Protein 5D5P (pdb70)

Organism: Methanococcus maripaludis (strain DSM 14266 / JCM 13030 / NBRC 101832 / S2 / LL) (NCBI:txid267377)

Structure (mmCIF, N/CA/C/O backbone):
data_5D5P
#
_entry.id   5D5P
#
_cell.length_a   64.120
_cell.length_b   72.540
_cell.length_c   70.980
_cell.angle_alpha   90.000
_cell.angle_beta   99.090
_cell.angle_gamma   90.000
#
_symmetry.space_group_name_H-M   'P 1 21 1'
#
loop_
_entity.id
_entity.type
_entity.pdbx_description
1 polymer HcgB
2 water water
#
loop_
_atom_site.group_PDB
_atom_site.id
_atom_site.type_symbol
_atom_site.label_atom_id
_atom_site.label_alt_id
_atom_site.label_comp_id
_atom_site.label_asym_id
_atom_site.label_entity_id
_atom_site.label_seq_id
_atom_site.pdbx_PDB_ins_code
_atom_site.Cartn_x
_atom_site.Cartn_y
_atom_site.Cartn_z
_atom_site.occupancy
_atom_site.B_iso_or_equiv
_atom_site.auth_seq_id
_atom_site.auth_comp_id
_atom_site.auth_asym_id
_atom_site.auth_atom_id
_atom_site.pdbx_PDB_model_num
ATOM 1 N N . ASN A 1 2 ? 18.330 -2.060 39.025 1.00 52.31 2 ASN A N 1
ATOM 2 C CA . ASN A 1 2 ? 18.985 -1.657 37.783 1.00 50.92 2 ASN A CA 1
ATOM 3 C C . ASN A 1 2 ? 19.372 -2.903 36.968 1.00 47.88 2 ASN A C 1
ATOM 4 O O . ASN A 1 2 ? 19.552 -3.975 37.541 1.00 49.30 2 ASN A O 1
ATOM 9 N N . ILE A 1 3 ? 19.516 -2.783 35.652 1.00 42.21 3 ILE A N 1
ATOM 10 C CA . ILE A 1 3 ? 19.807 -3.979 34.871 1.00 37.52 3 ILE A CA 1
ATOM 11 C C . ILE A 1 3 ? 21.180 -4.593 35.154 1.00 36.78 3 ILE A C 1
ATOM 12 O O . ILE A 1 3 ? 21.333 -5.790 34.951 1.00 32.42 3 ILE A O 1
ATOM 17 N N . GLU A 1 4 ? 22.182 -3.810 35.557 1.00 39.77 4 GLU A N 1
ATOM 18 C CA . GLU A 1 4 ? 23.470 -4.425 35.938 1.00 40.70 4 GLU A CA 1
ATOM 19 C C . GLU A 1 4 ? 23.264 -5.524 36.960 1.00 39.00 4 GLU A C 1
ATOM 20 O O . GLU A 1 4 ? 23.948 -6.554 36.956 1.00 36.77 4 GLU A O 1
ATOM 26 N N . ASN A 1 5 ? 22.392 -5.217 37.910 1.00 37.74 5 ASN A N 1
ATOM 27 C CA . ASN A 1 5 ? 22.103 -6.095 39.019 1.00 40.33 5 ASN A CA 1
ATOM 28 C C . ASN A 1 5 ? 21.357 -7.324 38.576 1.00 39.72 5 ASN A C 1
ATOM 29 O O . ASN A 1 5 ? 21.695 -8.438 38.980 1.00 41.19 5 ASN A O 1
ATOM 34 N N . THR A 1 6 ? 20.322 -7.117 37.756 1.00 38.04 6 THR A N 1
ATOM 35 C CA . THR A 1 6 ? 19.519 -8.241 37.286 1.00 38.05 6 THR A CA 1
ATOM 36 C C . THR A 1 6 ? 20.382 -9.117 36.403 1.00 36.96 6 THR A C 1
ATOM 37 O O . THR A 1 6 ? 20.276 -10.339 36.458 1.00 38.13 6 THR A O 1
ATOM 41 N N . ILE A 1 7 ? 21.268 -8.500 35.616 1.00 34.68 7 ILE A N 1
ATOM 42 C CA . ILE A 1 7 ? 22.165 -9.264 34.765 1.00 33.89 7 ILE A CA 1
ATOM 43 C C . ILE A 1 7 ? 23.161 -10.079 35.586 1.00 35.84 7 ILE A C 1
ATOM 44 O O . ILE A 1 7 ? 23.335 -11.270 35.342 1.00 36.54 7 ILE A O 1
ATOM 49 N N . LYS A 1 8 ? 23.793 -9.451 36.573 1.00 37.22 8 LYS A N 1
ATOM 50 C CA . LYS A 1 8 ? 24.764 -10.151 37.392 1.00 39.77 8 LYS A CA 1
ATOM 51 C C . LYS A 1 8 ? 24.083 -11.349 38.083 1.00 41.71 8 LYS A C 1
ATOM 52 O O . LYS A 1 8 ? 24.596 -12.454 38.065 1.00 42.82 8 LYS A O 1
ATOM 58 N N . SER A 1 9 ? 22.891 -11.146 38.634 1.00 42.38 9 SER A N 1
ATOM 59 C CA A SER A 1 9 ? 22.172 -12.221 39.319 0.26 44.80 9 SER A CA 1
ATOM 60 C CA B SER A 1 9 ? 22.210 -12.235 39.328 0.74 44.84 9 SER A CA 1
ATOM 61 C C . SER A 1 9 ? 21.806 -13.358 38.370 1.00 43.84 9 SER A C 1
ATOM 62 O O . SER A 1 9 ? 21.910 -14.536 38.714 1.00 45.90 9 SER A O 1
ATOM 67 N N . ALA A 1 10 ? 21.348 -12.996 37.175 1.00 41.40 10 ALA A N 1
ATOM 68 C CA . ALA A 1 10 ? 20.945 -13.992 36.202 1.00 43.18 10 ALA A CA 1
ATOM 69 C C . ALA A 1 10 ? 22.150 -14.784 35.717 1.00 42.89 10 ALA A C 1
ATOM 70 O O . ALA A 1 10 ? 22.047 -15.979 35.469 1.00 44.64 10 ALA A O 1
ATOM 72 N N . TYR A 1 11 ? 23.273 -14.099 35.527 1.00 40.53 11 TYR A N 1
ATOM 73 C CA . TYR A 1 11 ? 24.475 -14.774 35.043 1.00 39.78 11 TYR A CA 1
ATOM 74 C C . TYR A 1 11 ? 24.935 -15.818 36.046 1.00 43.94 11 TYR A C 1
ATOM 75 O O . TYR A 1 11 ? 25.284 -16.949 35.684 1.00 45.05 11 TYR A O 1
ATOM 84 N N . GLU A 1 12 ? 24.896 -15.439 37.315 1.00 44.44 12 GLU A N 1
ATOM 85 C CA . GLU A 1 12 ? 25.328 -16.331 38.380 1.00 48.19 12 GLU A CA 1
ATOM 86 C C . GLU A 1 12 ? 24.444 -17.571 38.487 1.00 50.80 12 GLU A C 1
ATOM 87 O O . GLU A 1 12 ? 24.924 -18.679 38.761 1.00 51.95 12 GLU A O 1
ATOM 93 N N . GLU A 1 13 ? 23.148 -17.388 38.275 1.00 49.11 13 GLU A N 1
ATOM 94 C CA . GLU A 1 13 ? 22.221 -18.513 38.326 1.00 54.73 13 GLU A CA 1
ATOM 95 C C . GLU A 1 13 ? 22.227 -19.418 37.073 1.00 56.88 13 GLU A C 1
ATOM 96 O O . GLU A 1 13 ? 21.947 -20.612 37.204 1.00 57.83 13 GLU A O 1
ATOM 102 N N . SER A 1 14 ? 22.511 -18.889 35.873 1.00 55.21 14 SER A N 1
ATOM 103 C CA . SER A 1 14 ? 22.539 -19.762 34.681 1.00 57.70 14 SER A CA 1
ATOM 104 C C . SER A 1 14 ? 23.640 -20.809 34.806 1.00 62.71 14 SER A C 1
ATOM 105 O O . SER A 1 14 ? 23.482 -21.956 34.378 1.00 65.89 14 SER A O 1
ATOM 108 N N . LEU A 1 15 ? 24.736 -20.400 35.432 1.00 62.16 15 LEU A N 1
ATOM 109 C CA . LEU A 1 15 ? 25.902 -21.232 35.660 1.00 63.52 15 LEU A CA 1
ATOM 110 C C . LEU A 1 15 ? 25.566 -22.327 36.649 1.00 68.70 15 LEU A C 1
ATOM 111 O O . LEU A 1 15 ? 26.085 -23.446 36.587 1.00 74.73 15 LEU A O 1
ATOM 116 N N . ASN A 1 16 ? 24.621 -22.002 37.519 1.00 67.77 16 ASN A N 1
ATOM 117 C CA . ASN A 1 16 ? 24.125 -22.913 38.529 1.00 71.23 16 ASN A CA 1
ATOM 118 C C . ASN A 1 16 ? 23.140 -23.892 37.827 1.00 66.64 16 ASN A C 1
ATOM 119 O O . ASN A 1 16 ? 22.608 -24.825 38.454 1.00 68.30 16 ASN A O 1
ATOM 124 N N . ASN A 1 17 ? 22.913 -23.713 36.511 1.00 64.85 17 ASN A N 1
ATOM 125 C CA . ASN A 1 17 ? 21.875 -24.539 35.856 1.00 67.04 17 ASN A CA 1
ATOM 126 C C . ASN A 1 17 ? 20.491 -24.411 36.531 1.00 71.20 17 ASN A C 1
ATOM 127 O O . ASN A 1 17 ? 19.666 -25.341 36.545 1.00 75.28 17 ASN A O 1
ATOM 132 N N . ALA A 1 18 ? 20.319 -23.251 37.169 1.00 69.66 18 ALA A N 1
ATOM 133 C CA . ALA A 1 18 ? 19.092 -22.874 37.864 1.00 71.24 18 ALA A CA 1
ATOM 134 C C . ALA A 1 18 ? 18.314 -21.791 37.140 1.00 68.61 18 ALA A C 1
ATOM 135 O O . ALA A 1 18 ? 17.443 -21.144 37.746 1.00 68.61 18 ALA A O 1
ATOM 137 N N . ARG A 1 19 ? 18.643 -21.542 35.879 1.00 68.86 19 ARG A N 1
ATOM 138 C CA . ARG A 1 19 ? 17.894 -20.523 35.172 1.00 70.54 19 ARG A CA 1
ATOM 139 C C . ARG A 1 19 ? 16.647 -21.197 34.626 1.00 74.32 19 ARG A C 1
ATOM 140 O O . ARG A 1 19 ? 16.670 -21.815 33.561 1.00 76.05 19 ARG A O 1
ATOM 148 N N . PHE A 1 20 ? 15.547 -21.047 35.361 1.00 76.76 20 PHE A N 1
ATOM 149 C CA . PHE A 1 20 ? 14.303 -21.732 35.026 1.00 80.53 20 PHE A CA 1
ATOM 150 C C . PHE A 1 20 ? 13.144 -20.790 34.729 1.00 82.66 20 PHE A C 1
ATOM 151 O O . PHE A 1 20 ? 12.003 -21.045 35.123 1.00 89.07 20 PHE A O 1
ATOM 159 N N . GLY A 1 21 ? 13.446 -19.704 34.037 1.00 77.99 21 GLY A N 1
ATOM 160 C CA . GLY A 1 21 ? 12.440 -18.750 33.625 1.00 78.27 21 GLY A CA 1
ATOM 161 C C . GLY A 1 21 ? 12.875 -17.344 33.971 1.00 75.76 21 GLY A C 1
ATOM 162 O O . GLY A 1 21 ? 13.806 -17.143 34.756 1.00 73.09 21 GLY A O 1
ATOM 163 N N . ASP A 1 22 ? 12.188 -16.362 33.401 1.00 75.71 22 ASP A N 1
ATOM 164 C CA . ASP A 1 22 ? 12.439 -14.975 33.761 1.00 71.41 22 ASP A CA 1
ATOM 165 C C . ASP A 1 22 ? 11.821 -14.603 35.100 1.00 70.15 22 ASP A C 1
ATOM 166 O O . ASP A 1 22 ? 11.014 -15.353 35.668 1.00 74.84 22 ASP A O 1
ATOM 171 N N . LYS A 1 23 ? 12.211 -13.435 35.594 1.00 62.50 23 LYS A N 1
ATOM 172 C CA . LYS A 1 23 ? 11.743 -12.958 36.876 1.00 61.29 23 LYS A CA 1
ATOM 173 C C . LYS A 1 23 ? 11.083 -11.607 36.713 1.00 57.91 23 LYS A C 1
ATOM 174 O O . LYS A 1 23 ? 11.422 -10.855 35.800 1.00 51.52 23 LYS A O 1
ATOM 180 N N . ILE A 1 24 ? 10.122 -11.308 37.581 1.00 39.02 24 ILE A N 1
ATOM 181 C CA . ILE A 1 24 ? 9.455 -10.024 37.489 1.00 37.89 24 ILE A CA 1
ATOM 182 C C . ILE A 1 24 ? 10.456 -8.875 37.704 1.00 34.26 24 ILE A C 1
ATOM 183 O O . ILE A 1 24 ? 10.323 -7.820 37.092 1.00 33.32 24 ILE A O 1
ATOM 188 N N . GLU A 1 25 ? 11.485 -9.100 38.527 1.00 39.26 25 GLU A N 1
ATOM 189 C CA . GLU A 1 25 ? 12.523 -8.088 38.744 1.00 39.68 25 GLU A CA 1
ATOM 190 C C . GLU A 1 25 ? 13.226 -7.669 37.453 1.00 35.80 25 GLU A C 1
ATOM 191 O O . GLU A 1 25 ? 13.585 -6.496 37.286 1.00 32.22 25 GLU A O 1
ATOM 197 N N . GLU A 1 26 ? 13.411 -8.620 36.540 1.00 33.01 26 GLU A N 1
ATOM 198 C CA . GLU A 1 26 ? 14.125 -8.340 35.302 1.00 28.84 26 GLU A CA 1
ATOM 199 C C . GLU A 1 26 ? 13.270 -7.462 34.404 1.00 25.50 26 GLU A C 1
ATOM 200 O O . GLU A 1 26 ? 13.756 -6.518 33.781 1.00 26.10 26 GLU A O 1
ATOM 206 N N . ILE A 1 27 ? 11.977 -7.748 34.378 1.00 27.21 27 ILE A N 1
ATOM 207 C CA . ILE A 1 27 ? 11.042 -6.923 33.624 1.00 30.30 27 ILE A CA 1
ATOM 208 C C . ILE A 1 27 ? 10.946 -5.512 34.221 1.00 31.48 27 ILE A C 1
ATOM 209 O O . ILE A 1 27 ? 10.985 -4.514 33.497 1.00 31.21 27 ILE A O 1
ATOM 214 N N . ASP A 1 28 ? 10.837 -5.449 35.542 1.00 32.38 28 ASP A N 1
ATOM 215 C CA . ASP A 1 28 ? 10.765 -4.181 36.243 1.00 34.54 28 ASP A CA 1
ATOM 216 C C . ASP A 1 28 ? 11.996 -3.333 35.933 1.00 32.15 28 ASP A C 1
ATOM 217 O O . ASP A 1 28 ? 11.892 -2.132 35.732 1.00 33.51 28 ASP A O 1
ATOM 222 N N . ALA A 1 29 ? 13.168 -3.955 35.887 1.00 31.07 29 ALA A N 1
ATOM 223 C CA . ALA A 1 29 ? 14.402 -3.220 35.587 1.00 28.95 29 ALA A CA 1
ATOM 224 C C . ALA A 1 29 ? 14.414 -2.664 34.161 1.00 26.67 29 ALA A C 1
ATOM 225 O O . ALA A 1 29 ? 14.866 -1.556 33.924 1.00 25.06 29 ALA A O 1
ATOM 227 N N . ILE A 1 30 ? 13.940 -3.458 33.208 1.00 22.20 30 ILE A N 1
ATOM 228 C CA . ILE A 1 30 ? 13.835 -2.998 31.822 1.00 20.48 30 ILE A CA 1
ATOM 229 C C . ILE A 1 30 ? 12.858 -1.807 31.725 1.00 24.48 30 ILE A C 1
ATOM 230 O O . ILE A 1 30 ? 13.135 -0.790 31.062 1.00 25.82 30 ILE A O 1
ATOM 235 N N . GLN A 1 31 ? 11.719 -1.926 32.387 1.00 28.34 31 GLN A N 1
ATOM 236 C CA . GLN A 1 31 ? 10.745 -0.849 32.346 1.00 29.91 31 GLN A CA 1
ATOM 237 C C . GLN A 1 31 ? 11.350 0.431 32.925 1.00 31.56 31 GLN A C 1
ATOM 238 O O . GLN A 1 31 ? 11.160 1.519 32.387 1.00 32.83 31 GLN A O 1
ATOM 244 N N . SER A 1 32 ? 12.096 0.282 34.012 1.00 31.57 32 SER A N 1
ATOM 245 C CA . SER A 1 32 ? 12.695 1.415 34.701 1.00 32.25 32 SER A CA 1
ATOM 246 C C . SER A 1 32 ? 13.725 2.140 33.835 1.00 30.03 32 SER A C 1
ATOM 247 O O . SER A 1 32 ? 13.763 3.361 33.788 1.00 33.57 32 SER A O 1
ATOM 250 N N . THR A 1 33 ? 14.542 1.364 33.133 1.00 24.70 33 THR A N 1
ATOM 251 C CA . THR A 1 33 ? 15.555 1.880 32.246 1.00 22.08 33 THR A CA 1
ATOM 252 C C . THR A 1 33 ? 14.940 2.694 31.131 1.00 25.93 33 THR A C 1
ATOM 253 O O . THR A 1 33 ? 15.464 3.737 30.754 1.00 27.04 33 THR A O 1
ATOM 257 N N . ILE A 1 34 ? 13.841 2.186 30.578 1.00 26.40 34 ILE A N 1
ATOM 258 C CA . ILE A 1 34 ? 13.147 2.871 29.481 1.00 23.65 34 ILE A CA 1
ATOM 259 C C . ILE A 1 34 ? 12.476 4.146 29.992 1.00 24.78 34 ILE A C 1
ATOM 260 O O . ILE A 1 34 ? 12.620 5.213 29.398 1.00 27.47 34 ILE A O 1
ATOM 265 N N . LYS A 1 35 ? 11.750 4.045 31.099 1.00 25.89 35 LYS A N 1
ATOM 266 C CA . LYS A 1 35 ? 10.969 5.189 31.583 1.00 31.04 35 LYS A CA 1
ATOM 267 C C . LYS A 1 35 ? 11.856 6.295 32.156 1.00 33.35 35 LYS A C 1
ATOM 268 O O . LYS A 1 35 ? 11.466 7.455 32.154 1.00 34.58 35 LYS A O 1
ATOM 274 N N . SER A 1 36 ? 13.048 5.940 32.639 1.00 33.76 36 SER A N 1
ATOM 275 C CA A SER A 1 36 ? 13.938 6.895 33.299 0.34 34.75 36 SER A CA 1
ATOM 276 C CA B SER A 1 36 ? 13.896 6.932 33.294 0.66 34.82 36 SER A CA 1
ATOM 277 C C . SER A 1 36 ? 14.878 7.582 32.325 1.00 32.37 36 SER A C 1
ATOM 278 O O . SER A 1 36 ? 15.638 8.469 32.717 1.00 37.09 36 SER A O 1
ATOM 283 N N . ALA A 1 37 ? 14.855 7.151 31.069 1.00 31.95 37 ALA A N 1
ATOM 284 C CA . ALA A 1 37 ? 15.769 7.697 30.076 1.00 30.18 37 ALA A CA 1
ATOM 285 C C . ALA A 1 37 ? 15.608 9.212 29.947 1.00 33.95 37 ALA A C 1
ATOM 286 O O . ALA A 1 37 ? 14.477 9.710 29.840 1.00 32.83 37 ALA A O 1
ATOM 288 N N . LYS A 1 38 ? 16.730 9.933 29.955 1.00 32.01 38 LYS A N 1
ATOM 289 C CA . LYS A 1 38 ? 16.696 11.391 29.843 1.00 36.39 38 LYS A CA 1
ATOM 290 C C . LYS A 1 38 ? 17.046 11.876 28.452 1.00 37.02 38 LYS A C 1
ATOM 291 O O . LYS A 1 38 ? 16.672 12.985 28.069 1.00 37.16 38 LYS A O 1
ATOM 297 N N . ASN A 1 39 ? 17.788 11.054 27.713 1.00 33.79 39 ASN A N 1
ATOM 298 C CA . ASN A 1 39 ? 18.192 11.415 26.370 1.00 33.65 39 ASN A CA 1
ATOM 299 C C . ASN A 1 39 ? 18.035 10.179 25.512 1.00 32.43 39 ASN A C 1
ATOM 300 O O . ASN A 1 39 ? 18.712 9.158 25.707 1.00 32.63 39 ASN A O 1
ATOM 305 N N . VAL A 1 40 ? 17.135 10.283 24.541 1.00 25.02 40 VAL A N 1
ATOM 306 C CA . VAL A 1 40 ? 16.808 9.151 23.690 1.00 24.57 40 VAL A CA 1
ATOM 307 C C . VAL A 1 40 ? 17.230 9.466 22.283 1.00 25.62 40 VAL A C 1
ATOM 308 O O . VAL A 1 40 ? 16.881 10.518 21.773 1.00 25.79 40 VAL A O 1
ATOM 312 N N . THR A 1 41 ? 17.964 8.554 21.648 1.00 24.94 41 THR A N 1
ATOM 313 C CA . THR A 1 41 ? 18.357 8.734 20.257 1.00 24.05 41 THR A CA 1
ATOM 314 C C . THR A 1 41 ? 17.629 7.737 19.393 1.00 22.03 41 THR A C 1
ATOM 315 O O . THR A 1 41 ? 17.577 6.555 19.714 1.00 22.41 41 THR A O 1
ATOM 319 N N . VAL A 1 42 ? 17.035 8.220 18.307 1.00 22.14 42 VAL A N 1
ATOM 320 C CA . VAL A 1 42 ? 16.416 7.341 17.334 1.00 21.36 42 VAL A CA 1
ATOM 321 C C . VAL A 1 42 ? 17.371 7.250 16.148 1.00 21.99 42 VAL A C 1
ATOM 322 O O . VAL A 1 42 ? 17.762 8.254 15.567 1.00 22.99 42 VAL A O 1
ATOM 326 N N . ALA A 1 43 ? 17.774 6.032 15.833 1.00 21.36 43 ALA A N 1
ATOM 327 C CA . ALA A 1 43 ? 18.818 5.790 14.849 1.00 21.69 43 ALA A CA 1
ATOM 328 C C . ALA A 1 43 ? 18.224 5.816 13.456 1.00 25.90 43 ALA A C 1
ATOM 329 O O . ALA A 1 43 ? 18.178 4.807 12.778 1.00 26.87 43 ALA A O 1
ATOM 331 N N . THR A 1 44 ? 17.753 6.982 13.037 1.00 25.62 44 THR A N 1
ATOM 332 C CA . THR A 1 44 ? 17.181 7.153 11.709 1.00 25.85 44 THR A CA 1
ATOM 333 C C . THR A 1 44 ? 17.424 8.561 11.256 1.00 25.45 44 THR A C 1
ATOM 334 O O . THR A 1 44 ? 17.624 9.445 12.082 1.00 28.93 44 THR A O 1
ATOM 338 N N . SER A 1 45 ? 17.402 8.793 9.947 1.00 27.39 45 SER A N 1
ATOM 339 C CA . SER A 1 45 ? 17.400 10.158 9.474 1.00 31.64 45 SER A CA 1
ATOM 340 C C . SER A 1 45 ? 16.110 10.505 8.732 1.00 27.51 45 SER A C 1
ATOM 341 O O . SER A 1 45 ? 15.988 11.588 8.160 1.00 27.27 45 SER A O 1
ATOM 344 N N . ASN A 1 46 ? 15.154 9.583 8.759 1.00 23.91 46 ASN A N 1
ATOM 345 C CA . ASN A 1 46 ? 13.839 9.799 8.168 1.00 25.34 46 ASN A CA 1
ATOM 346 C C . ASN A 1 46 ? 12.896 10.504 9.147 1.00 25.28 46 ASN A C 1
ATOM 347 O O . ASN A 1 46 ? 12.592 9.948 10.212 1.00 28.73 46 ASN A O 1
ATOM 352 N N . GLU A 1 47 ? 12.444 11.702 8.790 1.00 29.17 47 GLU A N 1
ATOM 353 C CA . GLU A 1 47 ? 11.715 12.537 9.725 1.00 31.95 47 GLU A CA 1
ATOM 354 C C . GLU A 1 47 ? 10.356 11.909 10.022 1.00 32.21 47 GLU A C 1
ATOM 355 O O . GLU A 1 47 ? 9.862 11.984 11.136 1.00 30.81 47 GLU A O 1
ATOM 361 N N . LYS A 1 48 ? 9.780 11.239 9.034 1.00 34.52 48 LYS A N 1
ATOM 362 C CA . LYS A 1 48 ? 8.481 10.602 9.213 1.00 35.29 48 LYS A CA 1
ATOM 363 C C . LYS A 1 48 ? 8.553 9.437 10.211 1.00 30.72 48 LYS A C 1
ATOM 364 O O . LYS A 1 48 ? 7.696 9.335 11.098 1.00 34.08 48 LYS A O 1
ATOM 370 N N . LYS A 1 49 ? 9.569 8.573 10.096 1.00 25.72 49 LYS A N 1
ATOM 371 C CA . LYS A 1 49 ? 9.757 7.504 11.086 1.00 23.78 49 LYS A CA 1
ATOM 372 C C . LYS A 1 49 ? 10.094 8.100 12.447 1.00 24.33 49 LYS A C 1
ATOM 373 O O . LYS A 1 49 ? 9.596 7.618 13.481 1.00 27.05 49 LYS A O 1
ATOM 379 N N . PHE A 1 50 ? 10.935 9.138 12.467 1.00 24.95 50 PHE A N 1
ATOM 380 C CA . PHE A 1 50 ? 11.291 9.771 13.740 1.00 23.63 50 PHE A CA 1
ATOM 381 C C . PHE A 1 50 ? 10.057 10.272 14.476 1.00 25.59 50 PHE A C 1
ATOM 382 O O . PHE A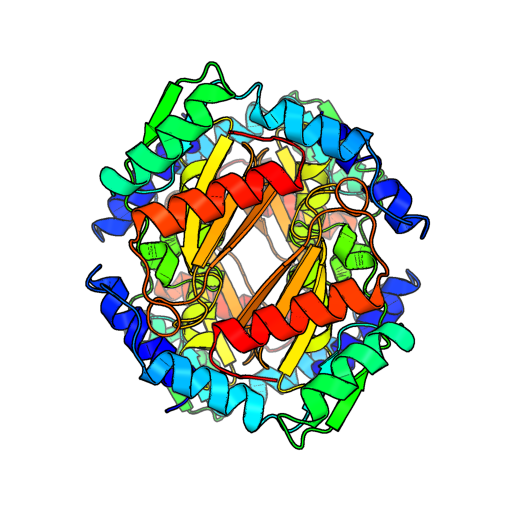 1 50 ? 9.923 10.103 15.699 1.00 29.28 50 PHE A O 1
ATOM 390 N N . LYS A 1 51 ? 9.140 10.881 13.740 1.00 28.12 51 LYS A N 1
ATOM 391 C CA . LYS A 1 51 ? 7.929 11.384 14.381 1.00 31.00 51 LYS A CA 1
ATOM 392 C C . LYS A 1 51 ? 7.099 10.247 14.983 1.00 33.46 51 LYS A C 1
ATOM 393 O O . LYS A 1 51 ? 6.574 10.368 16.104 1.00 33.79 51 LYS A O 1
ATOM 399 N N . VAL A 1 52 ? 6.954 9.154 14.235 1.00 28.63 52 VAL A N 1
ATOM 400 C CA . VAL A 1 52 ? 6.210 8.013 14.755 1.00 31.73 52 VAL A CA 1
ATOM 401 C C . VAL A 1 52 ? 6.829 7.548 16.078 1.00 29.36 52 VAL A C 1
ATOM 402 O O . VAL A 1 52 ? 6.119 7.332 17.047 1.00 31.44 52 VAL A O 1
ATOM 406 N N . VAL A 1 53 ? 8.153 7.404 16.125 1.00 27.36 53 VAL A N 1
ATOM 407 C CA . VAL A 1 53 ? 8.808 6.884 17.319 1.00 25.57 53 VAL A CA 1
ATOM 408 C C . VAL A 1 53 ? 8.730 7.892 18.462 1.00 26.45 53 VAL A C 1
ATOM 409 O O . VAL A 1 53 ? 8.380 7.548 19.578 1.00 29.26 53 VAL A O 1
ATOM 413 N N . SER A 1 54 ? 9.032 9.143 18.150 1.00 24.50 54 SER A N 1
ATOM 414 C CA . SER A 1 54 ? 9.088 10.192 19.155 1.00 28.83 54 SER A CA 1
ATOM 415 C C . SER A 1 54 ? 7.727 10.387 19.821 1.00 32.58 54 SER A C 1
ATOM 416 O O . SER A 1 54 ? 7.643 10.554 21.043 1.00 32.94 54 SER A O 1
ATOM 419 N N . ASP A 1 55 ? 6.656 10.348 19.037 1.00 36.33 55 ASP A N 1
ATOM 420 C CA . ASP A 1 55 ? 5.336 10.550 19.609 1.00 38.69 55 ASP A CA 1
ATOM 421 C C . ASP A 1 55 ? 4.990 9.465 20.621 1.00 36.80 55 ASP A C 1
ATOM 422 O O . ASP A 1 55 ? 4.357 9.744 21.627 1.00 39.46 55 ASP A O 1
ATOM 427 N N . ILE A 1 56 ? 5.442 8.238 20.382 1.00 32.24 56 ILE A N 1
ATOM 428 C CA . ILE A 1 56 ? 5.140 7.150 21.310 1.00 30.33 56 ILE A CA 1
ATOM 429 C C . ILE A 1 56 ? 6.011 7.242 22.550 1.00 33.94 56 ILE A C 1
ATOM 430 O O . ILE A 1 56 ? 5.527 7.145 23.668 1.00 39.41 56 ILE A O 1
ATOM 435 N N . ILE A 1 57 ? 7.306 7.409 22.336 1.00 27.17 57 ILE A N 1
ATOM 436 C CA . ILE A 1 57 ? 8.265 7.411 23.443 1.00 30.31 57 ILE A CA 1
ATOM 437 C C . ILE A 1 57 ? 8.038 8.613 24.360 1.00 34.83 57 ILE A C 1
ATOM 438 O O . ILE A 1 57 ? 8.319 8.550 25.563 1.00 37.82 57 ILE A O 1
ATOM 443 N N . SER A 1 58 ? 7.537 9.708 23.784 1.00 33.21 58 SER A N 1
ATOM 444 C CA . SER A 1 58 ? 7.291 10.925 24.564 1.00 39.30 58 SER A CA 1
ATOM 445 C C . SER A 1 58 ? 6.219 10.714 25.609 1.00 42.66 58 SER A C 1
ATOM 446 O O . SER A 1 58 ? 6.173 11.439 26.598 1.00 45.20 58 SER A O 1
ATOM 449 N N . ARG A 1 59 ? 5.377 9.705 25.407 1.00 43.31 59 ARG A N 1
ATOM 450 C CA . ARG A 1 59 ? 4.282 9.452 26.343 1.00 46.18 59 ARG A CA 1
ATOM 451 C C . ARG A 1 59 ? 4.727 8.631 27.547 1.00 40.97 59 ARG A C 1
ATOM 452 O O . ARG A 1 59 ? 4.002 8.533 28.527 1.00 42.77 59 ARG A O 1
ATOM 460 N N . ILE A 1 60 ? 5.916 8.051 27.485 1.00 37.84 60 ILE A N 1
ATOM 461 C CA . ILE A 1 60 ? 6.368 7.206 28.581 1.00 39.61 60 ILE A CA 1
ATOM 462 C C . ILE A 1 60 ? 7.680 7.683 29.191 1.00 41.45 60 ILE A C 1
ATOM 463 O O . ILE A 1 60 ? 8.200 7.048 30.097 1.00 42.49 60 ILE A O 1
ATOM 468 N N . THR A 1 61 ? 8.214 8.792 28.688 1.00 40.30 61 THR A N 1
ATOM 469 C CA . THR A 1 61 ? 9.439 9.379 29.228 1.00 42.34 61 THR A CA 1
ATOM 470 C C . THR A 1 61 ? 9.365 10.893 29.351 1.00 44.77 61 THR A C 1
ATOM 471 O O . THR A 1 61 ? 8.509 11.541 28.751 1.00 45.80 61 THR A O 1
ATOM 475 N N . ASP A 1 62 ? 10.230 11.431 30.202 1.00 46.30 62 ASP A N 1
ATOM 476 C CA . ASP A 1 62 ? 10.538 12.866 30.243 1.00 50.41 62 ASP A CA 1
ATOM 477 C C . ASP A 1 62 ? 11.905 13.092 29.626 1.00 51.23 62 ASP A C 1
ATOM 478 O O . ASP A 1 62 ? 12.843 13.481 30.330 1.00 53.15 62 ASP A O 1
ATOM 483 N N . ALA A 1 63 ? 12.035 12.813 28.333 1.00 49.40 63 ALA A N 1
ATOM 484 C CA . ALA A 1 63 ? 13.351 12.811 27.713 1.00 47.09 63 ALA A CA 1
ATOM 485 C C . ALA A 1 63 ? 13.492 13.797 26.570 1.00 47.87 63 ALA A C 1
ATOM 486 O O . ALA A 1 63 ? 12.508 14.160 25.928 1.00 54.18 63 ALA A O 1
ATOM 488 N N . ASN A 1 64 ? 14.718 14.253 26.337 1.00 41.16 64 ASN A N 1
ATOM 489 C CA . ASN A 1 64 ? 15.046 14.889 25.070 1.00 40.26 64 ASN A CA 1
ATOM 490 C C . ASN A 1 64 ? 15.128 13.773 24.057 1.00 36.71 64 ASN A C 1
ATOM 491 O O . ASN A 1 64 ? 15.933 12.866 24.244 1.00 35.29 64 ASN A O 1
ATOM 496 N N . ILE A 1 65 ? 14.366 13.831 22.966 1.00 32.55 65 ILE A N 1
ATOM 497 C CA . ILE A 1 65 ? 14.415 12.744 21.970 1.00 25.94 65 ILE A CA 1
ATOM 498 C C . ILE A 1 65 ? 14.990 13.309 20.700 1.00 26.13 65 ILE A C 1
ATOM 499 O O . ILE A 1 65 ? 14.515 14.321 20.218 1.00 28.08 65 ILE A O 1
ATOM 504 N N . SER A 1 66 ? 16.006 12.656 20.140 1.00 26.40 66 SER A N 1
ATOM 505 C CA . SER A 1 66 ? 16.742 13.249 19.016 1.00 29.47 66 SER A CA 1
ATOM 506 C C . SER A 1 66 ? 16.938 12.246 17.898 1.00 26.36 66 SER A C 1
ATOM 507 O O . SER A 1 66 ? 17.024 11.058 18.172 1.00 29.36 66 SER A O 1
ATOM 510 N N . MET A 1 67 ? 17.038 12.717 16.648 1.00 28.20 67 MET A N 1
ATOM 511 C CA . MET A 1 67 ? 17.466 11.806 15.571 1.00 28.00 67 MET A CA 1
ATOM 512 C C . MET A 1 67 ? 18.970 11.683 15.634 1.00 29.36 67 MET A C 1
ATOM 513 O O . MET A 1 67 ? 19.657 12.625 15.964 1.00 33.81 67 MET A O 1
ATOM 518 N N . LEU A 1 68 ? 19.481 10.571 15.154 1.00 28.21 68 LEU A N 1
ATOM 519 C CA . LEU A 1 68 ? 20.915 10.388 15.024 1.00 32.06 68 LEU A CA 1
ATOM 520 C C . LEU A 1 68 ? 21.400 11.184 13.826 1.00 33.18 68 LEU A C 1
ATOM 521 O O . LEU A 1 68 ? 20.845 11.047 12.738 1.00 33.23 68 LEU A O 1
ATOM 526 N N . GLU A 1 69 ? 22.399 12.044 14.014 1.00 32.15 69 GLU A N 1
ATOM 527 C CA . GLU A 1 69 ? 22.822 12.894 12.904 1.00 36.95 69 GLU A CA 1
ATOM 528 C C . GLU A 1 69 ? 23.639 12.129 11.866 1.00 39.43 69 GLU A C 1
ATOM 529 O O . GLU A 1 69 ? 23.577 12.413 10.668 1.00 43.85 69 GLU A O 1
ATOM 535 N N . ILE A 1 70 ? 24.428 11.181 12.343 1.00 32.45 70 ILE A N 1
ATOM 536 C CA . ILE A 1 70 ? 25.265 10.318 11.501 1.00 31.59 70 ILE A CA 1
ATOM 537 C C . ILE A 1 70 ? 24.442 9.367 10.629 1.00 28.80 70 ILE A C 1
ATOM 538 O O . ILE A 1 70 ? 23.623 8.635 11.130 1.00 27.17 70 ILE A O 1
ATOM 543 N N . PRO A 1 71 ? 24.635 9.410 9.307 1.00 32.45 71 PRO A N 1
ATOM 544 C CA . PRO A 1 71 ? 23.916 8.433 8.480 1.00 30.19 71 PRO A CA 1
ATOM 545 C C . PRO A 1 71 ? 24.280 7.003 8.823 1.00 30.53 71 PRO A C 1
ATOM 546 O O . PRO A 1 71 ? 25.427 6.719 9.182 1.00 28.12 71 PRO A O 1
ATOM 550 N N . THR A 1 72 ? 23.329 6.089 8.656 1.00 27.19 72 THR A N 1
ATOM 551 C CA . THR A 1 72 ? 23.503 4.749 9.172 1.00 27.80 72 THR A CA 1
ATOM 552 C C . THR A 1 72 ? 23.494 3.669 8.093 1.00 26.74 72 THR A C 1
ATOM 553 O O . THR A 1 72 ? 23.556 2.493 8.430 1.00 27.89 72 THR A O 1
ATOM 557 N N . ASN A 1 73 ? 23.404 4.055 6.812 1.00 27.20 73 ASN A N 1
ATOM 558 C CA . ASN A 1 73 ? 23.284 3.037 5.752 1.00 27.61 73 ASN A CA 1
ATOM 559 C C . ASN A 1 73 ? 24.507 2.109 5.653 1.00 28.86 73 ASN A C 1
ATOM 560 O O . ASN A 1 73 ? 24.426 1.030 5.046 1.00 25.65 73 ASN A O 1
ATOM 565 N N . SER A 1 74 ? 25.636 2.521 6.225 1.00 25.70 74 SER A N 1
ATOM 566 C CA . SER A 1 74 ? 26.831 1.659 6.186 1.00 25.54 74 SER A CA 1
ATOM 567 C C . SER A 1 74 ? 26.532 0.332 6.894 1.00 20.54 74 SER A C 1
ATOM 568 O O . SER A 1 74 ? 27.114 -0.721 6.572 1.00 23.25 74 SER A O 1
ATOM 571 N N . ALA A 1 75 ? 25.595 0.362 7.843 1.00 19.55 75 ALA A N 1
ATOM 572 C CA . ALA A 1 75 ? 25.246 -0.846 8.595 1.00 19.78 75 ALA A CA 1
ATOM 573 C C . ALA A 1 75 ? 24.603 -1.933 7.732 1.00 19.08 75 ALA A C 1
ATOM 574 O O . ALA A 1 75 ? 24.482 -3.106 8.144 1.00 19.31 75 ALA A O 1
ATOM 576 N N . ASP A 1 76 ? 24.196 -1.558 6.533 1.00 19.38 76 ASP A N 1
ATOM 577 C CA . ASP A 1 76 ? 23.558 -2.512 5.638 1.00 19.44 76 ASP A CA 1
ATOM 578 C C . ASP A 1 76 ? 24.582 -3.449 5.006 1.00 23.65 76 ASP A C 1
ATOM 579 O O . ASP A 1 76 ? 24.217 -4.338 4.248 1.00 25.75 76 ASP A O 1
ATOM 584 N N . LEU A 1 77 ? 25.866 -3.235 5.289 1.00 21.11 77 LEU A N 1
ATOM 585 C CA . LEU A 1 77 ? 26.868 -4.185 4.816 1.00 22.01 77 LEU A CA 1
ATOM 586 C C . LEU A 1 77 ? 27.360 -5.027 5.995 1.00 21.05 77 LEU A C 1
ATOM 587 O O . LEU A 1 77 ? 28.483 -5.530 5.976 1.00 23.91 77 LEU A O 1
ATOM 592 N N . THR A 1 78 ? 26.516 -5.198 7.005 1.00 20.35 78 THR A N 1
ATOM 593 C CA . THR A 1 78 ? 26.845 -6.054 8.151 1.00 19.05 78 THR A CA 1
ATOM 594 C C . THR A 1 78 ? 25.798 -7.155 8.308 1.00 20.89 78 THR A C 1
ATOM 595 O O . THR A 1 78 ? 24.717 -7.118 7.683 1.00 21.18 78 THR A O 1
ATOM 599 N N . ARG A 1 79 ? 26.115 -8.130 9.144 1.00 19.12 79 ARG A N 1
ATOM 600 C CA . ARG A 1 79 ? 25.238 -9.273 9.324 1.00 18.92 79 ARG A CA 1
ATOM 601 C C . ARG A 1 79 ? 23.927 -8.893 9.991 1.00 21.73 79 ARG A C 1
ATOM 602 O O . ARG A 1 79 ? 22.867 -9.485 9.687 1.00 18.53 79 ARG A O 1
ATOM 610 N N . MET A 1 80 ? 23.972 -7.888 10.863 1.00 16.47 80 MET A N 1
ATOM 611 C CA . MET A 1 80 ? 22.774 -7.477 11.589 1.00 19.75 80 MET A CA 1
ATOM 612 C C . MET A 1 80 ? 22.599 -5.961 11.525 1.00 17.96 80 MET A C 1
ATOM 613 O O . MET A 1 80 ? 23.011 -5.234 12.450 1.00 18.64 80 MET A O 1
ATOM 618 N N . PRO A 1 81 ? 22.023 -5.474 10.410 1.00 20.18 81 PRO A N 1
ATOM 619 C CA . PRO A 1 81 ? 22.031 -4.028 10.207 1.00 17.01 81 PRO A CA 1
ATOM 620 C C . PRO A 1 81 ? 21.304 -3.261 11.319 1.00 18.88 81 PRO A C 1
ATOM 621 O O . PRO A 1 81 ? 21.896 -2.287 11.808 1.00 18.86 81 PRO A O 1
ATOM 625 N N . ALA A 1 82 ? 20.096 -3.680 11.723 1.00 16.80 82 ALA A N 1
ATOM 626 C CA . ALA A 1 82 ? 19.405 -2.949 12.796 1.00 19.94 82 ALA A CA 1
ATOM 627 C C . ALA A 1 82 ? 20.310 -2.794 14.019 1.00 21.06 82 ALA A C 1
ATOM 628 O O . ALA A 1 82 ? 20.430 -1.704 14.578 1.00 18.92 82 ALA A O 1
ATOM 630 N N . LEU A 1 83 ? 20.967 -3.878 14.410 1.00 17.67 83 LEU A N 1
ATOM 631 C CA . LEU A 1 83 ? 21.809 -3.849 15.592 1.00 18.34 83 LEU A CA 1
ATOM 632 C C . LEU A 1 83 ? 22.963 -2.863 15.400 1.00 17.78 83 LEU A C 1
ATOM 633 O O . LEU A 1 83 ? 23.257 -2.040 16.272 1.00 18.91 83 LEU A O 1
ATOM 638 N N . ASN A 1 84 ? 23.612 -2.942 14.256 1.00 19.31 84 ASN A N 1
ATOM 639 C CA . ASN A 1 84 ? 24.787 -2.106 14.067 1.00 18.25 84 ASN A CA 1
ATOM 640 C C . ASN A 1 84 ? 24.442 -0.634 13.881 1.00 19.97 84 ASN A C 1
ATOM 641 O O . ASN A 1 84 ? 25.280 0.225 14.184 1.00 20.36 84 ASN A O 1
ATOM 646 N N . LYS A 1 85 ? 23.228 -0.324 13.407 1.00 19.64 85 LYS A N 1
ATOM 647 C CA . LYS A 1 85 ? 22.778 1.083 13.385 1.00 22.32 85 LYS A CA 1
ATOM 648 C C . LYS A 1 85 ? 22.670 1.583 14.823 1.00 21.96 85 LYS A C 1
ATOM 649 O O . LYS A 1 85 ? 23.047 2.708 15.138 1.00 21.22 85 LYS A O 1
ATOM 655 N N . GLY A 1 86 ? 22.134 0.722 15.681 1.00 21.09 86 GLY A N 1
ATOM 656 C CA . GLY A 1 86 ? 22.006 1.056 17.090 1.00 23.11 86 GLY A CA 1
ATOM 657 C C . GLY A 1 86 ? 23.354 1.312 17.729 1.00 20.57 86 GLY A C 1
ATOM 658 O O . GLY A 1 86 ? 23.506 2.246 18.526 1.00 20.78 86 GLY A O 1
ATOM 659 N N . LEU A 1 87 ? 24.349 0.500 17.375 1.00 18.00 87 LEU A N 1
ATOM 660 C CA . LEU A 1 87 ? 25.664 0.658 17.983 1.00 21.05 87 LEU A CA 1
ATOM 661 C C . LEU A 1 87 ? 26.354 1.920 17.521 1.00 20.44 87 LEU A C 1
ATOM 662 O O . LEU A 1 87 ? 27.152 2.499 18.261 1.00 21.01 87 LEU A O 1
ATOM 667 N N . ILE A 1 88 ? 26.045 2.390 16.313 1.00 19.93 88 ILE A N 1
ATOM 668 C CA . ILE A 1 88 ? 26.588 3.694 15.913 1.00 19.00 88 ILE A CA 1
ATOM 669 C C . ILE A 1 88 ? 26.105 4.768 16.868 1.00 19.45 88 ILE A C 1
ATOM 670 O O . ILE A 1 88 ? 26.882 5.629 17.291 1.00 23.18 88 ILE A O 1
ATOM 675 N N . ALA A 1 89 ? 24.819 4.714 17.231 1.00 20.83 89 ALA A N 1
ATOM 676 C CA . ALA A 1 89 ? 24.294 5.709 18.162 1.00 23.95 89 ALA A CA 1
ATOM 677 C C . ALA A 1 89 ? 24.901 5.524 19.555 1.00 23.24 89 ALA A C 1
ATOM 678 O O . ALA A 1 89 ? 25.319 6.484 20.200 1.00 25.59 89 ALA A O 1
ATOM 680 N N . VAL A 1 90 ? 24.965 4.283 20.013 1.00 21.86 90 VAL A N 1
ATOM 681 C CA . VAL A 1 90 ? 25.623 3.989 21.286 1.00 21.85 90 VAL A CA 1
ATOM 682 C C . VAL A 1 90 ? 27.064 4.516 21.378 1.00 23.27 90 VAL A C 1
ATOM 683 O O . VAL A 1 90 ? 27.449 5.144 22.391 1.00 24.29 90 VAL A O 1
ATOM 687 N N . ASP A 1 91 ? 27.849 4.311 20.325 1.00 20.92 91 ASP A N 1
ATOM 688 C CA . ASP A 1 91 ? 29.280 4.580 20.412 1.00 21.30 91 ASP A CA 1
ATOM 689 C C . ASP A 1 91 ? 29.652 6.018 20.118 1.00 22.67 91 ASP A C 1
ATOM 690 O O . ASP A 1 91 ? 30.754 6.445 20.426 1.00 24.34 91 ASP A O 1
ATOM 695 N N . SER A 1 92 ? 28.730 6.773 19.531 1.00 24.51 92 SER A N 1
ATOM 696 C CA . SER A 1 92 ? 29.090 8.105 19.092 1.00 23.87 92 SER A CA 1
ATOM 697 C C . SER A 1 92 ? 28.347 9.201 19.849 1.00 26.95 92 SER A C 1
ATOM 698 O O . SER A 1 92 ? 28.587 10.378 19.599 1.00 28.95 92 SER A O 1
ATOM 701 N N . SER A 1 93 ? 27.487 8.820 20.788 1.00 27.59 93 SER A N 1
ATOM 702 C CA . SER A 1 93 ? 26.709 9.808 21.561 1.00 32.32 93 SER A CA 1
ATOM 703 C C . SER A 1 93 ? 26.583 9.384 23.018 1.00 33.18 93 SER A C 1
ATOM 704 O O . SER A 1 93 ? 27.085 8.329 23.387 1.00 32.83 93 SER A O 1
ATOM 707 N N . ASP A 1 94 ? 25.978 10.209 23.883 1.00 36.88 94 ASP A N 1
ATOM 708 C CA . ASP A 1 94 ? 25.742 9.699 25.237 1.00 38.95 94 ASP A CA 1
ATOM 709 C C . ASP A 1 94 ? 24.246 9.540 25.539 1.00 36.74 94 ASP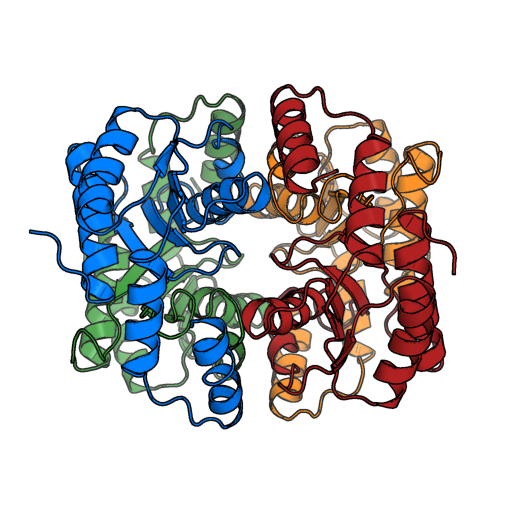 A C 1
ATOM 710 O O . ASP A 1 94 ? 23.775 9.867 26.627 1.00 37.59 94 ASP A O 1
ATOM 715 N N . ALA A 1 95 ? 23.523 8.993 24.565 1.00 34.07 95 ALA A N 1
ATOM 716 C CA . ALA A 1 95 ? 22.107 8.650 24.746 1.00 31.40 95 ALA A CA 1
ATOM 717 C C . ALA A 1 95 ? 21.948 7.618 25.858 1.00 31.01 95 ALA A C 1
ATOM 718 O O . ALA A 1 95 ? 22.808 6.747 26.011 1.00 30.57 95 ALA A O 1
ATOM 720 N N . ASP A 1 96 ? 20.858 7.725 26.624 1.00 28.85 96 ASP A N 1
ATOM 721 C CA . ASP A 1 96 ? 20.482 6.761 27.671 1.00 31.38 96 ASP A CA 1
ATOM 722 C C . ASP A 1 96 ? 19.722 5.584 27.085 1.00 28.87 96 ASP A C 1
ATOM 723 O O . ASP A 1 96 ? 19.654 4.490 27.665 1.00 30.73 96 ASP A O 1
ATOM 728 N N . LEU A 1 97 ? 19.102 5.841 25.948 1.00 23.68 97 LEU A N 1
ATOM 729 C CA . LEU A 1 97 ? 18.233 4.855 25.316 1.00 22.98 97 LEU A CA 1
ATOM 730 C C . LEU A 1 97 ? 18.342 5.052 23.812 1.00 18.69 97 LEU A C 1
ATOM 731 O O . LEU A 1 97 ? 18.354 6.189 23.347 1.00 21.95 97 LEU A O 1
ATOM 736 N N . ILE A 1 98 ? 18.450 3.955 23.075 1.00 17.89 98 ILE A N 1
ATOM 737 C CA . ILE A 1 98 ? 18.571 4.008 21.622 1.00 19.42 98 ILE A CA 1
ATOM 738 C C . ILE A 1 98 ? 17.444 3.180 21.009 1.00 20.02 98 ILE A C 1
ATOM 739 O O . ILE A 1 98 ? 17.230 2.034 21.386 1.00 22.21 98 ILE A O 1
ATOM 744 N N . ILE A 1 99 ? 16.718 3.777 20.073 1.00 19.57 99 ILE A N 1
ATOM 745 C CA . ILE A 1 99 ? 15.728 3.012 19.327 1.00 19.35 99 ILE A CA 1
ATOM 746 C C . ILE A 1 99 ? 16.203 2.904 17.908 1.00 20.30 99 ILE A C 1
ATOM 747 O O . ILE A 1 99 ? 16.525 3.916 17.284 1.00 20.55 99 ILE A O 1
ATOM 752 N N . THR A 1 100 ? 16.344 1.675 17.434 1.00 17.20 100 THR A N 1
ATOM 753 C CA . THR A 1 100 ? 16.891 1.457 16.099 1.00 22.10 100 THR A CA 1
ATOM 754 C C . THR A 1 100 ? 16.003 0.548 15.297 1.00 21.92 100 THR A C 1
ATOM 755 O O . THR A 1 100 ? 15.311 -0.301 15.845 1.00 19.52 100 THR A O 1
ATOM 759 N N . ARG A 1 101 ? 16.007 0.728 13.980 1.00 20.83 101 ARG A N 1
ATOM 760 C CA . ARG A 1 101 ? 15.245 -0.161 13.144 1.00 24.80 101 ARG A CA 1
ATOM 761 C C . ARG A 1 101 ? 16.031 -0.354 11.869 1.00 26.85 101 ARG A C 1
ATOM 762 O O . ARG A 1 101 ? 16.681 0.575 11.418 1.00 31.00 101 ARG A O 1
ATOM 770 N N . GLY A 1 102 ? 16.026 -1.563 11.330 1.00 23.71 102 GLY A N 1
ATOM 771 C CA . GLY A 1 102 ? 16.731 -1.823 10.092 1.00 23.73 102 GLY A CA 1
ATOM 772 C C . GLY A 1 102 ? 16.539 -3.278 9.749 1.00 21.67 102 GLY A C 1
ATOM 773 O O . GLY A 1 102 ? 15.721 -3.973 10.354 1.00 22.78 102 GLY A O 1
ATOM 774 N N . ARG A 1 103 ? 17.335 -3.775 8.816 1.00 19.04 103 ARG A N 1
ATOM 775 C CA . ARG A 1 103 ? 17.197 -5.165 8.416 1.00 20.99 103 ARG A CA 1
ATOM 776 C C . ARG A 1 103 ? 17.546 -6.094 9.582 1.00 20.17 103 ARG A C 1
ATOM 777 O O . ARG A 1 103 ? 18.410 -5.779 10.390 1.00 21.32 103 ARG A O 1
ATOM 785 N N . LEU A 1 104 ? 16.825 -7.203 9.692 1.00 18.18 104 LEU A N 1
ATOM 786 C CA . LEU A 1 104 ? 17.107 -8.214 10.696 1.00 15.65 104 LEU A CA 1
ATOM 787 C C . LEU A 1 104 ? 18.429 -8.926 10.392 1.00 17.80 104 LEU A C 1
ATOM 788 O O . LEU A 1 104 ? 19.301 -9.063 11.260 1.00 19.67 104 LEU A O 1
ATOM 793 N N . GLY A 1 105 ? 18.558 -9.403 9.153 1.00 18.46 105 GLY A N 1
ATOM 794 C CA . GLY A 1 105 ? 19.731 -10.193 8.779 1.00 19.72 105 GLY A CA 1
ATOM 795 C C . GLY A 1 105 ? 20.056 -9.862 7.332 1.00 18.44 105 GLY A C 1
ATOM 796 O O . GLY A 1 105 ? 20.249 -8.701 7.011 1.00 19.24 105 GLY A O 1
ATOM 797 N N . ILE A 1 106 ? 20.081 -10.874 6.468 1.00 17.45 106 ILE A N 1
ATOM 798 C CA . ILE A 1 106 ? 20.410 -10.690 5.055 1.00 16.56 106 ILE A CA 1
ATOM 799 C C . ILE A 1 106 ? 19.287 -9.972 4.286 1.00 19.77 106 ILE A C 1
ATOM 800 O O . ILE A 1 106 ? 18.185 -9.808 4.800 1.00 19.75 106 ILE A O 1
ATOM 805 N N . PRO A 1 107 ? 19.582 -9.504 3.059 1.00 20.56 107 PRO A N 1
ATOM 806 C CA . PRO A 1 107 ? 18.513 -8.902 2.234 1.00 18.74 107 PRO A CA 1
ATOM 807 C C . PRO A 1 107 ? 17.300 -9.835 2.067 1.00 24.04 107 PRO A C 1
ATOM 808 O O . PRO A 1 107 ? 17.470 -10.987 1.686 1.00 23.30 107 PRO A O 1
ATOM 812 N N . GLY A 1 108 ? 16.102 -9.329 2.346 1.00 24.68 108 GLY A N 1
ATOM 813 C CA . GLY A 1 108 ? 14.892 -10.132 2.258 1.00 26.41 108 GLY A CA 1
ATOM 814 C C . GLY A 1 108 ? 14.420 -10.625 3.616 1.00 23.37 108 GLY A C 1
ATOM 815 O O . GLY A 1 108 ? 13.282 -11.098 3.734 1.00 24.25 108 GLY A O 1
ATOM 816 N N . SER A 1 109 ? 15.263 -10.491 4.646 1.00 19.33 109 SER A N 1
ATOM 817 C CA . SER A 1 109 ? 14.926 -11.012 5.972 1.00 20.82 109 SER A CA 1
ATOM 818 C C . SER A 1 109 ? 13.983 -10.119 6.751 1.00 19.49 109 SER A C 1
ATOM 819 O O . SER A 1 109 ? 13.659 -10.430 7.903 1.00 18.61 109 SER A O 1
ATOM 822 N N . GLY A 1 110 ? 13.538 -9.019 6.142 1.00 20.38 110 GLY A N 1
ATOM 823 C CA . GLY A 1 110 ? 12.589 -8.125 6.804 1.00 20.91 110 GLY A CA 1
ATOM 824 C C . GLY A 1 110 ? 13.237 -7.242 7.857 1.00 20.05 110 GLY A C 1
ATOM 825 O O . GLY A 1 110 ? 14.483 -7.167 7.936 1.00 19.85 110 GLY A O 1
ATOM 826 N N . SER A 1 111 ? 12.408 -6.619 8.696 1.00 20.59 111 SER A N 1
ATOM 827 C CA . SER A 1 111 ? 12.887 -5.594 9.616 1.00 21.32 111 SER A CA 1
ATOM 828 C C . SER A 1 111 ? 12.896 -6.024 11.049 1.00 18.66 111 SER A C 1
ATOM 829 O O . SER A 1 111 ? 12.065 -6.818 11.482 1.00 20.43 111 SER A O 1
ATOM 832 N N . LEU A 1 112 ? 13.846 -5.441 11.780 1.00 18.83 112 LEU A N 1
ATOM 833 C CA . LEU A 1 112 ? 13.958 -5.626 13.228 1.00 18.32 112 LEU A CA 1
ATOM 834 C C . LEU A 1 112 ? 14.020 -4.256 13.878 1.00 19.47 112 LEU A C 1
ATOM 835 O O . LEU A 1 112 ? 14.790 -3.391 13.419 1.00 19.27 112 LEU A O 1
ATOM 840 N N . LEU A 1 113 ? 13.182 -4.029 14.894 1.00 19.25 113 LEU A N 1
ATOM 841 C CA . LEU A 1 113 ? 13.323 -2.855 15.747 1.00 20.23 113 LEU A CA 1
ATOM 842 C C . LEU A 1 113 ? 13.895 -3.318 17.098 1.00 20.02 113 LEU A C 1
ATOM 843 O O . LEU A 1 113 ? 13.483 -4.333 17.630 1.00 19.50 113 LEU A O 1
ATOM 848 N N . LEU A 1 114 ? 14.856 -2.565 17.634 1.00 19.01 114 LEU A N 1
ATOM 849 C CA . LEU A 1 114 ? 15.437 -2.840 18.947 1.00 18.42 114 LEU A CA 1
ATOM 850 C C . LEU A 1 114 ? 15.368 -1.601 19.811 1.00 17.09 114 LEU A C 1
ATOM 851 O O . LEU A 1 114 ? 15.481 -0.466 19.326 1.00 18.95 114 LEU A O 1
ATOM 856 N N . ILE A 1 115 ? 15.136 -1.816 21.094 1.00 17.15 115 ILE A N 1
ATOM 857 C CA . ILE A 1 115 ? 15.388 -0.790 22.098 1.00 18.48 115 ILE A CA 1
ATOM 858 C C . ILE A 1 115 ? 16.608 -1.238 22.886 1.00 17.70 115 ILE A C 1
ATOM 859 O O . ILE A 1 115 ? 16.625 -2.348 23.440 1.00 19.39 115 ILE A O 1
ATOM 864 N N . MET A 1 116 ? 17.646 -0.405 22.831 1.00 17.39 116 MET A N 1
ATOM 865 C CA . MET A 1 116 ? 18.939 -0.676 23.434 1.00 19.45 116 MET A CA 1
ATOM 866 C C . MET A 1 116 ? 19.276 0.349 24.519 1.00 21.17 116 MET A C 1
ATOM 867 O O . MET A 1 116 ? 18.809 1.496 24.480 1.00 21.90 116 MET A O 1
ATOM 872 N N . ASP A 1 117 ? 20.105 -0.038 25.489 1.00 21.13 117 ASP A N 1
ATOM 873 C CA . ASP A 1 117 ? 20.455 0.930 26.521 1.00 26.02 117 ASP A CA 1
ATOM 874 C C . ASP A 1 117 ? 21.809 1.577 26.190 1.00 23.42 117 ASP A C 1
ATOM 875 O O . ASP A 1 117 ? 22.350 1.399 25.097 1.00 21.57 117 ASP A O 1
ATOM 880 N N . LYS A 1 118 ? 22.337 2.335 27.141 1.00 23.20 118 LYS A N 1
ATOM 881 C CA . LYS A 1 118 ? 23.509 3.168 26.875 1.00 23.55 118 LYS A CA 1
ATOM 882 C C . LYS A 1 118 ? 24.764 2.385 26.559 1.00 24.11 118 LYS A C 1
ATOM 883 O O . LYS A 1 118 ? 25.712 2.955 26.020 1.00 25.41 118 LYS A O 1
ATOM 889 N N . LYS A 1 119 ? 24.774 1.096 26.902 1.00 21.85 119 LYS A N 1
ATOM 890 C CA . LYS A 1 119 ? 25.909 0.198 26.589 1.00 19.80 119 LYS A CA 1
ATOM 891 C C . LYS A 1 119 ? 25.686 -0.670 25.370 1.00 21.80 119 LYS A C 1
ATOM 892 O O . LYS A 1 119 ? 26.532 -1.478 25.023 1.00 24.02 119 LYS A O 1
ATOM 898 N N . GLY A 1 120 ? 24.525 -0.539 24.756 1.00 20.16 120 GLY A N 1
ATOM 899 C CA . GLY A 1 120 ? 24.195 -1.379 23.610 1.00 20.89 120 GLY A CA 1
ATOM 900 C C . GLY A 1 120 ? 23.497 -2.686 23.980 1.00 24.80 120 GLY A C 1
ATOM 901 O O . GLY A 1 120 ? 23.204 -3.521 23.102 1.00 21.78 120 GLY A O 1
ATOM 902 N N . ARG A 1 121 ? 23.164 -2.846 25.258 1.00 21.65 121 ARG A N 1
ATOM 903 C CA . ARG A 1 121 ? 22.407 -4.034 25.669 1.00 20.93 121 ARG A CA 1
ATOM 904 C C . ARG A 1 121 ? 20.993 -3.998 25.135 1.00 23.04 121 ARG A C 1
ATOM 905 O O . ARG A 1 121 ? 20.352 -2.958 25.136 1.00 23.55 121 ARG A O 1
ATOM 913 N N . ILE A 1 122 ? 20.502 -5.158 24.702 1.00 20.78 122 ILE A N 1
ATOM 914 C CA . ILE A 1 122 ? 19.195 -5.201 24.057 1.00 20.22 122 ILE A CA 1
ATOM 915 C C . ILE A 1 122 ? 18.089 -5.457 25.074 1.00 19.00 122 ILE A C 1
ATOM 916 O O . ILE A 1 122 ? 18.110 -6.467 25.768 1.00 18.68 122 ILE A O 1
ATOM 921 N N . LEU A 1 123 ? 17.117 -4.543 25.144 1.00 19.11 123 LEU A N 1
ATOM 922 C CA . LEU A 1 123 ? 16.073 -4.614 26.163 1.00 18.10 123 LEU A CA 1
ATOM 923 C C . LEU A 1 123 ? 14.806 -5.298 25.648 1.00 17.02 123 LEU A C 1
ATOM 924 O O . LEU A 1 123 ? 14.160 -6.046 26.354 1.00 20.04 123 LEU A O 1
ATOM 929 N N . THR A 1 124 ? 14.476 -5.024 24.393 1.00 20.29 124 THR A N 1
ATOM 930 C CA . THR A 1 124 ? 13.278 -5.582 23.771 1.00 19.02 124 THR A CA 1
ATOM 931 C C . THR A 1 124 ? 13.352 -5.288 22.276 1.00 19.25 124 THR A C 1
ATOM 932 O O . THR A 1 124 ? 14.241 -4.578 21.845 1.00 21.23 124 THR A O 1
ATOM 936 N N . GLY A 1 125 ? 12.423 -5.824 21.495 1.00 19.24 125 GLY A N 1
ATOM 937 C CA . GLY A 1 125 ? 12.491 -5.687 20.052 1.00 18.50 125 GLY A CA 1
ATOM 938 C C . GLY A 1 125 ? 11.254 -6.287 19.391 1.00 21.56 125 GLY A C 1
ATOM 939 O O . GLY A 1 125 ? 10.409 -6.893 20.046 1.00 22.70 125 GLY A O 1
ATOM 940 N N . SER A 1 126 ? 11.143 -6.126 18.076 1.00 18.90 126 SER A N 1
ATOM 941 C CA . SER A 1 126 ? 10.061 -6.761 17.354 1.00 19.23 126 SER A CA 1
ATOM 942 C C . SER A 1 126 ? 10.458 -6.870 15.888 1.00 21.17 126 SER A C 1
ATOM 943 O O . SER A 1 126 ? 11.402 -6.209 15.462 1.00 23.11 126 SER A O 1
ATOM 946 N N . VAL A 1 127 ? 9.768 -7.709 15.130 1.00 18.13 127 VAL A N 1
ATOM 947 C CA . VAL A 1 127 ? 10.131 -7.872 13.719 1.00 18.48 127 VAL A CA 1
ATOM 948 C C . VAL A 1 127 ? 8.927 -7.632 12.830 1.00 18.97 127 VAL A C 1
ATOM 949 O O . VAL A 1 127 ? 7.797 -7.721 13.278 1.00 22.91 127 VAL A O 1
ATOM 953 N N . SER A 1 128 ? 9.168 -7.282 11.567 1.00 20.80 128 SER A N 1
ATOM 954 C CA . SER A 1 128 ? 8.101 -7.137 10.591 1.00 20.60 128 SER A CA 1
ATOM 955 C C . SER A 1 128 ? 8.557 -7.723 9.257 1.00 19.00 128 SER A C 1
ATOM 956 O O . SER A 1 128 ? 9.767 -7.760 8.978 1.00 22.96 128 SER A O 1
ATOM 959 N N . PRO A 1 129 ? 7.610 -8.187 8.436 1.00 23.43 129 PRO A N 1
ATOM 960 C CA . PRO A 1 129 ? 8.013 -8.803 7.167 1.00 24.18 129 PRO A CA 1
ATOM 961 C C . PRO A 1 129 ? 8.554 -7.786 6.175 1.00 27.18 129 PRO A C 1
ATOM 962 O O . PRO A 1 129 ? 8.193 -6.610 6.242 1.00 26.73 129 PRO A O 1
ATOM 966 N N . SER A 1 130 ? 9.381 -8.267 5.246 1.00 24.66 130 SER A N 1
ATOM 967 C CA . SER A 1 130 ? 9.752 -7.498 4.073 1.00 26.70 130 SER A CA 1
ATOM 968 C C . SER A 1 130 ? 8.523 -6.895 3.370 1.00 30.40 130 SER A C 1
ATOM 969 O O . SER A 1 130 ? 7.452 -7.481 3.349 1.00 26.72 130 SER A O 1
ATOM 972 N N . SER A 1 131 ? 8.687 -5.734 2.750 1.00 30.84 131 SER A N 1
ATOM 973 C CA . SER A 1 131 ? 7.585 -5.170 2.002 1.00 33.26 131 SER A CA 1
ATOM 974 C C . SER A 1 131 ? 7.188 -6.047 0.810 1.00 33.64 131 SER A C 1
ATOM 975 O O . SER A 1 131 ? 6.078 -5.960 0.331 1.00 37.48 131 SER A O 1
ATOM 978 N N . ILE A 1 132 ? 8.085 -6.918 0.361 1.00 33.03 132 ILE A N 1
ATOM 979 C CA . ILE A 1 132 ? 7.768 -7.851 -0.719 1.00 34.85 132 ILE A CA 1
ATOM 980 C C . ILE A 1 132 ? 6.656 -8.820 -0.305 1.00 33.40 132 ILE A C 1
ATOM 981 O O . ILE A 1 132 ? 5.825 -9.236 -1.107 1.00 32.70 132 ILE A O 1
ATOM 986 N N . ILE A 1 133 ? 6.680 -9.186 0.969 1.00 32.76 133 ILE A N 1
ATOM 987 C CA . ILE A 1 133 ? 5.769 -10.177 1.526 1.00 29.92 133 ILE A CA 1
ATOM 988 C C . ILE A 1 133 ? 4.471 -9.543 2.018 1.00 31.20 133 ILE A C 1
ATOM 989 O O . ILE A 1 133 ? 3.397 -10.090 1.822 1.00 34.84 133 ILE A O 1
ATOM 994 N N . HIS A 1 134 ? 4.591 -8.405 2.691 1.00 34.35 134 HIS A N 1
ATOM 995 C CA . HIS A 1 134 ? 3.426 -7.732 3.247 1.00 41.25 134 HIS A CA 1
ATOM 996 C C . HIS A 1 134 ? 3.474 -6.233 2.975 1.00 40.34 134 HIS A C 1
ATOM 997 O O . HIS A 1 134 ? 4.378 -5.535 3.454 1.00 34.69 134 HIS A O 1
ATOM 1004 N N . LYS A 1 135 ? 2.493 -5.756 2.220 1.00 41.44 135 LYS A N 1
ATOM 1005 C CA . LYS A 1 135 ? 2.356 -4.349 1.870 1.00 43.64 135 LYS A CA 1
ATOM 1006 C C . LYS A 1 135 ? 1.642 -3.613 2.991 1.00 41.23 135 LYS A C 1
ATOM 1007 O O . LYS A 1 135 ? 0.539 -3.996 3.396 1.00 42.46 135 LYS A O 1
ATOM 1013 N N . ASN A 1 136 ? 2.237 -2.515 3.435 1.00 33.92 136 ASN A N 1
ATOM 1014 C CA . ASN A 1 136 ? 1.746 -1.809 4.599 1.00 36.12 136 ASN A CA 1
ATOM 1015 C C . ASN A 1 136 ? 2.419 -0.447 4.650 1.00 35.80 136 ASN A C 1
ATOM 1016 O O . ASN A 1 136 ? 3.604 -0.325 4.332 1.00 38.28 136 ASN A O 1
ATOM 1021 N N . PRO A 1 137 ? 1.665 0.589 5.016 1.00 33.14 137 PRO A N 1
ATOM 1022 C CA . PRO A 1 137 ? 2.312 1.905 5.095 1.00 36.62 137 PRO A CA 1
ATOM 1023 C C . PRO A 1 137 ? 3.443 1.876 6.083 1.00 38.58 137 PRO A C 1
ATOM 1024 O O . PRO A 1 137 ? 3.251 1.328 7.170 1.00 40.26 137 PRO A O 1
ATOM 1028 N N . ILE A 1 138 ? 4.590 2.440 5.725 1.00 35.96 138 ILE A N 1
ATOM 1029 C CA . ILE A 1 138 ? 5.768 2.307 6.577 1.00 35.26 138 ILE A CA 1
ATOM 1030 C C . ILE A 1 138 ? 5.500 2.901 7.961 1.00 34.25 138 ILE A C 1
ATOM 1031 O O . ILE A 1 138 ? 6.019 2.402 8.947 1.00 31.58 138 ILE A O 1
ATOM 1036 N N . ASP A 1 139 ? 4.642 3.917 8.057 1.00 38.16 139 ASP A N 1
ATOM 1037 C CA . ASP A 1 139 ? 4.411 4.525 9.368 1.00 42.54 139 ASP A CA 1
ATOM 1038 C C . ASP A 1 139 ? 3.618 3.606 10.264 1.00 39.58 139 ASP A C 1
ATOM 1039 O O . ASP A 1 139 ? 3.879 3.511 11.469 1.00 39.32 139 ASP A O 1
ATOM 1044 N N . LYS A 1 140 ? 2.706 2.858 9.662 1.00 36.22 140 LYS A N 1
ATOM 1045 C CA . LYS A 1 140 ? 1.916 1.923 10.441 1.00 36.11 140 LYS A CA 1
ATOM 1046 C C . LYS A 1 140 ? 2.786 0.736 10.812 1.00 32.87 140 LYS A C 1
ATOM 1047 O O . LYS A 1 140 ? 2.650 0.184 11.897 1.00 32.27 140 LYS A O 1
ATOM 1053 N N . THR A 1 141 ? 3.731 0.390 9.949 1.00 31.06 141 THR A N 1
ATOM 1054 C CA . THR A 1 141 ? 4.676 -0.684 10.269 1.00 25.63 141 THR A CA 1
ATOM 1055 C C . THR A 1 141 ? 5.594 -0.318 11.456 1.00 28.40 141 THR A C 1
ATOM 1056 O O . THR A 1 141 ? 5.740 -1.100 12.399 1.00 26.36 141 THR A O 1
ATOM 1060 N N . VAL A 1 142 ? 6.183 0.875 11.426 1.00 27.75 142 VAL A N 1
ATOM 1061 C CA . VAL A 1 142 ? 7.070 1.289 12.518 1.00 29.74 142 VAL A CA 1
ATOM 1062 C C . VAL A 1 142 ? 6.274 1.411 13.833 1.00 27.40 142 VAL A C 1
ATOM 1063 O O . VAL A 1 142 ? 6.727 0.961 14.878 1.00 26.95 142 VAL A O 1
ATOM 1067 N N . GLU A 1 143 ? 5.074 1.985 13.761 1.00 25.02 143 GLU A N 1
ATOM 1068 C CA . GLU A 1 143 ? 4.197 2.094 14.923 1.00 27.21 143 GLU A CA 1
ATOM 1069 C C . GLU A 1 143 ? 3.945 0.732 15.573 1.00 28.25 143 GLU A C 1
ATOM 1070 O O . GLU A 1 143 ? 4.151 0.573 16.776 1.00 26.75 143 GLU A O 1
ATOM 1076 N N . LEU A 1 144 ? 3.528 -0.257 14.782 1.00 30.92 144 LEU A N 1
ATOM 1077 C CA . LEU A 1 144 ? 3.259 -1.589 15.314 1.00 30.20 144 LEU A CA 1
ATOM 1078 C C . LEU A 1 144 ? 4.531 -2.212 15.909 1.00 29.19 144 LEU A C 1
ATOM 1079 O O . LEU A 1 144 ? 4.462 -2.888 16.945 1.00 30.26 144 LEU A O 1
ATOM 1084 N N . GLU A 1 145 ? 5.673 -2.010 15.252 1.00 23.99 145 GLU A N 1
ATOM 1085 C CA . GLU A 1 145 ? 6.934 -2.582 15.746 1.00 25.68 145 GLU A CA 1
ATOM 1086 C C . GLU A 1 145 ? 7.185 -2.047 17.144 1.00 22.30 145 GLU A C 1
ATOM 1087 O O . GLU A 1 145 ? 7.538 -2.802 18.055 1.00 21.84 145 GLU A O 1
ATOM 1093 N N . LEU A 1 146 ? 6.990 -0.741 17.305 1.00 21.33 146 LEU A N 1
ATOM 1094 C CA . LEU A 1 146 ? 7.391 -0.114 18.571 1.00 23.62 146 LEU A CA 1
ATOM 1095 C C . LEU A 1 146 ? 6.422 -0.464 19.683 1.00 25.71 146 LEU A C 1
ATOM 1096 O O . LEU A 1 146 ? 6.836 -0.792 20.808 1.00 25.20 146 LEU A O 1
ATOM 1101 N N . ILE A 1 147 ? 5.135 -0.407 19.370 1.00 25.70 147 ILE A N 1
ATOM 1102 C CA . ILE A 1 147 ? 4.103 -0.758 20.343 1.00 27.10 147 ILE A CA 1
ATOM 1103 C C . ILE A 1 147 ? 4.280 -2.224 20.768 1.00 25.81 147 ILE A C 1
ATOM 1104 O O . ILE A 1 147 ? 4.158 -2.561 21.957 1.00 27.33 147 ILE A O 1
ATOM 1109 N N . THR A 1 148 ? 4.589 -3.085 19.809 1.00 26.73 148 THR A N 1
ATOM 1110 C CA . THR A 1 148 ? 4.820 -4.500 20.115 1.00 26.93 148 THR A CA 1
ATOM 1111 C C . THR A 1 148 ? 6.032 -4.680 21.031 1.00 24.44 148 THR A C 1
ATOM 1112 O O . THR A 1 148 ? 5.979 -5.439 22.008 1.00 23.14 148 THR A O 1
ATOM 1116 N N . ALA A 1 149 ? 7.113 -3.972 20.720 1.00 22.30 149 ALA A N 1
ATOM 1117 C CA . ALA A 1 149 ? 8.350 -4.120 21.499 1.00 23.23 149 ALA A CA 1
ATOM 1118 C C . ALA A 1 149 ? 8.118 -3.635 22.925 1.00 24.35 149 ALA A C 1
ATOM 1119 O O . ALA A 1 149 ? 8.649 -4.220 23.883 1.00 23.03 149 ALA A O 1
ATOM 1121 N N . LEU A 1 150 ? 7.308 -2.590 23.083 1.00 22.19 150 LEU A N 1
ATOM 1122 C CA . LEU A 1 150 ? 7.032 -2.100 24.432 1.00 21.54 150 LEU A CA 1
ATOM 1123 C C . LEU A 1 150 ? 6.085 -3.040 25.170 1.00 24.28 150 LEU A C 1
ATOM 1124 O O . LEU A 1 150 ? 6.321 -3.338 26.333 1.00 25.65 150 LEU A O 1
ATOM 1129 N N . GLU A 1 151 ? 5.031 -3.524 24.506 1.00 23.95 151 GLU A N 1
ATOM 1130 C CA . GLU A 1 151 ? 4.048 -4.390 25.161 1.00 28.26 151 GLU A CA 1
ATOM 1131 C C . GLU A 1 151 ? 4.650 -5.676 25.708 1.00 28.80 151 GLU A C 1
ATOM 1132 O O . GLU A 1 151 ? 4.214 -6.174 26.760 1.00 29.21 151 GLU A O 1
ATOM 1138 N N . ARG A 1 152 ? 5.657 -6.193 25.012 1.00 29.02 152 ARG A N 1
ATOM 1139 C CA . ARG A 1 152 ? 6.206 -7.478 25.412 1.00 32.49 152 ARG A CA 1
ATOM 1140 C C . ARG A 1 152 ? 7.125 -7.370 26.626 1.00 29.79 152 ARG A C 1
ATOM 1141 O O . ARG A 1 152 ? 7.462 -8.398 27.204 1.00 30.00 152 ARG A O 1
ATOM 1149 N N . ILE A 1 153 ? 7.481 -6.148 27.061 1.00 27.35 153 ILE A N 1
ATOM 1150 C CA . ILE A 1 153 ? 8.120 -6.013 28.375 1.00 25.36 153 ILE A CA 1
ATOM 1151 C C . ILE A 1 153 ? 7.228 -5.251 29.366 1.00 28.55 153 ILE A C 1
ATOM 1152 O O . ILE A 1 153 ? 7.700 -4.784 30.407 1.00 29.37 153 ILE A O 1
ATOM 1157 N N . GLY A 1 154 ? 5.936 -5.180 29.051 1.00 27.82 154 GLY A N 1
ATOM 1158 C CA . GLY A 1 154 ? 4.920 -4.749 30.007 1.00 30.76 154 GLY A CA 1
ATOM 1159 C C . GLY A 1 154 ? 4.565 -3.277 29.982 1.00 30.58 154 GLY A C 1
ATOM 1160 O O . GLY A 1 154 ? 3.857 -2.782 30.875 1.00 31.70 154 GLY A O 1
ATOM 1161 N N . ILE A 1 155 ? 5.023 -2.574 28.955 1.00 30.55 155 ILE A N 1
ATOM 1162 C CA . ILE A 1 155 ? 4.662 -1.173 28.790 1.00 33.54 155 ILE A CA 1
ATOM 1163 C C . ILE A 1 155 ? 3.582 -1.046 27.726 1.00 32.80 155 ILE A C 1
ATOM 1164 O O . ILE A 1 155 ? 3.834 -1.322 26.550 1.00 33.52 155 ILE A O 1
ATOM 1169 N N . VAL A 1 156 ? 2.385 -0.646 28.152 1.00 36.20 156 VAL A N 1
ATOM 1170 C CA . VAL A 1 156 ? 1.256 -0.498 27.248 1.00 38.23 156 VAL A CA 1
ATOM 1171 C C . VAL A 1 156 ? 0.986 0.965 26.899 1.00 39.26 156 VAL A C 1
ATOM 1172 O O . VAL A 1 156 ? 0.706 1.793 27.770 1.00 43.00 156 VAL A O 1
ATOM 1176 N N . VAL A 1 157 ? 1.060 1.267 25.606 1.00 42.04 157 VAL A N 1
ATOM 1177 C CA . VAL A 1 157 ? 0.736 2.589 25.097 1.00 46.56 157 VAL A CA 1
ATOM 1178 C C . VAL A 1 157 ? -0.545 2.505 24.259 1.00 52.42 157 VAL A C 1
ATOM 1179 O O . VAL A 1 157 ? -0.566 1.852 23.211 1.00 56.47 157 VAL A O 1
ATOM 1183 N N . LYS A 1 158 ? -1.606 3.156 24.720 1.00 52.22 158 LYS A N 1
ATOM 1184 C CA . LYS A 1 158 ? -2.888 3.108 24.012 1.00 55.24 158 LYS A CA 1
ATOM 1185 C C . LYS A 1 158 ? -3.218 4.442 23.340 1.00 57.75 158 LYS A C 1
ATOM 1186 O O . LYS A 1 158 ? -2.983 5.508 23.909 1.00 59.78 158 LYS A O 1
ATOM 1192 N N . ASN B 1 2 ? 39.642 -32.110 11.081 1.00 51.31 2 ASN B N 1
ATOM 1193 C CA . ASN B 1 2 ? 38.658 -31.151 10.577 1.00 49.95 2 ASN B CA 1
ATOM 1194 C C . ASN B 1 2 ? 38.264 -30.147 11.658 1.00 43.66 2 ASN B C 1
ATOM 1195 O O . ASN B 1 2 ? 38.110 -30.518 12.817 1.00 47.64 2 ASN B O 1
ATOM 1200 N N . ILE B 1 3 ? 38.012 -28.897 11.281 1.00 36.98 3 ILE B N 1
ATOM 1201 C CA . ILE B 1 3 ? 37.686 -27.901 12.281 1.00 33.33 3 ILE B CA 1
ATOM 1202 C C . ILE B 1 3 ? 36.319 -28.116 12.950 1.00 31.01 3 ILE B C 1
ATOM 1203 O O . ILE B 1 3 ? 36.206 -27.863 14.144 1.00 28.07 3 ILE B O 1
ATOM 1208 N N . GLU B 1 4 ? 35.298 -28.587 12.235 1.00 32.10 4 GLU B N 1
ATOM 1209 C CA . GLU B 1 4 ? 34.029 -28.914 12.906 1.00 33.87 4 GLU B CA 1
ATOM 1210 C C . GLU B 1 4 ? 34.244 -29.869 14.060 1.00 32.11 4 GLU B C 1
ATOM 1211 O O . GLU B 1 4 ? 33.685 -29.702 15.153 1.00 32.23 4 GLU B O 1
ATOM 1217 N N . ASN B 1 5 ? 35.064 -30.873 13.798 1.00 35.74 5 ASN B N 1
ATOM 1218 C CA . ASN B 1 5 ? 35.342 -31.914 14.765 1.00 40.89 5 ASN B CA 1
ATOM 1219 C C . ASN B 1 5 ? 36.110 -31.405 15.972 1.00 36.08 5 ASN B C 1
ATOM 1220 O O . ASN B 1 5 ? 35.759 -31.737 17.111 1.00 36.89 5 ASN B O 1
ATOM 1225 N N . THR B 1 6 ? 37.160 -30.620 15.727 1.00 34.45 6 THR B N 1
ATOM 1226 C CA . THR B 1 6 ? 37.952 -30.063 16.829 1.00 32.76 6 THR B CA 1
ATOM 1227 C C . THR B 1 6 ? 37.114 -29.086 17.638 1.00 30.36 6 THR B C 1
ATOM 1228 O O . THR B 1 6 ? 37.207 -29.076 18.864 1.00 32.56 6 THR B O 1
ATOM 1232 N N . ILE B 1 7 ? 36.253 -28.291 16.984 1.00 27.61 7 ILE B N 1
ATOM 1233 C CA . ILE B 1 7 ? 35.379 -27.395 17.708 1.00 26.72 7 ILE B CA 1
ATOM 1234 C C . ILE B 1 7 ? 34.371 -28.193 18.550 1.00 29.70 7 ILE B C 1
ATOM 1235 O O . ILE B 1 7 ? 34.199 -27.934 19.745 1.00 29.68 7 ILE B O 1
ATOM 1240 N N . LYS B 1 8 ? 33.739 -29.187 17.940 1.00 32.09 8 LYS B N 1
ATOM 1241 C CA . LYS B 1 8 ? 32.753 -29.987 18.664 1.00 35.50 8 LYS B CA 1
ATOM 1242 C C . LYS B 1 8 ? 33.403 -30.638 19.890 1.00 36.13 8 LYS B C 1
ATOM 1243 O O . LYS B 1 8 ? 32.824 -30.639 20.973 1.00 37.74 8 LYS B O 1
ATOM 1249 N N . SER B 1 9 ? 34.612 -31.170 19.724 1.00 36.19 9 SER B N 1
ATOM 1250 C CA . SER B 1 9 ? 35.279 -31.838 20.841 1.00 38.35 9 SER B CA 1
ATOM 1251 C C . SER B 1 9 ? 35.653 -30.857 21.960 1.00 36.80 9 SER B C 1
ATOM 1252 O O . SER B 1 9 ? 35.437 -31.135 23.135 1.00 38.85 9 SER B O 1
ATOM 1255 N N . ALA B 1 10 ? 36.196 -29.701 21.591 1.00 33.51 10 ALA B N 1
ATOM 1256 C CA . ALA B 1 10 ? 36.574 -28.693 22.579 1.00 32.16 10 ALA B CA 1
ATOM 1257 C C . ALA B 1 10 ? 35.343 -28.113 23.295 1.00 32.23 10 ALA B C 1
ATOM 1258 O O . ALA B 1 10 ? 35.392 -27.831 24.495 1.00 33.11 10 ALA B O 1
ATOM 1260 N N . TYR B 1 11 ? 34.248 -27.922 22.567 1.00 31.88 11 TYR B N 1
ATOM 1261 C CA . TYR B 1 11 ? 33.055 -27.361 23.198 1.00 33.54 11 TYR B CA 1
ATOM 1262 C C . TYR B 1 11 ? 32.599 -28.306 24.319 1.00 35.52 11 TYR B C 1
ATOM 1263 O O . TYR B 1 11 ? 32.233 -27.861 25.415 1.00 35.85 11 TYR B O 1
ATOM 1272 N N . GLU B 1 12 ? 32.668 -29.601 24.046 1.00 39.13 12 GLU B N 1
ATOM 1273 C CA . GLU B 1 12 ? 32.280 -30.611 25.033 1.00 43.85 12 GLU B CA 1
ATOM 1274 C C . GLU B 1 12 ? 33.179 -30.567 26.275 1.00 43.68 12 GLU B C 1
ATOM 1275 O O . GLU B 1 12 ? 32.696 -30.743 27.390 1.00 45.03 12 GLU B O 1
ATOM 1281 N N . GLU B 1 13 ? 34.473 -30.288 26.109 1.00 42.62 13 GLU B N 1
ATOM 1282 C CA . GLU B 1 13 ? 35.349 -30.196 27.285 1.00 47.95 13 GLU B CA 1
ATOM 1283 C C . GLU B 1 13 ? 35.094 -28.944 28.115 1.00 48.80 13 GLU B C 1
ATOM 1284 O O . GLU B 1 13 ? 35.185 -28.982 29.347 1.00 52.45 13 GLU B O 1
ATOM 1290 N N . SER B 1 14 ? 34.772 -27.835 27.450 1.00 43.32 14 SER B N 1
ATOM 1291 C CA . SER B 1 14 ? 34.522 -26.580 28.164 1.00 45.91 14 SER B CA 1
ATOM 1292 C C . SER B 1 14 ? 33.297 -26.681 29.066 1.00 55.95 14 SER B C 1
ATOM 1293 O O . SER B 1 14 ? 33.226 -26.025 30.105 1.00 62.31 14 SER B O 1
ATOM 1296 N N . LEU B 1 15 ? 32.339 -27.506 28.663 1.00 55.68 15 LEU B N 1
ATOM 1297 C CA . LEU B 1 15 ? 31.144 -27.737 29.454 1.00 55.36 15 LEU B CA 1
ATOM 1298 C C . LEU B 1 15 ? 31.487 -28.472 30.752 1.00 60.49 15 LEU B C 1
ATOM 1299 O O . LEU B 1 15 ? 30.817 -28.303 31.764 1.00 63.03 15 LEU B O 1
ATOM 1304 N N . ASN B 1 16 ? 32.515 -29.310 30.707 1.00 62.67 16 ASN B N 1
ATOM 1305 C CA . ASN B 1 16 ? 33.050 -29.959 31.904 1.00 62.54 16 ASN B CA 1
ATOM 1306 C C . ASN B 1 16 ? 34.104 -29.155 32.703 1.00 59.27 16 ASN B C 1
ATOM 1307 O O . ASN B 1 16 ? 34.638 -29.664 33.695 1.00 60.07 16 ASN B O 1
ATOM 1312 N N . ASN B 1 17 ? 34.443 -27.947 32.251 1.00 62.91 17 ASN B N 1
ATOM 1313 C CA . ASN B 1 17 ? 35.620 -27.212 32.750 1.00 66.16 17 ASN B CA 1
ATOM 1314 C C . ASN B 1 17 ? 36.901 -28.035 32.640 1.00 69.13 17 ASN B C 1
ATOM 1315 O O . ASN B 1 17 ? 37.865 -27.808 33.382 1.00 72.21 17 ASN B O 1
ATOM 1320 N N . ALA B 1 18 ? 36.919 -28.968 31.695 1.00 57.40 18 ALA B N 1
ATOM 1321 C CA . ALA B 1 18 ? 38.044 -29.874 31.542 1.00 62.01 18 ALA B CA 1
ATOM 1322 C C . ALA B 1 18 ? 38.957 -29.392 30.438 1.00 60.22 18 ALA B C 1
ATOM 1323 O O . ALA B 1 18 ? 39.828 -30.120 29.978 1.00 66.69 18 ALA B O 1
ATOM 1325 N N . ARG B 1 19 ? 38.747 -28.141 30.038 1.00 54.88 19 ARG B N 1
ATOM 1326 C CA . ARG B 1 19 ? 39.538 -27.474 29.021 1.00 54.06 19 ARG B CA 1
ATOM 1327 C C . ARG B 1 19 ? 40.762 -26.891 29.700 1.00 59.99 19 ARG B C 1
ATOM 1328 O O . ARG B 1 19 ? 40.651 -25.930 30.465 1.00 68.75 19 ARG B O 1
ATOM 1336 N N . PHE B 1 20 ? 41.929 -27.468 29.452 1.00 59.46 20 PHE B N 1
ATOM 1337 C CA . PHE B 1 20 ? 43.101 -27.074 30.225 1.00 67.71 20 PHE B CA 1
ATOM 1338 C C . PHE B 1 20 ? 44.114 -26.332 29.389 1.00 70.13 20 PHE B C 1
ATOM 1339 O O . PHE B 1 20 ? 44.809 -25.441 29.879 1.00 78.55 20 PHE B O 1
ATOM 1347 N N . GLY B 1 21 ? 44.201 -26.728 28.131 1.00 62.57 21 GLY B N 1
ATOM 1348 C CA . GLY B 1 21 ? 45.106 -26.122 27.182 1.00 60.24 21 GLY B CA 1
ATOM 1349 C C . GLY B 1 21 ? 44.644 -26.466 25.788 1.00 55.19 21 GLY B C 1
ATOM 1350 O O . GLY B 1 21 ? 43.704 -27.243 25.613 1.00 51.90 21 GLY B O 1
ATOM 1351 N N . ASP B 1 22 ? 45.298 -25.888 24.788 1.00 53.37 22 ASP B N 1
ATOM 1352 C CA . ASP B 1 22 ? 45.048 -26.313 23.423 1.00 48.53 22 ASP B CA 1
ATOM 1353 C C . ASP B 1 22 ? 45.629 -27.680 23.164 1.00 46.62 22 ASP B C 1
ATOM 1354 O O . ASP B 1 22 ? 46.435 -28.221 23.945 1.00 54.41 22 ASP B O 1
ATOM 1359 N N . LYS B 1 23 ? 45.232 -28.238 22.038 1.00 38.55 23 LYS B N 1
ATOM 1360 C CA . LYS B 1 23 ? 45.651 -29.569 21.700 1.00 38.52 23 LYS B CA 1
ATOM 1361 C C . LYS B 1 23 ? 46.361 -29.464 20.366 1.00 34.82 23 LYS B C 1
ATOM 1362 O O . LYS B 1 23 ? 46.029 -28.608 19.556 1.00 32.68 23 LYS B O 1
ATOM 1368 N N . ILE B 1 24 ? 47.335 -30.336 20.148 1.00 37.15 24 ILE B N 1
ATOM 1369 C CA . ILE B 1 24 ? 48.070 -30.353 18.895 1.00 35.90 24 ILE B CA 1
ATOM 1370 C C . ILE B 1 24 ? 47.126 -30.640 17.736 1.00 33.27 24 ILE B C 1
ATOM 1371 O O . ILE B 1 24 ? 47.300 -30.127 16.633 1.00 31.93 24 ILE B O 1
ATOM 1376 N N . GLU B 1 25 ? 46.094 -31.433 17.991 1.00 35.76 25 GLU B N 1
ATOM 1377 C CA . GLU B 1 25 ? 45.097 -31.703 16.960 1.00 38.87 25 GLU B CA 1
ATOM 1378 C C . GLU B 1 25 ? 44.429 -30.419 16.466 1.00 31.36 25 GLU B C 1
ATOM 1379 O O . GLU B 1 25 ? 44.108 -30.304 15.291 1.00 29.31 25 GLU B O 1
ATOM 1385 N N . GLU B 1 26 ? 44.231 -29.454 17.362 1.00 28.87 26 GLU B N 1
ATOM 1386 C CA . GLU B 1 26 ? 43.508 -28.224 17.008 1.00 23.92 26 GLU B CA 1
ATOM 1387 C C . GLU B 1 26 ? 44.352 -27.361 16.091 1.00 24.73 26 GLU B C 1
ATOM 1388 O O . GLU B 1 26 ? 43.851 -26.770 15.146 1.00 23.24 26 GLU B O 1
ATOM 1394 N N . ILE B 1 27 ? 45.647 -27.324 16.384 1.00 28.13 27 ILE B N 1
ATOM 1395 C CA . ILE B 1 27 ? 46.612 -26.630 15.546 1.00 28.33 27 ILE B CA 1
ATOM 1396 C C . ILE B 1 27 ? 46.741 -27.299 14.186 1.00 29.08 27 ILE B C 1
ATOM 1397 O O . ILE B 1 27 ? 46.782 -26.641 13.159 1.00 28.02 27 ILE B O 1
ATOM 1402 N N . ASP B 1 28 ? 46.827 -28.624 14.192 1.00 29.22 28 ASP B N 1
ATOM 1403 C CA . ASP B 1 28 ? 46.900 -29.376 12.943 1.00 32.52 28 ASP B CA 1
ATOM 1404 C C . ASP B 1 28 ? 45.675 -29.095 12.074 1.00 32.16 28 ASP B C 1
ATOM 1405 O O . ASP B 1 28 ? 45.801 -28.944 10.855 1.00 29.99 28 ASP B O 1
ATOM 1410 N N . ALA B 1 29 ? 44.492 -29.008 12.689 1.00 28.52 29 ALA B N 1
ATOM 1411 C CA . ALA B 1 29 ? 43.272 -28.718 11.918 1.00 27.80 29 ALA B CA 1
ATOM 1412 C C . ALA B 1 29 ? 43.321 -27.327 11.289 1.00 24.81 29 ALA B C 1
ATOM 1413 O O . ALA B 1 29 ? 42.907 -27.130 10.138 1.00 22.76 29 ALA B O 1
ATOM 1415 N N . ILE B 1 30 ? 43.822 -26.361 12.047 1.00 22.17 30 ILE B N 1
ATOM 1416 C CA . ILE B 1 30 ? 43.977 -25.011 11.503 1.00 17.84 30 ILE B CA 1
ATOM 14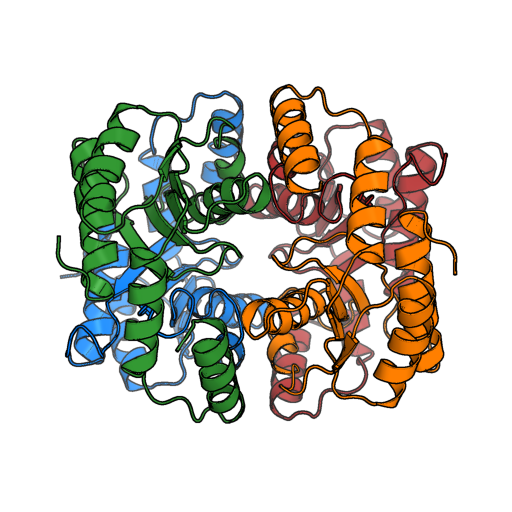17 C C . ILE B 1 30 ? 44.972 -25.013 10.337 1.00 22.84 30 ILE B C 1
ATOM 1418 O O . ILE B 1 30 ? 44.711 -24.408 9.300 1.00 23.68 30 ILE B O 1
ATOM 1423 N N . GLN B 1 31 ? 46.122 -25.664 10.513 1.00 23.66 31 GLN B N 1
ATOM 1424 C CA . GLN B 1 31 ? 47.111 -25.672 9.439 1.00 24.07 31 GLN B CA 1
ATOM 1425 C C . GLN B 1 31 ? 46.521 -26.336 8.197 1.00 28.01 31 GLN B C 1
ATOM 1426 O O . GLN B 1 31 ? 46.739 -25.906 7.060 1.00 27.09 31 GLN B O 1
ATOM 1432 N N . SER B 1 32 ? 45.779 -27.403 8.433 1.00 29.23 32 SER B N 1
ATOM 1433 C CA . SER B 1 32 ? 45.210 -28.166 7.341 1.00 28.45 32 SER B CA 1
ATOM 1434 C C . SER B 1 32 ? 44.167 -27.299 6.584 1.00 28.94 32 SER B C 1
ATOM 1435 O O . SER B 1 32 ? 44.095 -27.305 5.341 1.00 28.15 32 SER B O 1
ATOM 1438 N N . THR B 1 33 ? 43.377 -26.545 7.337 1.00 23.90 33 THR B N 1
ATOM 1439 C CA . THR B 1 33 ? 42.380 -25.660 6.724 1.00 23.89 33 THR B CA 1
ATOM 1440 C C . THR B 1 33 ? 43.032 -24.591 5.843 1.00 24.21 33 THR B C 1
ATOM 1441 O O . THR B 1 33 ? 42.550 -24.289 4.756 1.00 25.13 33 THR B O 1
ATOM 1445 N N . ILE B 1 34 ? 44.124 -23.998 6.312 1.00 20.96 34 ILE B N 1
ATOM 1446 C CA . ILE B 1 34 ? 44.808 -23.002 5.515 1.00 23.15 34 ILE B CA 1
ATOM 1447 C C . ILE B 1 34 ? 45.482 -23.642 4.283 1.00 25.46 34 ILE B C 1
ATOM 1448 O O . ILE B 1 34 ? 45.292 -23.177 3.156 1.00 26.63 34 ILE B O 1
ATOM 1453 N N . LYS B 1 35 ? 46.239 -24.719 4.482 1.00 23.81 35 LYS B N 1
ATOM 1454 C CA . LYS B 1 35 ? 47.032 -25.252 3.387 1.00 24.96 35 LYS B CA 1
ATOM 1455 C C . LYS B 1 35 ? 46.149 -25.847 2.297 1.00 25.83 35 LYS B C 1
ATOM 1456 O O . LYS B 1 35 ? 46.546 -25.855 1.118 1.00 28.11 35 LYS B O 1
ATOM 1462 N N . SER B 1 36 ? 44.961 -26.323 2.670 1.00 30.33 36 SER B N 1
ATOM 1463 C CA . SER B 1 36 ? 44.088 -27.003 1.700 1.00 30.83 36 SER B CA 1
ATOM 1464 C C . SER B 1 36 ? 43.067 -26.072 1.027 1.00 28.12 36 SER B C 1
ATOM 1465 O O . SER B 1 36 ? 42.230 -26.547 0.250 1.00 31.66 36 SER B O 1
ATOM 1468 N N . ALA B 1 37 ? 43.109 -24.776 1.345 1.00 25.31 37 ALA B N 1
ATOM 1469 C CA . ALA B 1 37 ? 42.198 -23.794 0.714 1.00 25.84 37 ALA B CA 1
ATOM 1470 C C . ALA B 1 37 ? 42.313 -23.809 -0.809 1.00 28.23 37 ALA B C 1
ATOM 1471 O O . ALA B 1 37 ? 43.416 -23.789 -1.352 1.00 29.90 37 ALA B O 1
ATOM 1473 N N . LYS B 1 38 ? 41.169 -23.834 -1.495 1.00 28.25 38 LYS B N 1
ATOM 1474 C CA . LYS B 1 38 ? 41.168 -23.853 -2.956 1.00 26.08 38 LYS B CA 1
ATOM 1475 C C . LYS B 1 38 ? 40.939 -22.446 -3.481 1.00 26.12 38 LYS B C 1
ATOM 1476 O O . LYS B 1 38 ? 41.382 -22.093 -4.569 1.00 29.74 38 LYS B O 1
ATOM 1482 N N . ASN B 1 39 ? 40.268 -21.625 -2.679 1.00 23.29 39 ASN B N 1
ATOM 1483 C CA . ASN B 1 39 ? 39.988 -20.242 -3.074 1.00 24.58 39 ASN B CA 1
ATOM 1484 C C . ASN B 1 39 ? 40.217 -19.322 -1.876 1.00 24.82 39 ASN B C 1
ATOM 1485 O O . ASN B 1 39 ? 39.715 -19.554 -0.775 1.00 28.01 39 ASN B O 1
ATOM 1490 N N . VAL B 1 40 ? 41.072 -18.334 -2.058 1.00 19.77 40 VAL B N 1
ATOM 1491 C CA . VAL B 1 40 ? 41.335 -17.396 -0.986 1.00 21.40 40 VAL B CA 1
ATOM 1492 C C . VAL B 1 40 ? 40.890 -16.012 -1.406 1.00 21.10 40 VAL B C 1
ATOM 1493 O O . VAL B 1 40 ? 41.198 -15.585 -2.508 1.00 23.88 40 VAL B O 1
ATOM 1497 N N . THR B 1 41 ? 40.164 -15.310 -0.535 1.00 21.29 41 THR B N 1
ATOM 1498 C CA . THR B 1 41 ? 39.869 -13.917 -0.804 1.00 19.37 41 THR B CA 1
ATOM 1499 C C . THR B 1 41 ? 40.642 -13.043 0.175 1.00 20.70 41 THR B C 1
ATOM 1500 O O . THR B 1 41 ? 40.646 -13.287 1.384 1.00 20.65 41 THR B O 1
ATOM 1504 N N . VAL B 1 42 ? 41.304 -12.032 -0.369 1.00 19.61 42 VAL B N 1
ATOM 1505 C CA . VAL B 1 42 ? 41.944 -11.000 0.427 1.00 20.89 42 VAL B CA 1
ATOM 1506 C C . VAL B 1 42 ? 41.039 -9.787 0.392 1.00 20.10 42 VAL B C 1
ATOM 1507 O O . VAL B 1 42 ? 40.703 -9.280 -0.693 1.00 20.98 42 VAL B O 1
ATOM 1511 N N . ALA B 1 43 ? 40.635 -9.319 1.573 1.00 20.28 43 ALA B N 1
ATOM 1512 C CA . ALA B 1 43 ? 39.607 -8.302 1.696 1.00 21.95 43 ALA B CA 1
ATOM 1513 C C . ALA B 1 43 ? 40.180 -6.924 1.480 1.00 25.41 43 ALA B C 1
ATOM 1514 O O . ALA B 1 43 ? 40.189 -6.100 2.378 1.00 27.48 43 ALA B O 1
ATOM 1516 N N . THR B 1 44 ? 40.668 -6.687 0.270 1.00 25.94 44 THR B N 1
ATOM 1517 C CA . THR B 1 44 ? 41.225 -5.388 -0.099 1.00 26.82 44 THR B CA 1
ATOM 1518 C C . THR B 1 44 ? 41.050 -5.250 -1.584 1.00 26.54 44 THR B C 1
ATOM 1519 O O . THR B 1 44 ? 40.945 -6.256 -2.282 1.00 24.01 44 THR B O 1
ATOM 1523 N N . SER B 1 45 ? 41.043 -4.016 -2.074 1.00 29.65 45 SER B N 1
ATOM 1524 C CA . SER B 1 45 ? 41.143 -3.809 -3.503 1.00 32.18 45 SER B CA 1
ATOM 1525 C C . SER B 1 45 ? 42.439 -3.054 -3.830 1.00 29.55 45 SER B C 1
ATOM 1526 O O . SER B 1 45 ? 42.650 -2.613 -4.962 1.00 29.75 45 SER B O 1
ATOM 1529 N N . ASN B 1 46 ? 43.310 -2.919 -2.834 1.00 23.22 46 ASN B N 1
ATOM 1530 C CA . ASN B 1 46 ? 44.615 -2.296 -3.042 1.00 23.80 46 ASN B CA 1
ATOM 1531 C C . ASN B 1 46 ? 45.620 -3.313 -3.594 1.00 21.16 46 ASN B C 1
ATOM 1532 O O . ASN B 1 46 ? 45.912 -4.319 -2.945 1.00 25.70 46 ASN B O 1
ATOM 1537 N N . GLU B 1 47 ? 46.127 -3.057 -4.795 1.00 23.45 47 GLU B N 1
ATOM 1538 C CA . GLU B 1 47 ? 46.925 -4.057 -5.485 1.00 25.24 47 GLU B CA 1
ATOM 1539 C C . GLU B 1 47 ? 48.269 -4.308 -4.811 1.00 25.91 47 GLU B C 1
ATOM 1540 O O . GLU B 1 47 ? 48.773 -5.436 -4.825 1.00 26.18 47 GLU B O 1
ATOM 1546 N N . LYS B 1 48 ? 48.822 -3.261 -4.204 1.00 23.71 48 LYS B N 1
ATOM 1547 C CA . LYS B 1 48 ? 50.095 -3.361 -3.501 1.00 24.20 48 LYS B CA 1
ATOM 1548 C C . LYS B 1 48 ? 49.947 -4.260 -2.265 1.00 22.42 48 LYS B C 1
ATOM 1549 O O . LYS B 1 48 ? 50.761 -5.165 -2.010 1.00 27.53 48 LYS B O 1
ATOM 1555 N N . LYS B 1 49 ? 48.893 -4.040 -1.492 1.00 22.95 49 LYS B N 1
ATOM 1556 C CA . LYS B 1 49 ? 48.649 -4.892 -0.330 1.00 23.39 49 LYS B CA 1
ATOM 1557 C C . LYS B 1 49 ? 48.309 -6.310 -0.761 1.00 22.14 49 LYS B C 1
ATOM 1558 O O . LYS B 1 49 ? 48.735 -7.283 -0.140 1.00 22.83 49 LYS B O 1
ATOM 1564 N N . PHE B 1 50 ? 47.532 -6.426 -1.828 1.00 22.79 50 PHE B N 1
ATOM 1565 C CA . PHE B 1 50 ? 47.155 -7.743 -2.341 1.00 22.90 50 PHE B CA 1
ATOM 1566 C C . PHE B 1 50 ? 48.386 -8.547 -2.726 1.00 25.53 50 PHE B C 1
ATOM 1567 O O . PHE B 1 50 ? 48.470 -9.730 -2.411 1.00 25.51 50 PHE B O 1
ATOM 1575 N N . LYS B 1 51 ? 49.346 -7.897 -3.391 1.00 23.87 51 LYS B N 1
ATOM 1576 C CA . LYS B 1 51 ? 50.555 -8.583 -3.827 1.00 26.66 51 LYS B CA 1
ATOM 1577 C C . LYS B 1 51 ? 51.346 -9.111 -2.626 1.00 26.73 51 LYS B C 1
ATOM 1578 O O . LYS B 1 51 ? 51.865 -10.222 -2.672 1.00 26.89 51 LYS B O 1
ATOM 1584 N N . VAL B 1 52 ? 51.463 -8.309 -1.565 1.00 22.95 52 VAL B N 1
ATOM 1585 C CA . VAL B 1 52 ? 52.183 -8.737 -0.359 1.00 21.68 52 VAL B CA 1
ATOM 1586 C C . VAL B 1 52 ? 51.557 -10.004 0.225 1.00 22.01 52 VAL B C 1
ATOM 1587 O O . VAL B 1 52 ? 52.267 -10.946 0.619 1.00 24.28 52 VAL B O 1
ATOM 1591 N N . VAL B 1 53 ? 50.231 -9.998 0.321 1.00 17.67 53 VAL B N 1
ATOM 1592 C CA . VAL B 1 53 ? 49.514 -11.130 0.910 1.00 18.86 53 VAL B CA 1
ATOM 1593 C C . VAL B 1 53 ? 49.575 -12.351 -0.010 1.00 18.26 53 VAL B C 1
ATOM 1594 O O . VAL B 1 53 ? 49.839 -13.491 0.413 1.00 20.12 53 VAL B O 1
ATOM 1598 N N . SER B 1 54 ? 49.338 -12.097 -1.285 1.00 20.22 54 SER B N 1
ATOM 1599 C CA . SER B 1 54 ? 49.264 -13.180 -2.278 1.00 25.80 54 SER B CA 1
ATOM 1600 C C . SER B 1 54 ? 50.618 -13.877 -2.426 1.00 25.89 54 SER B C 1
ATOM 1601 O O . SER B 1 54 ? 50.681 -15.116 -2.537 1.00 27.98 54 SER B O 1
ATOM 1604 N N . ASP B 1 55 ? 51.709 -13.106 -2.413 1.00 24.92 55 ASP B N 1
ATOM 1605 C CA . ASP B 1 55 ? 53.041 -13.692 -2.544 1.00 29.56 55 ASP B CA 1
ATOM 1606 C C . ASP B 1 55 ? 53.379 -14.625 -1.375 1.00 29.06 55 ASP B C 1
ATOM 1607 O O . ASP B 1 55 ? 54.101 -15.600 -1.544 1.00 36.26 55 ASP B O 1
ATOM 1612 N N . ILE B 1 56 ? 52.881 -14.313 -0.185 1.00 24.26 56 ILE B N 1
ATOM 1613 C CA . ILE B 1 56 ? 53.069 -15.202 0.964 1.00 21.63 56 ILE B CA 1
ATOM 1614 C C . ILE B 1 56 ? 52.115 -16.406 0.919 1.00 22.68 56 ILE B C 1
ATOM 1615 O O . ILE B 1 56 ? 52.550 -17.559 1.024 1.00 27.58 56 ILE B O 1
ATOM 1620 N N . ILE B 1 57 ? 50.824 -16.158 0.733 1.00 22.92 57 ILE B N 1
ATOM 1621 C CA . ILE B 1 57 ? 49.820 -17.235 0.766 1.00 22.81 57 ILE B CA 1
ATOM 1622 C C . ILE B 1 57 ? 50.033 -18.230 -0.380 1.00 26.24 57 ILE B C 1
ATOM 1623 O O . ILE B 1 57 ? 49.806 -19.441 -0.220 1.00 25.64 57 ILE B O 1
ATOM 1628 N N . SER B 1 58 ? 50.513 -17.736 -1.516 1.00 24.02 58 SER B N 1
ATOM 1629 C CA . SER B 1 58 ? 50.723 -18.628 -2.665 1.00 29.82 58 SER B CA 1
ATOM 1630 C C . SER B 1 58 ? 51.842 -19.664 -2.408 1.00 35.29 58 SER B C 1
ATOM 1631 O O . SER B 1 58 ? 51.919 -20.687 -3.108 1.00 37.04 58 SER B O 1
ATOM 1634 N N . ARG B 1 59 ? 52.702 -19.407 -1.419 1.00 29.99 59 ARG B N 1
ATOM 1635 C CA . ARG B 1 59 ? 53.787 -20.338 -1.090 1.00 34.54 59 ARG B CA 1
ATOM 1636 C C . ARG B 1 59 ? 53.347 -21.491 -0.172 1.00 32.04 59 ARG B C 1
ATOM 1637 O O . ARG B 1 59 ? 54.083 -22.475 -0.015 1.00 35.58 59 ARG B O 1
ATOM 1645 N N . ILE B 1 60 ? 52.155 -21.388 0.416 1.00 29.33 60 ILE B N 1
ATOM 1646 C CA . ILE B 1 60 ? 51.683 -22.410 1.348 1.00 35.14 60 ILE B CA 1
ATOM 1647 C C . ILE B 1 60 ? 50.357 -23.043 0.910 1.00 34.05 60 ILE B C 1
ATOM 1648 O O . ILE B 1 60 ? 49.877 -23.973 1.543 1.00 36.93 60 ILE B O 1
ATOM 1653 N N . THR B 1 61 ? 49.806 -22.565 -0.196 1.00 33.23 61 THR B N 1
ATOM 1654 C CA . THR B 1 61 ? 48.554 -23.091 -0.749 1.00 34.80 61 THR B CA 1
ATOM 1655 C C . THR B 1 61 ? 48.649 -23.210 -2.256 1.00 37.19 61 THR B C 1
ATOM 1656 O O . THR B 1 61 ? 49.494 -22.580 -2.884 1.00 41.61 61 THR B O 1
ATOM 1660 N N . ASP B 1 62 ? 47.795 -24.031 -2.845 1.00 33.44 62 ASP B N 1
ATOM 1661 C CA . ASP B 1 62 ? 47.635 -23.975 -4.288 1.00 36.38 62 ASP B CA 1
ATOM 1662 C C . ASP B 1 62 ? 46.330 -23.222 -4.616 1.00 33.95 62 ASP B C 1
ATOM 1663 O O . ASP B 1 62 ? 45.675 -23.492 -5.610 1.00 34.62 62 ASP B O 1
ATOM 1668 N N . ALA B 1 63 ? 45.965 -22.254 -3.805 1.00 35.46 63 ALA B N 1
ATOM 1669 C CA . ALA B 1 63 ? 44.646 -21.660 -3.964 1.00 32.27 63 ALA B CA 1
ATOM 1670 C C . ALA B 1 63 ? 44.630 -20.633 -5.081 1.00 32.93 63 ALA B C 1
ATOM 1671 O O . ALA B 1 63 ? 45.667 -20.063 -5.423 1.00 31.61 63 ALA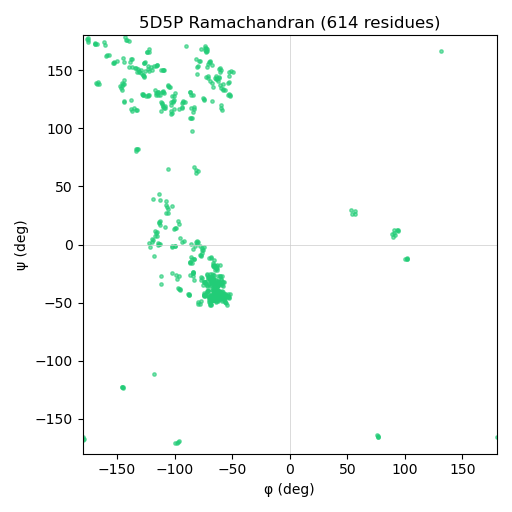 B O 1
ATOM 1673 N N . ASN B 1 64 ? 43.457 -20.441 -5.689 1.00 28.39 64 ASN B N 1
ATOM 1674 C CA . ASN B 1 64 ? 43.198 -19.267 -6.511 1.00 28.71 64 ASN B CA 1
ATOM 1675 C C . ASN B 1 64 ? 43.011 -18.130 -5.525 1.00 29.52 64 ASN B C 1
ATOM 1676 O O . ASN B 1 64 ? 42.121 -18.215 -4.681 1.00 27.46 64 ASN B O 1
ATOM 1681 N N . ILE B 1 65 ? 43.782 -17.052 -5.665 1.00 24.38 65 ILE B N 1
ATOM 1682 C CA . ILE B 1 65 ? 43.751 -15.961 -4.671 1.00 21.64 65 ILE B CA 1
ATOM 1683 C C . ILE B 1 65 ? 43.166 -14.746 -5.357 1.00 26.19 65 ILE B C 1
ATOM 1684 O O . ILE B 1 65 ? 43.608 -14.388 -6.447 1.00 25.24 65 ILE B O 1
ATOM 1689 N N . SER B 1 66 ? 42.159 -14.124 -4.744 1.00 24.11 66 SER B N 1
ATOM 1690 C CA . SER B 1 66 ? 41.422 -13.044 -5.393 1.00 27.68 66 SER B CA 1
ATOM 1691 C C . SER B 1 66 ? 41.277 -11.830 -4.466 1.00 26.13 66 SER B C 1
ATOM 1692 O O . SER B 1 66 ? 41.221 -11.991 -3.257 1.00 24.74 66 SER B O 1
ATOM 1695 N N . MET B 1 67 ? 41.197 -10.633 -5.052 1.00 26.50 67 MET B N 1
ATOM 1696 C CA . MET B 1 67 ? 40.824 -9.420 -4.305 1.00 24.41 67 MET B CA 1
ATOM 1697 C C . MET B 1 67 ? 39.329 -9.340 -4.066 1.00 22.34 67 MET B C 1
ATOM 1698 O O . MET B 1 67 ? 38.552 -9.979 -4.763 1.00 28.73 67 MET B O 1
ATOM 1703 N N . LEU B 1 68 ? 38.927 -8.576 -3.064 1.00 31.86 68 LEU B N 1
ATOM 1704 C CA . LEU B 1 68 ? 37.517 -8.265 -2.820 1.00 29.72 68 LEU B CA 1
ATOM 1705 C C . LEU B 1 68 ? 37.225 -6.947 -3.524 1.00 40.20 68 LEU B C 1
ATOM 1706 O O . LEU B 1 68 ? 37.796 -5.925 -3.159 1.00 39.55 68 LEU B O 1
ATOM 1711 N N . GLU B 1 69 ? 36.336 -6.927 -4.499 1.00 43.66 69 GLU B N 1
ATOM 1712 C CA . GLU B 1 69 ? 36.197 -5.674 -5.240 1.00 49.52 69 GLU B CA 1
ATOM 1713 C C . GLU B 1 69 ? 35.276 -4.687 -4.508 1.00 50.41 69 GLU B C 1
ATOM 1714 O O . GLU B 1 69 ? 35.479 -3.477 -4.578 1.00 58.22 69 GLU B O 1
ATOM 1720 N N . ILE B 1 70 ? 34.308 -5.216 -3.768 1.00 45.84 70 ILE B N 1
ATOM 1721 C CA . ILE B 1 70 ? 33.397 -4.394 -2.970 1.00 46.19 70 ILE B CA 1
ATOM 1722 C C . ILE B 1 70 ? 34.198 -3.581 -1.942 1.00 45.11 70 ILE B C 1
ATOM 1723 O O . ILE B 1 70 ? 34.835 -4.164 -1.056 1.00 42.10 70 ILE B O 1
ATOM 1728 N N . PRO B 1 71 ? 34.149 -2.240 -2.032 1.00 45.77 71 PRO B N 1
ATOM 1729 C CA . PRO B 1 71 ? 34.845 -1.438 -1.016 1.00 46.20 71 PRO B CA 1
ATOM 1730 C C . PRO B 1 71 ? 34.309 -1.725 0.384 1.00 45.82 71 PRO B C 1
ATOM 1731 O O . PRO B 1 71 ? 33.137 -2.070 0.575 1.00 44.65 71 PRO B O 1
ATOM 1735 N N . THR B 1 72 ? 35.187 -1.584 1.362 1.00 42.58 72 THR B N 1
ATOM 1736 C CA . THR B 1 72 ? 34.905 -2.074 2.701 1.00 38.91 72 THR B CA 1
ATOM 1737 C C . THR B 1 72 ? 34.898 -0.998 3.767 1.00 38.63 72 THR B C 1
ATOM 1738 O O . THR B 1 72 ? 34.768 -1.314 4.956 1.00 35.44 72 THR B O 1
ATOM 1742 N N . ASN B 1 73 ? 35.043 0.250 3.350 1.00 37.94 73 ASN B N 1
ATOM 1743 C CA . ASN B 1 73 ? 35.195 1.346 4.289 1.00 40.66 73 ASN B CA 1
ATOM 1744 C C . ASN B 1 73 ? 33.950 1.417 5.161 1.00 38.60 73 ASN B C 1
ATOM 1745 O O . ASN B 1 73 ? 33.990 2.018 6.222 1.00 35.00 73 ASN B O 1
ATOM 1750 N N . SER B 1 74 ? 32.847 0.787 4.727 1.00 40.52 74 SER B N 1
ATOM 1751 C CA . SER B 1 74 ? 31.625 0.759 5.549 1.00 40.67 74 SER B CA 1
ATOM 1752 C C . SER B 1 74 ? 31.905 0.111 6.866 1.00 34.97 74 SER B C 1
ATOM 1753 O O . SER B 1 74 ? 31.273 0.468 7.890 1.00 34.63 74 SER B O 1
ATOM 1756 N N . ALA B 1 75 ? 32.861 -0.821 6.873 1.00 26.71 75 ALA B N 1
ATOM 1757 C CA . ALA B 1 75 ? 33.129 -1.512 8.112 1.00 21.69 75 ALA B CA 1
ATOM 1758 C C . ALA B 1 75 ? 33.756 -0.601 9.152 1.00 19.40 75 ALA B C 1
ATOM 1759 O O . ALA B 1 75 ? 33.821 -0.992 10.319 1.00 21.65 75 ALA B O 1
ATOM 1761 N N . ASP B 1 76 ? 34.195 0.585 8.764 1.00 21.01 76 ASP B N 1
ATOM 1762 C CA . ASP B 1 76 ? 34.815 1.487 9.718 1.00 21.42 76 ASP B CA 1
ATOM 1763 C C . ASP B 1 76 ? 33.784 2.147 10.652 1.00 23.26 76 ASP B C 1
ATOM 1764 O O . ASP B 1 76 ? 34.163 2.836 11.590 1.00 26.69 76 ASP B O 1
ATOM 1769 N N . LEU B 1 77 ? 32.490 1.910 10.426 1.00 20.80 77 LEU B N 1
ATOM 1770 C CA . LEU B 1 77 ? 31.479 2.396 11.363 1.00 19.53 77 LEU B CA 1
ATOM 1771 C C . LEU B 1 77 ? 30.913 1.227 12.178 1.00 21.32 77 LEU B C 1
ATOM 1772 O O . LEU B 1 77 ? 29.729 1.209 12.547 1.00 23.68 77 LEU B O 1
ATOM 1777 N N . THR B 1 78 ? 31.750 0.241 12.428 1.00 21.92 78 THR B N 1
ATOM 1778 C CA . THR B 1 78 ? 31.382 -0.899 13.270 1.00 20.62 78 THR B CA 1
ATOM 1779 C C . THR B 1 78 ? 32.398 -1.009 14.398 1.00 20.79 78 THR B C 1
ATOM 1780 O O . THR B 1 78 ? 33.479 -0.378 14.367 1.00 22.95 78 THR B O 1
ATOM 1784 N N . ARG B 1 79 ? 32.048 -1.800 15.398 1.00 20.44 79 ARG B N 1
ATOM 1785 C CA . ARG B 1 79 ? 32.912 -1.963 16.572 1.00 17.99 79 ARG B CA 1
ATOM 1786 C C . ARG B 1 79 ? 34.225 -2.685 16.268 1.00 19.87 79 ARG B C 1
ATOM 1787 O O . ARG B 1 79 ? 35.238 -2.440 16.939 1.00 21.94 79 ARG B O 1
ATOM 1795 N N . MET B 1 80 ? 34.209 -3.576 15.272 1.00 20.21 80 MET B N 1
ATOM 1796 C CA . MET B 1 80 ? 35.388 -4.381 14.900 1.00 18.05 80 MET B CA 1
ATOM 1797 C C . MET B 1 80 ? 35.576 -4.372 13.383 1.00 18.59 80 MET B C 1
ATOM 1798 O O . MET B 1 80 ? 35.108 -5.274 12.688 1.00 18.98 80 MET B O 1
ATOM 1803 N N . PRO B 1 81 ? 36.172 -3.285 12.862 1.00 16.92 81 PRO B N 1
ATOM 1804 C CA . PRO B 1 81 ? 36.193 -3.114 11.403 1.00 16.43 81 PRO B CA 1
ATOM 1805 C C . PRO B 1 81 ? 36.890 -4.263 10.664 1.00 17.21 81 PRO B C 1
ATOM 1806 O O . PRO B 1 81 ? 36.308 -4.761 9.673 1.00 19.64 81 PRO B O 1
ATOM 1810 N N . ALA B 1 82 ? 38.063 -4.707 11.113 1.00 19.48 82 ALA B N 1
ATOM 1811 C CA . ALA B 1 82 ? 38.740 -5.799 10.422 1.00 18.68 82 ALA B CA 1
ATOM 1812 C C . ALA B 1 82 ? 37.821 -7.012 10.308 1.00 19.23 82 ALA B C 1
ATOM 1813 O O . ALA B 1 82 ? 37.728 -7.646 9.260 1.00 17.28 82 ALA B O 1
ATOM 1815 N N . LEU B 1 83 ? 37.138 -7.337 11.398 1.00 19.62 83 LEU B N 1
ATOM 1816 C CA . LEU B 1 83 ? 36.267 -8.507 11.389 1.00 19.03 83 LEU B CA 1
ATOM 1817 C C . LEU B 1 83 ? 35.122 -8.326 10.400 1.00 18.18 83 LEU B C 1
ATOM 1818 O O . LEU B 1 83 ? 34.820 -9.197 9.601 1.00 17.67 83 LEU B O 1
ATOM 1823 N N . ASN B 1 84 ? 34.460 -7.182 10.466 1.00 18.49 84 ASN B N 1
ATOM 1824 C CA . ASN B 1 84 ? 33.310 -7.021 9.607 1.00 17.63 84 ASN B CA 1
ATOM 1825 C C . ASN B 1 84 ? 33.690 -6.887 8.129 1.00 18.90 84 ASN B C 1
ATOM 1826 O O . ASN B 1 84 ? 32.896 -7.296 7.266 1.00 20.24 84 ASN B O 1
ATOM 1831 N N . LYS B 1 85 ? 34.885 -6.379 7.815 1.00 17.25 85 LYS B N 1
ATOM 1832 C CA . LYS B 1 85 ? 35.344 -6.403 6.413 1.00 18.41 85 LYS B CA 1
ATOM 1833 C C . LYS B 1 85 ? 35.487 -7.872 5.995 1.00 19.05 85 LYS B C 1
ATOM 1834 O O . LYS B 1 85 ? 35.164 -8.251 4.858 1.00 20.36 85 LYS B O 1
ATOM 1840 N N . GLY B 1 86 ? 36.027 -8.703 6.897 1.00 15.02 86 GLY B N 1
ATOM 1841 C CA . GLY B 1 86 ? 36.195 -10.114 6.570 1.00 16.80 86 GLY B CA 1
ATOM 1842 C C . GLY B 1 86 ? 34.840 -10.760 6.319 1.00 20.38 86 GLY B C 1
ATOM 1843 O O . GLY B 1 86 ? 34.688 -11.552 5.405 1.00 17.40 86 GLY B O 1
ATOM 1844 N N . LEU B 1 87 ? 33.849 -10.401 7.127 1.00 19.69 87 LEU B N 1
ATOM 1845 C CA . LEU B 1 87 ? 32.510 -10.980 6.942 1.00 18.45 87 LEU B CA 1
ATOM 1846 C C . LEU B 1 87 ? 31.856 -10.530 5.651 1.00 21.06 87 LEU B C 1
ATOM 1847 O O . LEU B 1 87 ? 30.994 -11.236 5.116 1.00 20.39 87 LEU B O 1
ATOM 1852 N N . ILE B 1 88 ? 32.235 -9.366 5.122 1.00 18.69 88 ILE B N 1
ATOM 1853 C CA . ILE B 1 88 ? 31.701 -8.987 3.796 1.00 18.62 88 ILE B CA 1
ATOM 1854 C C . ILE B 1 88 ? 32.122 -10.018 2.768 1.00 16.66 88 ILE B C 1
ATOM 1855 O O . ILE B 1 88 ? 31.353 -10.423 1.894 1.00 19.33 88 ILE B O 1
ATOM 1860 N N . ALA B 1 89 ? 33.384 -10.420 2.861 1.00 17.15 89 ALA B N 1
ATOM 1861 C CA . ALA B 1 89 ? 33.924 -11.401 1.946 1.00 20.51 89 ALA B CA 1
ATOM 1862 C C . ALA B 1 89 ? 33.291 -12.773 2.199 1.00 21.28 89 ALA B C 1
ATOM 1863 O O . ALA B 1 89 ? 32.971 -13.480 1.266 1.00 22.49 89 ALA B O 1
ATOM 1865 N N . VAL B 1 90 ? 33.159 -13.155 3.461 1.00 20.61 90 VAL B N 1
ATOM 1866 C CA . VAL B 1 90 ? 32.491 -14.418 3.785 1.00 20.64 90 VAL B CA 1
ATOM 1867 C C . VAL B 1 90 ? 31.097 -14.473 3.186 1.00 22.61 90 VAL B C 1
ATOM 1868 O O . VAL B 1 90 ? 30.666 -15.482 2.610 1.00 22.47 90 VAL B O 1
ATOM 1872 N N . ASP B 1 91 ? 30.377 -13.368 3.316 1.00 22.45 91 ASP B N 1
ATOM 1873 C CA . ASP B 1 91 ? 28.958 -13.417 3.012 1.00 23.35 91 ASP B CA 1
ATOM 1874 C C . ASP B 1 91 ? 28.613 -13.192 1.538 1.00 23.71 91 ASP B C 1
ATOM 1875 O O . ASP B 1 91 ? 27.511 -13.504 1.123 1.00 24.35 91 ASP B O 1
ATOM 1880 N N . SER B 1 92 ? 29.562 -12.677 0.761 1.00 21.24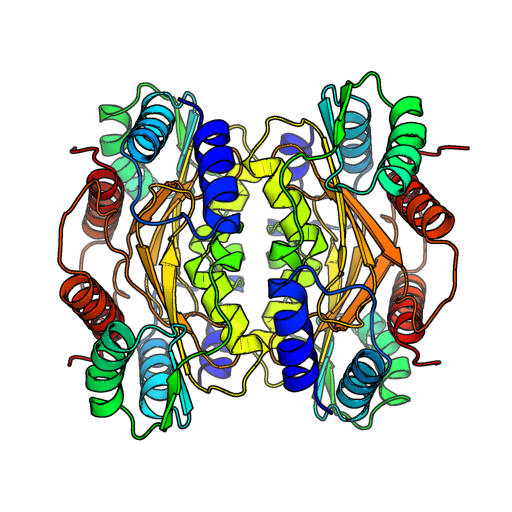 92 SER B N 1
ATOM 1881 C CA . SER B 1 92 ? 29.285 -12.296 -0.614 1.00 26.98 92 SER B CA 1
ATOM 1882 C C . SER B 1 92 ? 30.027 -13.166 -1.618 1.00 29.35 92 SER B C 1
ATOM 1883 O O . SER B 1 92 ? 29.912 -12.960 -2.827 1.00 27.82 92 SER B O 1
ATOM 1886 N N . SER B 1 93 ? 30.792 -14.135 -1.135 1.00 36.24 93 SER B N 1
ATOM 1887 C CA . SER B 1 93 ? 31.583 -14.976 -2.028 1.00 39.30 93 SER B CA 1
ATOM 1888 C C . SER B 1 93 ? 31.642 -16.425 -1.546 1.00 39.82 93 SER B C 1
ATOM 1889 O O . SER B 1 93 ? 31.044 -16.769 -0.543 1.00 35.60 93 SER B O 1
ATOM 1892 N N . ASP B 1 94 ? 32.317 -17.290 -2.291 1.00 41.80 94 ASP B N 1
ATOM 1893 C CA . ASP B 1 94 ? 32.515 -18.660 -1.835 1.00 40.83 94 ASP B CA 1
ATOM 1894 C C . ASP B 1 94 ? 33.991 -18.977 -1.511 1.00 38.68 94 ASP B C 1
ATOM 1895 O O . ASP B 1 94 ? 34.477 -20.075 -1.785 1.00 42.19 94 ASP B O 1
ATOM 1900 N N . ALA B 1 95 ? 34.701 -18.026 -0.918 1.00 28.37 95 ALA B N 1
ATOM 1901 C CA . ALA B 1 95 ? 36.090 -18.282 -0.511 1.00 29.14 95 ALA B CA 1
ATOM 1902 C C . ALA B 1 95 ? 36.188 -19.361 0.574 1.00 31.60 95 ALA B C 1
ATOM 1903 O O . ALA B 1 95 ? 35.298 -19.448 1.448 1.00 32.48 95 ALA B O 1
ATOM 1905 N N . ASP B 1 96 ? 37.249 -20.166 0.523 1.00 29.57 96 ASP B N 1
ATOM 1906 C CA . ASP B 1 96 ? 37.563 -21.154 1.571 1.00 32.60 96 ASP B CA 1
ATOM 1907 C C . ASP B 1 96 ? 38.308 -20.501 2.696 1.00 26.43 96 ASP B C 1
ATOM 1908 O O . ASP B 1 96 ? 38.313 -20.986 3.822 1.00 25.38 96 ASP B O 1
ATOM 1913 N N . LEU B 1 97 ? 38.957 -19.392 2.372 1.00 21.75 97 LEU B N 1
ATOM 1914 C CA . LEU B 1 97 ? 39.811 -18.693 3.317 1.00 17.98 97 LEU B CA 1
ATOM 1915 C C . LEU B 1 97 ? 39.731 -17.204 3.056 1.00 17.05 97 LEU B C 1
ATOM 1916 O O . LEU B 1 97 ? 39.763 -16.800 1.904 1.00 18.14 97 LEU B O 1
ATOM 1921 N N . ILE B 1 98 ? 39.622 -16.397 4.107 1.00 18.49 98 ILE B N 1
ATOM 1922 C CA . ILE B 1 98 ? 39.534 -14.950 3.966 1.00 17.71 98 ILE B CA 1
ATOM 1923 C C . ILE B 1 98 ? 40.659 -14.304 4.765 1.00 20.69 98 ILE B C 1
ATOM 1924 O O . ILE B 1 98 ? 40.848 -14.633 5.943 1.00 20.62 98 ILE B O 1
ATOM 1929 N N . ILE B 1 99 ? 41.438 -13.426 4.124 1.00 17.99 99 ILE B N 1
ATOM 1930 C CA . ILE B 1 99 ? 42.431 -12.664 4.852 1.00 16.57 99 ILE B CA 1
ATOM 1931 C C . ILE B 1 99 ? 42.002 -11.204 4.895 1.00 16.03 99 ILE B C 1
ATOM 1932 O O . ILE B 1 99 ? 41.745 -10.581 3.847 1.00 19.94 99 ILE B O 1
ATOM 1937 N N . THR B 1 100 ? 41.850 -10.690 6.114 1.00 17.97 100 THR B N 1
ATOM 1938 C CA . THR B 1 100 ? 41.303 -9.344 6.276 1.00 20.71 100 THR B CA 1
ATOM 1939 C C . THR B 1 100 ? 42.180 -8.530 7.208 1.00 19.35 100 THR B C 1
ATOM 1940 O O . THR B 1 100 ? 42.813 -9.068 8.110 1.00 16.91 100 THR B O 1
ATOM 1944 N N . ARG B 1 101 ? 42.219 -7.230 6.978 1.00 21.24 101 ARG B N 1
ATOM 1945 C CA . ARG B 1 101 ? 43.012 -6.370 7.834 1.00 24.39 101 ARG B CA 1
ATOM 1946 C C . ARG B 1 101 ? 42.281 -5.044 7.938 1.00 23.09 101 ARG B C 1
ATOM 1947 O O . ARG B 1 101 ? 41.770 -4.549 6.950 1.00 26.14 101 ARG B O 1
ATOM 1955 N N . GLY B 1 102 ? 42.233 -4.459 9.120 1.00 21.04 102 GLY B N 1
ATOM 1956 C CA . GLY B 1 102 ? 41.537 -3.188 9.254 1.00 20.43 102 GLY B CA 1
ATOM 1957 C C . GLY B 1 102 ? 41.690 -2.806 10.715 1.00 19.60 102 GLY B C 1
ATOM 1958 O O . GLY B 1 102 ? 42.475 -3.409 11.427 1.00 18.48 102 GLY B O 1
ATOM 1959 N N . ARG B 1 103 ? 40.906 -1.841 11.169 1.00 22.44 103 ARG B N 1
ATOM 1960 C CA . ARG B 1 103 ? 40.993 -1.420 12.563 1.00 24.06 103 ARG B CA 1
ATOM 1961 C C . ARG B 1 103 ? 40.596 -2.519 13.541 1.00 22.27 103 ARG B C 1
ATOM 1962 O O . ARG B 1 103 ? 39.678 -3.298 13.275 1.00 19.52 103 ARG B O 1
ATOM 1970 N N . LEU B 1 104 ? 41.297 -2.597 14.681 1.00 17.99 104 LEU B N 1
ATOM 1971 C CA . LEU B 1 104 ? 40.978 -3.561 15.725 1.00 17.00 104 LEU B CA 1
ATOM 1972 C C . LEU B 1 104 ? 39.648 -3.199 16.388 1.00 20.89 104 LEU B C 1
ATOM 1973 O O . LEU B 1 104 ? 38.735 -4.017 16.506 1.00 19.45 104 LEU B O 1
ATOM 1978 N N . GLY B 1 105 ? 39.552 -1.951 16.814 1.00 18.09 105 GLY B N 1
ATOM 1979 C CA . GLY B 1 105 ? 38.399 -1.490 17.574 1.00 19.44 105 GLY B CA 1
ATOM 1980 C C . GLY B 1 105 ? 38.096 -0.049 17.212 1.00 20.63 105 GLY B C 1
ATOM 1981 O O . GLY B 1 105 ? 37.860 0.266 16.039 1.00 20.95 105 GLY B O 1
ATOM 1982 N N . ILE B 1 106 ? 38.085 0.835 18.211 1.00 20.16 106 ILE B N 1
ATOM 1983 C CA . ILE B 1 106 ? 37.757 2.240 17.953 1.00 21.43 106 ILE B CA 1
ATOM 1984 C C . ILE B 1 106 ? 38.895 2.978 17.233 1.00 20.81 106 ILE B C 1
ATOM 1985 O O . ILE B 1 106 ? 40.012 2.470 17.129 1.00 23.43 106 ILE B O 1
ATOM 1990 N N . PRO B 1 107 ? 38.613 4.186 16.712 1.00 23.24 107 PRO B N 1
ATOM 1991 C CA . PRO B 1 107 ? 39.718 4.975 16.147 1.00 26.10 107 PRO B CA 1
ATOM 1992 C C . PRO B 1 107 ? 40.880 5.127 17.130 1.00 25.43 107 PRO B C 1
ATOM 1993 O O . PRO B 1 107 ? 40.664 5.452 18.290 1.00 28.72 107 PRO B O 1
ATOM 1997 N N . GLY B 1 108 ? 42.086 4.826 16.665 1.00 26.32 108 GLY B N 1
ATOM 1998 C CA . GLY B 1 108 ? 43.268 4.917 17.502 1.00 26.69 108 GLY B CA 1
ATOM 1999 C C . GLY B 1 108 ? 43.724 3.567 18.012 1.00 25.98 108 GLY B C 1
ATOM 2000 O O . GLY B 1 108 ? 44.851 3.444 18.483 1.00 27.97 108 GLY B O 1
ATOM 2001 N N . SER B 1 109 ? 42.891 2.541 17.851 1.00 22.19 109 SER B N 1
ATOM 2002 C CA . SER B 1 109 ? 43.209 1.219 18.402 1.00 20.63 109 SER B CA 1
ATOM 2003 C C . SER B 1 109 ? 44.159 0.411 17.518 1.00 20.01 109 SER B C 1
ATOM 2004 O O . SER B 1 109 ? 44.438 -0.745 17.842 1.00 20.26 109 SER B O 1
ATOM 2007 N N . GLY B 1 110 ? 44.619 0.994 16.408 1.00 22.52 110 GLY B N 1
ATOM 2008 C CA . GLY B 1 110 ? 45.579 0.309 15.562 1.00 22.67 110 GLY B CA 1
ATOM 2009 C C . GLY B 1 110 ? 44.915 -0.787 14.739 1.00 22.78 110 GLY B C 1
ATOM 2010 O O . GLY B 1 110 ? 43.694 -0.827 14.600 1.00 21.80 110 GLY B O 1
ATOM 2011 N N . SER B 1 111 ? 45.736 -1.681 14.193 1.00 18.44 111 SER B N 1
ATOM 2012 C CA . SER B 1 111 ? 45.265 -2.653 13.222 1.00 18.63 111 SER B CA 1
ATOM 2013 C C . SER B 1 111 ? 45.224 -4.104 13.680 1.00 18.31 111 SER B C 1
ATOM 2014 O O . SER B 1 111 ? 46.069 -4.566 14.475 1.00 20.29 111 SER B O 1
ATOM 2017 N N . LEU B 1 112 ? 44.275 -4.830 13.099 1.00 20.09 112 LEU B N 1
ATOM 2018 C CA . LEU B 1 112 ? 44.096 -6.263 13.336 1.00 17.85 112 LEU B CA 1
ATOM 2019 C C . LEU B 1 112 ? 44.072 -6.971 12.007 1.00 15.36 112 LEU B C 1
ATOM 2020 O O . LEU B 1 112 ? 43.360 -6.544 11.111 1.00 18.07 112 LEU B O 1
ATOM 2025 N N . LEU B 1 113 ? 44.904 -8.016 11.859 1.00 16.58 113 LEU B N 1
ATOM 2026 C CA . LEU B 1 113 ? 44.797 -8.891 10.692 1.00 19.77 113 LEU B CA 1
ATOM 2027 C C . LEU B 1 113 ? 44.166 -10.178 11.169 1.00 16.32 113 LEU B C 1
ATOM 2028 O O . LEU B 1 113 ? 44.517 -10.668 12.229 1.00 17.12 113 LEU B O 1
ATOM 2033 N N . LEU B 1 114 ? 43.212 -10.708 10.399 1.00 16.73 114 LEU B N 1
ATOM 2034 C CA . LEU B 1 114 ? 42.630 -11.998 10.733 1.00 18.43 114 LEU B CA 1
ATOM 2035 C C . LEU B 1 114 ? 42.700 -12.912 9.541 1.00 15.66 114 LEU B C 1
ATOM 2036 O O . LEU B 1 114 ? 42.579 -12.446 8.407 1.00 16.97 114 LEU B O 1
ATOM 2041 N N . ILE B 1 115 ? 42.891 -14.198 9.818 1.00 15.81 115 ILE B N 1
ATOM 2042 C CA . ILE B 1 115 ? 42.620 -15.244 8.830 1.00 15.93 115 ILE B CA 1
ATOM 2043 C C . ILE B 1 115 ? 41.365 -15.996 9.256 1.00 16.67 115 ILE B C 1
ATOM 2044 O O . ILE B 1 115 ? 41.290 -16.591 10.347 1.00 18.10 115 ILE B O 1
ATOM 2049 N N . MET B 1 116 ? 40.351 -15.924 8.409 1.00 15.85 116 MET B N 1
ATOM 2050 C CA . MET B 1 116 ? 39.059 -16.516 8.703 1.00 18.83 116 MET B CA 1
ATOM 2051 C C . MET B 1 116 ? 38.748 -17.635 7.718 1.00 19.25 116 MET B C 1
ATOM 2052 O O . MET B 1 116 ? 39.220 -17.607 6.578 1.00 20.38 116 MET B O 1
ATOM 2057 N N . ASP B 1 117 ? 37.904 -18.591 8.124 1.00 20.58 117 ASP B N 1
ATOM 2058 C CA . ASP B 1 117 ? 37.539 -19.635 7.163 1.00 20.27 117 ASP B CA 1
ATOM 2059 C C . ASP B 1 117 ? 36.218 -19.310 6.476 1.00 20.42 117 ASP B C 1
ATOM 2060 O O . ASP B 1 117 ? 35.711 -18.204 6.588 1.00 19.41 117 ASP B O 1
ATOM 2065 N N . LYS B 1 118 ? 35.674 -20.283 5.763 1.00 22.60 118 LYS B N 1
ATOM 2066 C CA . LYS B 1 118 ? 34.532 -20.064 4.892 1.00 20.80 118 LYS B CA 1
ATOM 2067 C C . LYS B 1 118 ? 33.244 -19.677 5.627 1.00 24.13 118 LYS B C 1
ATOM 2068 O O . LYS B 1 118 ? 32.324 -19.157 5.001 1.00 25.48 118 LYS B O 1
ATOM 2074 N N . LYS B 1 119 ? 33.183 -19.937 6.938 1.00 23.35 119 LYS B N 1
ATOM 2075 C CA . LYS B 1 119 ? 32.023 -19.591 7.782 1.00 25.07 119 LYS B CA 1
ATOM 2076 C C . LYS B 1 119 ? 32.290 -18.342 8.606 1.00 22.74 119 LYS B C 1
ATOM 2077 O O . LYS B 1 119 ? 31.418 -17.883 9.360 1.00 25.08 119 LYS B O 1
ATOM 2083 N N . GLY B 1 120 ? 33.489 -17.793 8.487 1.00 18.76 120 GLY B N 1
ATOM 2084 C CA . GLY B 1 120 ? 33.796 -16.621 9.286 1.00 19.77 120 GLY B CA 1
ATOM 2085 C C . GLY B 1 120 ? 34.422 -16.974 10.624 1.00 22.53 120 GLY B C 1
ATOM 2086 O O . GLY B 1 120 ? 34.638 -16.095 11.469 1.00 22.38 120 GLY B O 1
ATOM 2087 N N . ARG B 1 121 ? 34.759 -18.245 10.819 1.00 18.35 121 ARG B N 1
ATOM 2088 C CA . ARG B 1 121 ? 35.460 -18.620 12.069 1.00 18.38 121 ARG B CA 1
ATOM 2089 C C . ARG B 1 121 ? 36.896 -18.087 12.039 1.00 21.40 121 ARG B C 1
ATOM 2090 O O . ARG B 1 121 ? 37.527 -18.071 10.983 1.00 20.64 121 ARG B O 1
ATOM 2098 N N . ILE B 1 122 ? 37.406 -17.644 13.187 1.00 18.23 122 ILE B N 1
ATOM 2099 C CA . ILE B 1 122 ? 38.730 -17.025 13.228 1.00 17.84 122 ILE B CA 1
ATOM 2100 C C . ILE B 1 122 ? 39.809 -18.028 13.563 1.00 17.25 122 ILE B C 1
ATOM 2101 O O . ILE B 1 122 ? 39.737 -18.679 14.616 1.00 17.61 122 ILE B O 1
ATOM 2106 N N . LEU B 1 123 ? 40.790 -18.164 12.656 1.00 17.95 123 LEU B N 1
ATOM 2107 C CA . LEU B 1 123 ? 41.826 -19.204 12.809 1.00 19.12 123 LEU B CA 1
ATOM 2108 C C . LEU B 1 123 ? 43.059 -18.657 13.481 1.00 15.45 123 LEU B C 1
ATOM 2109 O O . LEU B 1 123 ? 43.717 -19.341 14.283 1.00 19.91 123 LEU B O 1
ATOM 2114 N N . THR B 1 124 ? 43.394 -17.437 13.118 1.00 17.00 124 THR B N 1
ATOM 2115 C CA . THR B 1 124 ? 44.592 -16.795 13.667 1.00 17.43 124 THR B CA 1
ATOM 2116 C C . THR B 1 124 ? 44.566 -15.331 13.321 1.00 17.13 124 THR B C 1
ATOM 2117 O O . THR B 1 124 ? 43.703 -14.879 12.579 1.00 18.10 124 THR B O 1
ATOM 2121 N N . GLY B 1 125 ? 45.501 -14.558 13.865 1.00 18.03 125 GLY B N 1
ATOM 2122 C CA . GLY B 1 125 ? 45.449 -13.135 13.586 1.00 17.10 125 GLY B CA 1
ATOM 2123 C C . GLY B 1 125 ? 46.663 -12.469 14.203 1.00 17.72 125 GLY B C 1
ATOM 2124 O O . GLY B 1 125 ? 47.478 -13.131 14.830 1.00 19.71 125 GLY B O 1
ATOM 2125 N N . SER B 1 126 ? 46.794 -11.166 14.005 1.00 16.96 126 SER B N 1
ATOM 2126 C CA A SER B 1 126 ? 47.929 -10.419 14.552 0.52 20.49 126 SER B CA 1
ATOM 2127 C CA B SER B 1 126 ? 47.906 -10.424 14.595 0.48 20.40 126 SER B CA 1
ATOM 2128 C C . SER B 1 126 ? 47.524 -8.954 14.646 1.00 20.63 126 SER B C 1
ATOM 2129 O O . SER B 1 126 ? 46.629 -8.541 13.953 1.00 20.56 126 SER B O 1
ATOM 2134 N N . VAL B 1 127 ? 48.201 -8.174 15.480 1.00 22.92 127 VAL B N 1
ATOM 2135 C CA . VAL B 1 127 ? 47.856 -6.745 15.575 1.00 21.18 127 VAL B CA 1
ATOM 2136 C C . VAL B 1 127 ? 49.102 -5.876 15.354 1.00 21.81 127 VAL B C 1
ATOM 2137 O O . VAL B 1 127 ? 50.238 -6.355 15.504 1.00 21.50 127 VAL B O 1
ATOM 2141 N N . SER B 1 128 ? 48.892 -4.630 14.928 1.00 19.67 128 SER B N 1
ATOM 2142 C CA . SER B 1 128 ? 49.986 -3.665 14.817 1.00 23.75 128 SER B CA 1
ATOM 2143 C C . SER B 1 128 ? 49.523 -2.296 15.315 1.00 21.48 128 SER B C 1
ATOM 2144 O O . SER B 1 128 ? 48.323 -2.020 15.354 1.00 24.43 128 SER B O 1
ATOM 2147 N N . PRO B 1 129 ? 50.468 -1.438 15.734 1.00 24.61 129 PRO B N 1
ATOM 2148 C CA . PRO B 1 129 ? 50.087 -0.134 16.272 1.00 28.39 129 PRO B CA 1
ATOM 2149 C C . PRO B 1 129 ? 49.525 0.808 15.215 1.00 30.55 129 PRO B C 1
ATOM 2150 O O . PRO B 1 129 ? 49.763 0.656 14.011 1.00 28.35 129 PRO B O 1
ATOM 2154 N N . SER B 1 130 ? 48.769 1.784 15.693 1.00 26.88 130 SER B N 1
ATOM 2155 C CA . SER B 1 130 ? 48.434 2.944 14.897 1.00 31.11 130 SER B CA 1
ATOM 2156 C C . SER B 1 130 ? 49.700 3.609 14.305 1.00 36.32 130 SER B C 1
ATOM 2157 O O . SER B 1 130 ? 50.749 3.633 14.945 1.00 36.81 130 SER B O 1
ATOM 2160 N N . SER B 1 131 ? 49.585 4.207 13.124 1.00 40.46 131 SER B N 1
ATOM 2161 C CA . SER B 1 131 ? 50.706 4.961 12.543 1.00 44.58 131 SER B CA 1
ATOM 2162 C C . SER B 1 131 ? 51.101 6.167 13.379 1.00 44.74 131 SER B C 1
ATOM 2163 O O . SER B 1 131 ? 52.204 6.700 13.236 1.00 45.91 131 SER B O 1
ATOM 2166 N N . ILE B 1 132 ? 50.193 6.630 14.231 1.00 43.85 132 ILE B N 1
ATOM 2167 C CA . ILE B 1 132 ? 50.512 7.748 15.118 1.00 44.22 132 ILE B CA 1
ATOM 2168 C C . ILE B 1 132 ? 51.600 7.297 16.085 1.00 43.04 132 ILE B C 1
ATOM 2169 O O . ILE B 1 132 ? 52.499 8.051 16.441 1.00 46.05 132 ILE B O 1
ATOM 2174 N N . ILE B 1 133 ? 51.518 6.028 16.468 1.00 44.18 133 ILE B N 1
ATOM 2175 C CA . ILE B 1 133 ? 52.421 5.444 17.441 1.00 37.62 133 ILE B CA 1
ATOM 2176 C C . ILE B 1 133 ? 53.685 4.894 16.780 1.00 39.36 133 ILE B C 1
ATOM 2177 O O . ILE B 1 133 ? 54.803 5.092 17.279 1.00 42.98 133 ILE B O 1
ATOM 2182 N N . HIS B 1 134 ? 53.512 4.204 15.661 1.00 38.13 134 HIS B N 1
ATOM 2183 C CA . HIS B 1 134 ? 54.652 3.607 14.980 1.00 42.95 134 HIS B CA 1
ATOM 2184 C C . HIS B 1 134 ? 54.538 3.826 13.492 1.00 41.78 134 HIS B C 1
ATOM 2185 O O . HIS B 1 134 ? 53.645 3.269 12.834 1.00 38.47 134 HIS B O 1
ATOM 2192 N N . LYS B 1 135 ? 55.480 4.595 12.965 1.00 44.76 135 LYS B N 1
ATOM 2193 C CA . LYS B 1 135 ? 55.506 4.904 11.551 1.00 48.15 135 LYS B CA 1
ATOM 2194 C C . LYS B 1 135 ? 56.250 3.802 10.804 1.00 47.54 135 LYS B C 1
ATOM 2195 O O . LYS B 1 135 ? 57.345 3.393 11.194 1.00 49.91 135 LYS B O 1
ATOM 2201 N N . ASN B 1 136 ? 55.629 3.318 9.734 1.00 42.95 136 ASN B N 1
ATOM 2202 C CA . ASN B 1 136 ? 56.125 2.164 9.030 1.00 41.81 136 ASN B CA 1
ATOM 2203 C C . ASN B 1 136 ? 55.441 2.038 7.666 1.00 41.06 136 ASN B C 1
ATOM 2204 O O . ASN B 1 136 ? 54.226 2.217 7.559 1.00 40.41 136 ASN B O 1
ATOM 2209 N N . PRO B 1 137 ? 56.214 1.707 6.618 1.00 39.97 137 PRO B N 1
ATOM 2210 C CA . PRO B 1 137 ? 55.563 1.511 5.317 1.00 39.44 137 PRO B CA 1
ATOM 2211 C C . PRO B 1 137 ? 54.499 0.422 5.419 1.00 39.93 137 PRO B C 1
ATOM 2212 O O . PRO B 1 137 ? 54.696 -0.580 6.131 1.00 36.97 137 PRO B O 1
ATOM 2216 N N . ILE B 1 138 ? 53.352 0.655 4.783 1.00 37.19 138 ILE B N 1
ATOM 2217 C CA . ILE B 1 138 ? 52.223 -0.240 4.925 1.00 34.69 138 ILE B CA 1
ATOM 2218 C C . ILE B 1 138 ? 52.573 -1.656 4.424 1.00 30.10 138 ILE B C 1
ATOM 2219 O O . ILE B 1 138 ? 52.140 -2.625 5.020 1.00 28.46 138 ILE B O 1
ATOM 2224 N N . ASP B 1 139 ? 53.426 -1.794 3.405 1.00 32.87 139 ASP B N 1
ATOM 2225 C CA . ASP B 1 139 ? 53.642 -3.151 2.907 1.00 33.83 139 ASP B CA 1
ATOM 2226 C C . ASP B 1 139 ? 54.473 -3.941 3.922 1.00 34.63 139 ASP B C 1
ATOM 2227 O O . ASP B 1 139 ? 54.227 -5.143 4.136 1.00 32.93 139 ASP B O 1
ATOM 2232 N N . LYS B 1 140 ? 55.349 -3.247 4.640 1.00 33.70 140 LYS B N 1
ATOM 2233 C CA . LYS B 1 140 ? 56.165 -3.914 5.651 1.00 31.49 140 LYS B CA 1
ATOM 2234 C C . LYS B 1 140 ? 55.295 -4.272 6.834 1.00 26.68 140 LYS B C 1
ATOM 2235 O O . LYS B 1 140 ? 55.441 -5.341 7.405 1.00 25.40 140 LYS B O 1
ATOM 2241 N N . THR B 1 141 ? 54.306 -3.423 7.131 1.00 30.40 141 THR B N 1
ATOM 2242 C CA . THR B 1 141 ? 53.382 -3.677 8.224 1.00 26.92 141 THR B CA 1
ATOM 2243 C C . THR B 1 141 ? 52.511 -4.912 7.962 1.00 24.49 141 THR B C 1
ATOM 2244 O O . THR B 1 141 ? 52.363 -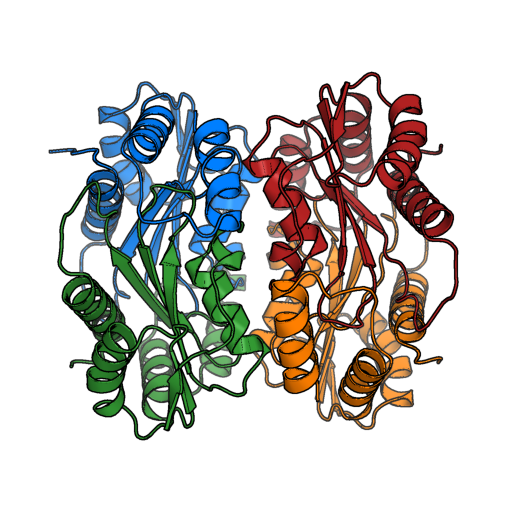5.783 8.806 1.00 23.10 141 THR B O 1
ATOM 2248 N N . VAL B 1 142 ? 51.943 -4.974 6.775 1.00 23.93 142 VAL B N 1
ATOM 2249 C CA . VAL B 1 142 ? 51.073 -6.097 6.411 1.00 22.92 142 VAL B CA 1
ATOM 2250 C C . VAL B 1 142 ? 51.858 -7.417 6.330 1.00 22.64 142 VAL B C 1
ATOM 2251 O O . VAL B 1 142 ? 51.379 -8.466 6.776 1.00 23.64 142 VAL B O 1
ATOM 2255 N N . GLU B 1 143 ? 53.043 -7.349 5.750 1.00 24.80 143 GLU B N 1
ATOM 2256 C CA . GLU B 1 143 ? 53.916 -8.516 5.662 1.00 24.44 143 GLU B CA 1
ATOM 2257 C C . GLU B 1 143 ? 54.139 -9.081 7.057 1.00 24.04 143 GLU B C 1
ATOM 2258 O O . GLU B 1 143 ? 53.955 -10.272 7.285 1.00 26.40 143 GLU B O 1
ATOM 2264 N N . LEU B 1 144 ? 54.517 -8.212 7.995 1.00 24.17 144 LEU B N 1
ATOM 2265 C CA . LEU B 1 144 ? 54.780 -8.640 9.375 1.00 24.28 144 LEU B CA 1
ATOM 2266 C C . LEU B 1 144 ? 53.537 -9.192 10.035 1.00 23.74 144 LEU B C 1
ATOM 2267 O O . LEU B 1 144 ? 53.587 -10.246 10.670 1.00 24.08 144 LEU B O 1
ATOM 2272 N N . GLU B 1 145 ? 52.410 -8.512 9.846 1.00 21.89 145 GLU B N 1
ATOM 2273 C CA . GLU B 1 145 ? 51.155 -8.978 10.418 1.00 21.76 145 GLU B CA 1
ATOM 2274 C C . GLU B 1 145 ? 50.861 -10.388 9.918 1.00 21.72 145 GLU B C 1
ATOM 2275 O O . GLU B 1 145 ? 50.507 -11.249 10.701 1.00 20.53 145 GLU B O 1
ATOM 2281 N N . LEU B 1 146 ? 51.033 -10.631 8.626 1.00 20.22 146 LEU B N 1
ATOM 2282 C CA . LEU B 1 146 ? 50.624 -11.932 8.077 1.00 18.05 146 LEU B CA 1
ATOM 2283 C C . LEU B 1 146 ? 51.609 -13.039 8.486 1.00 18.34 146 LEU B C 1
ATOM 2284 O O . LEU B 1 146 ? 51.207 -14.151 8.830 1.00 20.43 146 LEU B O 1
ATOM 2289 N N . ILE B 1 147 ? 52.898 -12.723 8.432 1.00 20.37 147 ILE B N 1
ATOM 2290 C CA . ILE B 1 147 ? 53.895 -13.717 8.812 1.00 22.99 147 ILE B CA 1
ATOM 2291 C C . ILE B 1 147 ? 53.698 -14.090 10.277 1.00 23.49 147 ILE B C 1
ATOM 2292 O O . ILE B 1 147 ? 53.777 -15.271 10.641 1.00 21.88 147 ILE B O 1
ATOM 2297 N N . THR B 1 148 ? 53.415 -13.088 11.116 1.00 20.57 148 THR B N 1
ATOM 2298 C CA . THR B 1 148 ? 53.216 -13.340 12.542 1.00 20.63 148 THR B CA 1
ATOM 2299 C C . THR B 1 148 ? 51.973 -14.213 12.766 1.00 19.89 148 THR B C 1
ATOM 2300 O O . THR B 1 148 ? 51.995 -15.142 13.571 1.00 21.20 148 THR B O 1
ATOM 2304 N N . ALA B 1 149 ? 50.908 -13.901 12.051 1.00 20.38 149 ALA B N 1
ATOM 2305 C CA . ALA B 1 149 ? 49.652 -14.651 12.213 1.00 18.02 149 ALA B CA 1
ATOM 2306 C C . ALA B 1 149 ? 49.851 -16.113 11.773 1.00 18.48 149 ALA B C 1
ATOM 2307 O O . ALA B 1 149 ? 49.272 -17.023 12.354 1.00 19.63 149 ALA B O 1
ATOM 2309 N N . LEU B 1 150 ? 50.681 -16.340 10.762 1.00 18.47 150 LEU B N 1
ATOM 2310 C CA . LEU B 1 150 ? 50.939 -17.716 10.335 1.00 18.78 150 LEU B CA 1
ATOM 2311 C C . LEU B 1 150 ? 51.845 -18.448 11.319 1.00 21.42 150 LEU B C 1
ATOM 2312 O O . LEU B 1 150 ? 51.581 -19.595 11.673 1.00 22.76 150 LEU B O 1
ATOM 2317 N N . GLU B 1 151 ? 52.906 -17.785 11.771 1.00 22.46 151 GLU B N 1
ATOM 2318 C CA . GLU B 1 151 ? 53.851 -18.444 12.656 1.00 25.15 151 GLU B CA 1
ATOM 2319 C C . GLU B 1 151 ? 53.227 -18.876 13.963 1.00 23.57 151 GLU B C 1
ATOM 2320 O O . GLU B 1 151 ? 53.645 -19.907 14.542 1.00 25.28 151 GLU B O 1
ATOM 2326 N N . ARG B 1 152 ? 52.227 -18.132 14.436 1.00 23.92 152 ARG B N 1
ATOM 2327 C CA . ARG B 1 152 ? 51.673 -18.457 15.747 1.00 24.23 152 ARG B CA 1
ATOM 2328 C C . ARG B 1 152 ? 50.718 -19.672 15.680 1.00 24.08 152 ARG B C 1
ATOM 2329 O O . ARG B 1 152 ? 50.319 -20.183 16.723 1.00 25.20 152 ARG B O 1
ATOM 2337 N N . ILE B 1 153 ? 50.367 -20.147 14.480 1.00 24.18 153 ILE B N 1
ATOM 2338 C CA . ILE B 1 153 ? 49.684 -21.440 14.388 1.00 21.75 153 ILE B CA 1
ATOM 2339 C C . ILE B 1 153 ? 50.592 -22.474 13.689 1.00 25.86 153 ILE B C 1
ATOM 2340 O O . ILE B 1 153 ? 50.155 -23.561 13.306 1.00 28.80 153 ILE B O 1
ATOM 2345 N N . GLY B 1 154 ? 51.886 -22.156 13.619 1.00 24.51 154 GLY B N 1
ATOM 2346 C CA . GLY B 1 154 ? 52.889 -23.133 13.278 1.00 27.18 154 GLY B CA 1
ATOM 2347 C C . GLY B 1 154 ? 53.287 -23.235 11.829 1.00 27.22 154 GLY B C 1
ATOM 2348 O O . GLY B 1 154 ? 53.949 -24.193 11.439 1.00 29.82 154 GLY B O 1
ATOM 2349 N N . ILE B 1 155 ? 52.873 -22.253 11.041 1.00 26.25 155 ILE B N 1
ATOM 2350 C CA . ILE B 1 155 ? 53.269 -22.171 9.649 1.00 31.03 155 ILE B CA 1
ATOM 2351 C C . ILE B 1 155 ? 54.353 -21.105 9.497 1.00 29.56 155 ILE B C 1
ATOM 2352 O O . ILE B 1 155 ? 54.096 -19.912 9.678 1.00 31.06 155 ILE B O 1
ATOM 2357 N N . VAL B 1 156 ? 55.568 -21.541 9.172 1.00 31.78 156 VAL B N 1
ATOM 2358 C CA . VAL B 1 156 ? 56.658 -20.596 9.015 1.00 37.79 156 VAL B CA 1
ATOM 2359 C C . VAL B 1 156 ? 56.940 -20.322 7.542 1.00 39.83 156 VAL B C 1
ATOM 2360 O O . VAL B 1 156 ? 57.141 -21.242 6.759 1.00 41.24 156 VAL B O 1
ATOM 2364 N N . VAL B 1 157 ? 56.967 -19.047 7.173 1.00 40.18 157 VAL B N 1
ATOM 2365 C CA . VAL B 1 157 ? 57.165 -18.708 5.780 1.00 42.96 157 VAL B CA 1
ATOM 2366 C C . VAL B 1 157 ? 58.574 -18.199 5.531 1.00 48.55 157 VAL B C 1
ATOM 2367 O O . VAL B 1 157 ? 59.290 -18.780 4.714 1.00 55.80 157 VAL B O 1
ATOM 2371 N N . MET C 1 1 ? 20.585 -15.740 -7.992 1.00 59.26 1 MET C N 1
ATOM 2372 C CA . MET C 1 1 ? 19.886 -16.967 -7.627 1.00 59.01 1 MET C CA 1
ATOM 2373 C C . MET C 1 1 ? 20.050 -17.269 -6.143 1.00 54.20 1 MET C C 1
ATOM 2374 O O . MET C 1 1 ? 19.069 -17.391 -5.412 1.00 56.89 1 MET C O 1
ATOM 2379 N N . ASN C 1 2 ? 21.300 -17.435 -5.722 1.00 47.22 2 ASN C N 1
ATOM 2380 C CA . ASN C 1 2 ? 21.640 -17.779 -4.347 1.00 39.63 2 ASN C CA 1
ATOM 2381 C C . ASN C 1 2 ? 21.870 -16.564 -3.426 1.00 32.98 2 ASN C C 1
ATOM 2382 O O . ASN C 1 2 ? 21.901 -15.416 -3.866 1.00 32.16 2 ASN C O 1
ATOM 2387 N N . ILE C 1 3 ? 21.990 -16.823 -2.137 1.00 29.18 3 ILE C N 1
ATOM 2388 C CA . ILE C 1 3 ? 22.144 -15.746 -1.175 1.00 26.06 3 ILE C CA 1
ATOM 2389 C C . ILE C 1 3 ? 23.477 -14.966 -1.341 1.00 26.58 3 ILE C C 1
ATOM 2390 O O . ILE C 1 3 ? 23.521 -13.760 -1.082 1.00 24.77 3 ILE C O 1
ATOM 2395 N N . GLU C 1 4 ? 24.566 -15.627 -1.727 1.00 27.89 4 GLU C N 1
ATOM 2396 C CA . GLU C 1 4 ? 25.790 -14.867 -1.992 1.00 29.04 4 GLU C CA 1
ATOM 2397 C C . GLU C 1 4 ? 25.528 -13.790 -3.033 1.00 28.07 4 GLU C C 1
ATOM 2398 O O . GLU C 1 4 ? 26.024 -12.671 -2.918 1.00 30.52 4 GLU C O 1
ATOM 2404 N N . ASN C 1 5 ? 24.788 -14.156 -4.070 1.00 29.83 5 ASN C N 1
ATOM 2405 C CA . ASN C 1 5 ? 24.525 -13.244 -5.168 1.00 33.49 5 ASN C CA 1
ATOM 2406 C C . ASN C 1 5 ? 23.673 -12.054 -4.744 1.00 31.03 5 ASN C C 1
ATOM 2407 O O . ASN C 1 5 ? 23.997 -10.901 -5.079 1.00 32.71 5 ASN C O 1
ATOM 2412 N N . THR C 1 6 ? 22.584 -12.346 -4.039 1.00 28.08 6 THR C N 1
ATOM 2413 C CA . THR C 1 6 ? 21.677 -11.308 -3.586 1.00 26.94 6 THR C CA 1
ATOM 2414 C C . THR C 1 6 ? 22.388 -10.421 -2.592 1.00 28.32 6 THR C C 1
ATOM 2415 O O . THR C 1 6 ? 22.147 -9.221 -2.546 1.00 29.02 6 THR C O 1
ATOM 2419 N N . ILE C 1 7 ? 23.260 -11.011 -1.778 1.00 24.56 7 ILE C N 1
ATOM 2420 C CA . ILE C 1 7 ? 24.021 -10.209 -0.846 1.00 23.05 7 ILE C CA 1
ATOM 2421 C C . ILE C 1 7 ? 25.004 -9.299 -1.568 1.00 25.80 7 ILE C C 1
ATOM 2422 O O . ILE C 1 7 ? 25.060 -8.102 -1.280 1.00 29.67 7 ILE C O 1
ATOM 2427 N N . LYS C 1 8 ? 25.753 -9.851 -2.521 1.00 25.11 8 LYS C N 1
ATOM 2428 C CA . LYS C 1 8 ? 26.725 -9.055 -3.260 1.00 29.69 8 LYS C CA 1
ATOM 2429 C C . LYS C 1 8 ? 25.990 -7.903 -3.956 1.00 30.67 8 LYS C C 1
ATOM 2430 O O . LYS C 1 8 ? 26.461 -6.773 -3.958 1.00 32.15 8 LYS C O 1
ATOM 2436 N N . SER C 1 9 ? 24.833 -8.202 -4.542 1.00 29.77 9 SER C N 1
ATOM 2437 C CA . SER C 1 9 ? 24.076 -7.186 -5.267 1.00 32.53 9 SER C CA 1
ATOM 2438 C C . SER C 1 9 ? 23.521 -6.085 -4.354 1.00 30.04 9 SER C C 1
ATOM 2439 O O . SER C 1 9 ? 23.576 -4.895 -4.682 1.00 32.56 9 SER C O 1
ATOM 2442 N N . ALA C 1 10 ? 22.983 -6.482 -3.207 1.00 27.72 10 ALA C N 1
ATOM 2443 C CA . ALA C 1 10 ? 22.437 -5.523 -2.259 1.00 26.25 10 ALA C CA 1
ATOM 2444 C C . ALA C 1 10 ? 23.543 -4.654 -1.667 1.00 27.22 10 ALA C C 1
ATOM 2445 O O . ALA C 1 10 ? 23.370 -3.443 -1.475 1.00 29.12 10 ALA C O 1
ATOM 2447 N N . TYR C 1 11 ? 24.684 -5.268 -1.366 1.00 26.54 11 TYR C N 1
ATOM 2448 C CA . TYR C 1 11 ? 25.776 -4.509 -0.775 1.00 25.04 11 TYR C CA 1
ATOM 2449 C C . TYR C 1 11 ? 26.237 -3.434 -1.742 1.00 28.21 11 TYR C C 1
ATOM 2450 O O . TYR C 1 11 ? 26.540 -2.306 -1.327 1.00 31.78 11 TYR C O 1
ATOM 2459 N N . GLU C 1 12 ? 26.298 -3.778 -3.030 1.00 30.91 12 GLU C N 1
ATOM 2460 C CA . GLU C 1 12 ? 26.730 -2.821 -4.045 1.00 34.74 12 GLU C CA 1
ATOM 2461 C C . GLU C 1 12 ? 25.783 -1.614 -4.132 1.00 36.73 12 GLU C C 1
ATOM 2462 O O . GLU C 1 12 ? 26.227 -0.485 -4.343 1.00 39.98 12 GLU C O 1
ATOM 2468 N N . GLU C 1 13 ? 24.489 -1.834 -3.935 1.00 38.85 13 GLU C N 1
ATOM 2469 C CA . GLU C 1 13 ? 23.555 -0.717 -3.961 1.00 43.85 13 GLU C CA 1
ATOM 2470 C C . GLU C 1 13 ? 23.738 0.169 -2.732 1.00 44.26 13 GLU C C 1
ATOM 2471 O O . GLU C 1 13 ? 23.707 1.399 -2.811 1.00 47.38 13 GLU C O 1
ATOM 2477 N N . SER C 1 14 ? 23.968 -0.490 -1.603 1.00 36.17 14 SER C N 1
ATOM 2478 C CA . SER C 1 14 ? 24.087 0.162 -0.304 1.00 37.18 14 SER C CA 1
ATOM 2479 C C . SER C 1 14 ? 25.303 1.065 -0.183 1.00 45.38 14 SER C C 1
ATOM 2480 O O . SER C 1 14 ? 25.293 2.002 0.613 1.00 49.22 14 SER C O 1
ATOM 2483 N N . LEU C 1 15 ? 26.344 0.772 -0.955 1.00 44.30 15 LEU C N 1
ATOM 2484 C CA . LEU C 1 15 ? 27.541 1.591 -0.942 1.00 50.52 15 LEU C CA 1
ATOM 2485 C C . LEU C 1 15 ? 27.213 3.003 -1.415 1.00 54.02 15 LEU C C 1
ATOM 2486 O O . LEU C 1 15 ? 27.769 3.983 -0.916 1.00 55.19 15 LEU C O 1
ATOM 2491 N N . ASN C 1 16 ? 26.265 3.090 -2.344 1.00 54.96 16 ASN C N 1
ATOM 2492 C CA . ASN C 1 16 ? 25.766 4.358 -2.862 1.00 59.35 16 ASN C CA 1
ATOM 2493 C C . ASN C 1 16 ? 24.661 5.014 -2.005 1.00 54.01 16 ASN C C 1
ATOM 2494 O O . ASN C 1 16 ? 24.219 6.134 -2.312 1.00 51.46 16 ASN C O 1
ATOM 2499 N N . ASN C 1 17 ? 24.230 4.331 -0.938 1.00 57.00 17 ASN C N 1
ATOM 2500 C CA . ASN C 1 17 ? 22.977 4.665 -0.240 1.00 55.79 17 ASN C CA 1
ATOM 2501 C C . ASN C 1 17 ? 21.803 4.632 -1.242 1.00 53.90 17 ASN C C 1
ATOM 2502 O O . ASN C 1 17 ? 20.803 5.337 -1.072 1.00 51.79 17 ASN C O 1
ATOM 2507 N N . ALA C 1 18 ? 21.951 3.799 -2.278 1.00 52.92 18 ALA C N 1
ATOM 2508 C CA . ALA C 1 18 ? 21.002 3.694 -3.399 1.00 52.41 18 ALA C CA 1
ATOM 2509 C C . ALA C 1 18 ? 20.067 2.502 -3.255 1.00 50.93 18 ALA C C 1
ATOM 2510 O O . ALA C 1 18 ? 19.414 2.071 -4.211 1.00 52.43 18 ALA C O 1
ATOM 2512 N N . ARG C 1 19 ? 20.055 1.963 -2.044 1.00 47.44 19 ARG C N 1
ATOM 2513 C CA . ARG C 1 19 ? 19.215 0.848 -1.633 1.00 48.25 19 ARG C CA 1
ATOM 2514 C C . ARG C 1 19 ? 17.872 1.418 -1.204 1.00 52.03 19 ARG C C 1
ATOM 2515 O O . ARG C 1 19 ? 17.795 2.070 -0.166 1.00 56.58 19 ARG C O 1
ATOM 2523 N N . PHE C 1 20 ? 16.816 1.200 -1.982 1.00 51.24 20 PHE C N 1
ATOM 2524 C CA . PHE C 1 20 ? 15.553 1.871 -1.693 1.00 51.50 20 PHE C CA 1
ATOM 2525 C C . PHE C 1 20 ? 14.484 0.887 -1.220 1.00 55.69 20 PHE C C 1
ATOM 2526 O O . PHE C 1 20 ? 13.541 1.283 -0.528 1.00 61.75 20 PHE C O 1
ATOM 2534 N N . GLY C 1 21 ? 14.591 -0.371 -1.635 1.00 52.29 21 GLY C N 1
ATOM 2535 C CA . GLY C 1 21 ? 13.672 -1.396 -1.162 1.00 46.17 21 GLY C CA 1
ATOM 2536 C C . GLY C 1 21 ? 14.215 -2.795 -1.350 1.00 43.14 21 GLY C C 1
ATOM 2537 O O . GLY C 1 21 ? 15.249 -2.983 -1.985 1.00 43.77 21 GLY C O 1
ATOM 2538 N N . ASP C 1 22 ? 13.527 -3.790 -0.786 1.00 37.67 22 ASP C N 1
ATOM 2539 C CA . ASP C 1 22 ? 13.852 -5.170 -1.098 1.00 35.62 22 ASP C CA 1
ATOM 2540 C C . ASP C 1 22 ? 13.401 -5.591 -2.494 1.00 35.44 22 ASP C C 1
ATOM 2541 O O . ASP C 1 22 ? 12.648 -4.886 -3.202 1.00 34.53 22 ASP C O 1
ATOM 2546 N N . LYS C 1 23 ? 13.895 -6.761 -2.879 1.00 34.59 23 LYS C N 1
ATOM 2547 C CA . LYS C 1 23 ? 13.660 -7.292 -4.205 1.00 37.90 23 LYS C CA 1
ATOM 2548 C C . LYS C 1 23 ? 13.078 -8.690 -4.094 1.00 31.55 23 LYS C C 1
ATOM 2549 O O . LYS C 1 23 ? 13.398 -9.436 -3.181 1.00 30.41 23 LYS C O 1
ATOM 2555 N N . ILE C 1 24 ? 12.256 -9.056 -5.066 1.00 33.95 24 ILE C N 1
ATOM 2556 C CA . ILE C 1 24 ? 11.656 -10.385 -5.074 1.00 31.31 24 ILE C CA 1
ATOM 2557 C C . ILE C 1 24 ? 12.704 -11.505 -5.126 1.00 28.20 24 ILE C C 1
ATOM 2558 O O . ILE C 1 24 ? 12.503 -12.565 -4.549 1.00 28.24 24 ILE C O 1
ATOM 2563 N N . GLU C 1 25 ? 13.829 -11.247 -5.806 1.00 30.88 25 GLU C N 1
ATOM 2564 C CA . GLU C 1 25 ? 14.936 -12.192 -5.892 1.00 29.36 25 GLU C CA 1
ATOM 2565 C C . GLU C 1 25 ? 15.482 -12.564 -4.532 1.00 27.14 25 GLU C C 1
ATOM 2566 O O . GLU C 1 25 ? 15.997 -13.674 -4.328 1.00 25.43 25 GLU C O 1
ATOM 2572 N N . GLU C 1 26 ? 15.425 -11.611 -3.609 1.00 26.73 26 GLU C N 1
ATOM 2573 C CA . GLU C 1 26 ? 15.982 -11.828 -2.281 1.00 24.80 26 GLU C CA 1
ATOM 2574 C C . GLU C 1 26 ? 15.118 -12.790 -1.498 1.00 21.38 26 GLU C C 1
ATOM 2575 O O . GLU C 1 26 ? 15.629 -13.660 -0.792 1.00 21.57 26 GLU C O 1
ATOM 2581 N N . ILE C 1 27 ? 13.806 -12.654 -1.641 1.00 21.54 27 ILE C N 1
ATOM 2582 C CA . ILE C 1 27 ? 12.893 -13.589 -1.017 1.00 22.78 27 ILE C CA 1
ATOM 2583 C C . ILE C 1 27 ? 13.051 -14.975 -1.657 1.00 23.96 27 ILE C C 1
ATOM 2584 O O . ILE C 1 27 ? 13.133 -15.994 -0.944 1.00 24.11 27 ILE C O 1
ATOM 2589 N N . ASP C 1 28 ? 13.137 -15.004 -2.987 1.00 25.90 28 ASP C N 1
ATOM 2590 C CA . ASP C 1 28 ? 13.318 -16.260 -3.718 1.00 26.61 28 ASP C CA 1
ATOM 2591 C C . ASP C 1 28 ? 14.567 -17.001 -3.246 1.00 26.25 28 ASP C C 1
ATOM 2592 O O . ASP C 1 28 ? 14.529 -18.213 -3.031 1.00 27.28 28 ASP C O 1
ATOM 2597 N N . ALA C 1 29 ? 15.673 -16.275 -3.048 1.00 24.72 29 ALA C N 1
ATOM 2598 C CA . ALA C 1 29 ? 16.904 -16.916 -2.589 1.00 21.55 29 ALA C CA 1
ATOM 2599 C C . ALA C 1 29 ? 16.760 -17.521 -1.186 1.00 22.07 29 ALA C C 1
ATOM 2600 O O . ALA C 1 29 ? 17.266 -18.613 -0.916 1.00 25.18 29 ALA C O 1
ATOM 2602 N N . ILE C 1 30 ? 16.079 -16.805 -0.297 1.00 23.19 30 ILE C N 1
ATOM 2603 C CA . ILE C 1 30 ? 15.836 -17.316 1.043 1.00 23.60 30 ILE C CA 1
ATOM 2604 C C . ILE C 1 30 ? 15.000 -18.598 1.003 1.00 25.20 30 ILE C C 1
ATOM 2605 O O . ILE C 1 30 ? 15.352 -19.589 1.647 1.00 24.99 30 ILE C O 1
ATOM 2610 N N . GLN C 1 31 ? 13.912 -18.592 0.233 1.00 22.35 31 GLN C N 1
ATOM 2611 C CA . GLN C 1 31 ? 13.050 -19.761 0.177 1.00 25.45 31 GLN C CA 1
ATOM 2612 C C . GLN C 1 31 ? 13.780 -20.955 -0.406 1.00 26.33 31 GLN C C 1
ATOM 2613 O O . GLN C 1 31 ? 13.646 -22.084 0.106 1.00 25.87 31 GLN C O 1
ATOM 2619 N N . SER C 1 32 ? 14.565 -20.701 -1.450 1.00 25.51 32 SER C N 1
ATOM 2620 C CA . SER C 1 32 ? 15.304 -21.744 -2.111 1.00 29.77 32 SER C CA 1
ATOM 2621 C C . SER C 1 32 ? 16.310 -22.361 -1.145 1.00 29.32 32 SER C C 1
ATOM 2622 O O . SER C 1 32 ? 16.476 -23.584 -1.105 1.00 31.74 32 SER C O 1
ATOM 2625 N N . THR C 1 33 ? 16.962 -21.517 -0.353 1.00 27.45 33 THR C N 1
ATOM 2626 C CA . THR C 1 33 ? 17.933 -21.992 0.634 1.00 28.13 33 THR C CA 1
ATOM 2627 C C . THR C 1 33 ? 17.296 -22.901 1.681 1.00 28.90 33 THR C C 1
ATOM 2628 O O . THR C 1 33 ? 17.860 -23.946 2.046 1.00 31.71 33 THR C O 1
ATOM 2632 N N . ILE C 1 34 ? 16.119 -22.512 2.152 1.00 22.56 34 ILE C N 1
ATOM 2633 C CA . ILE C 1 34 ? 15.391 -23.303 3.148 1.00 24.81 34 ILE C CA 1
ATOM 2634 C C . ILE C 1 34 ? 14.907 -24.614 2.527 1.00 28.49 34 ILE C C 1
ATOM 2635 O O . ILE C 1 34 ? 15.123 -25.692 3.084 1.00 27.07 34 ILE C O 1
ATOM 2640 N N . LYS C 1 35 ? 14.283 -24.525 1.360 1.00 28.64 35 LYS C N 1
ATOM 2641 C CA . LYS C 1 35 ? 13.667 -25.705 0.766 1.00 31.83 35 LYS C CA 1
ATOM 2642 C C . LYS C 1 35 ? 14.698 -26.720 0.292 1.00 32.34 35 LYS C C 1
ATOM 2643 O O . LYS C 1 35 ? 14.440 -27.923 0.315 1.00 34.42 35 LYS C O 1
ATOM 2649 N N . SER C 1 36 ? 15.873 -26.256 -0.112 1.00 28.87 36 SER C N 1
ATOM 2650 C CA . SER C 1 36 ? 16.873 -27.184 -0.637 1.00 29.47 36 SER C CA 1
ATOM 2651 C C . SER C 1 36 ? 17.903 -27.655 0.408 1.00 26.32 36 SER C C 1
ATOM 2652 O O . SER C 1 36 ? 18.861 -28.363 0.071 1.00 28.32 36 SER C O 1
ATOM 2655 N N . ALA C 1 37 ? 17.713 -27.267 1.666 1.00 28.95 37 ALA C N 1
ATOM 2656 C CA . ALA C 1 37 ? 18.626 -27.713 2.731 1.00 27.70 37 ALA C CA 1
ATOM 2657 C C . ALA C 1 37 ? 18.790 -29.246 2.743 1.00 26.97 37 ALA C C 1
ATOM 2658 O O . ALA C 1 37 ? 17.817 -29.966 2.543 1.00 27.98 37 ALA C O 1
ATOM 2660 N N . LYS C 1 38 ? 20.010 -29.735 2.965 1.00 23.83 38 LYS C N 1
ATOM 2661 C CA . LYS C 1 38 ? 20.239 -31.182 3.076 1.00 25.49 38 LYS C CA 1
ATOM 2662 C C . LYS C 1 38 ? 20.251 -31.648 4.542 1.00 24.26 38 LYS C C 1
ATOM 2663 O O . LYS C 1 38 ? 19.959 -32.815 4.843 1.00 25.58 38 LYS C O 1
ATOM 2669 N N . ASN C 1 39 ? 20.627 -30.730 5.439 1.00 21.91 39 ASN C N 1
ATOM 2670 C CA . ASN C 1 39 ? 20.759 -31.019 6.858 1.00 22.98 39 ASN C CA 1
ATOM 2671 C C . ASN C 1 39 ? 20.332 -29.839 7.663 1.00 24.42 39 ASN C C 1
ATOM 2672 O O . ASN C 1 39 ? 20.848 -28.743 7.469 1.00 27.20 39 ASN C O 1
ATOM 2677 N N . VAL C 1 40 ? 19.364 -30.052 8.538 1.00 21.37 40 VAL C N 1
ATOM 2678 C CA . VAL C 1 40 ? 18.880 -28.995 9.406 1.00 19.58 40 VAL C CA 1
ATOM 2679 C C . VAL C 1 40 ? 19.225 -29.364 10.836 1.00 22.02 40 VAL C C 1
ATOM 2680 O O . VAL C 1 40 ? 18.951 -30.488 11.246 1.00 19.24 40 VAL C O 1
ATOM 2684 N N . THR C 1 41 ? 19.810 -28.433 11.587 1.00 22.27 41 THR C N 1
ATOM 2685 C CA . THR C 1 41 ? 20.022 -28.662 13.021 1.00 20.01 41 THR C CA 1
ATOM 2686 C C . THR C 1 41 ? 19.092 -27.761 13.806 1.00 20.36 41 THR C C 1
ATOM 2687 O O . THR C 1 41 ? 19.012 -26.571 13.557 1.00 19.91 41 THR C O 1
ATOM 2691 N N . VAL C 1 42 ? 18.376 -28.336 14.766 1.00 19.68 42 VAL C N 1
ATOM 2692 C CA . VAL C 1 42 ? 17.561 -27.549 15.676 1.00 20.29 42 VAL C CA 1
ATOM 2693 C C . VAL C 1 42 ? 18.392 -27.436 16.959 1.00 22.91 42 VAL C C 1
ATOM 2694 O O . VAL C 1 42 ? 18.847 -28.455 17.516 1.00 21.54 42 VAL C O 1
ATOM 2698 N N . ALA C 1 43 ? 18.640 -26.201 17.411 1.00 18.77 43 ALA C N 1
ATOM 2699 C CA . ALA C 1 43 ? 19.599 -25.985 18.475 1.00 24.09 43 ALA C CA 1
ATOM 2700 C C . ALA C 1 43 ? 18.963 -26.260 19.831 1.00 23.32 43 ALA C C 1
ATOM 2701 O O . ALA C 1 43 ? 18.869 -25.377 20.687 1.00 23.88 43 ALA C O 1
ATOM 2703 N N . THR C 1 44 ? 18.537 -27.504 20.017 1.00 20.70 44 THR C N 1
ATOM 2704 C CA . THR C 1 44 ? 17.920 -27.911 21.271 1.00 23.02 44 THR C CA 1
ATOM 2705 C C . THR C 1 44 ? 18.166 -29.389 21.469 1.00 25.76 44 THR C C 1
ATOM 2706 O O . THR C 1 44 ? 18.392 -30.121 20.500 1.00 24.80 44 THR C O 1
ATOM 2710 N N . SER C 1 45 ? 18.134 -29.838 22.717 1.00 24.37 45 SER C N 1
ATOM 2711 C CA . SER C 1 45 ? 18.109 -31.263 22.968 1.00 24.53 45 SER C CA 1
ATOM 2712 C C . SER C 1 45 ? 16.811 -31.648 23.672 1.00 23.59 45 SER C C 1
ATOM 2713 O O . SER C 1 45 ? 16.686 -32.776 24.192 1.00 21.97 45 SER C O 1
ATOM 2716 N N . ASN C 1 46 ? 15.857 -30.713 23.708 1.00 20.66 46 ASN C N 1
ATOM 2717 C CA . ASN C 1 46 ? 14.547 -31.015 24.282 1.00 21.56 46 ASN C CA 1
ATOM 2718 C C . ASN C 1 46 ? 13.694 -31.704 23.241 1.00 22.29 46 ASN C C 1
ATOM 2719 O O . ASN C 1 46 ? 13.400 -31.120 22.197 1.00 22.12 46 ASN C O 1
ATOM 2724 N N . GLU C 1 47 ? 13.310 -32.945 23.494 1.00 20.28 47 GLU C N 1
ATOM 2725 C CA . GLU C 1 47 ? 12.623 -33.698 22.443 1.00 20.17 47 GLU C CA 1
ATOM 2726 C C . GLU C 1 47 ? 11.223 -33.133 22.106 1.00 22.10 47 GLU C C 1
ATOM 2727 O O . GLU C 1 47 ? 10.796 -33.210 20.956 1.00 25.29 47 GLU C O 1
ATOM 2733 N N . LYS C 1 48 ? 10.530 -32.560 23.079 1.00 23.02 48 LYS C N 1
ATOM 2734 C CA . LYS C 1 48 ? 9.220 -31.982 22.804 1.00 26.06 48 LYS C CA 1
ATOM 2735 C C . LYS C 1 48 ? 9.308 -30.795 21.858 1.00 28.22 48 LYS C C 1
ATOM 2736 O O . LYS C 1 48 ? 8.512 -30.706 20.926 1.00 28.43 48 LYS C O 1
ATOM 2742 N N . LYS C 1 49 ? 10.263 -29.891 22.095 1.00 28.24 49 LYS C N 1
ATOM 2743 C CA . LYS C 1 49 ? 10.472 -28.769 21.189 1.00 27.20 49 LYS C CA 1
ATOM 2744 C C . LYS C 1 49 ? 10.950 -29.240 19.816 1.00 24.69 49 LYS C C 1
ATOM 2745 O O . LYS C 1 49 ? 10.542 -28.719 18.776 1.00 23.80 49 LYS C O 1
ATOM 2751 N N . PHE C 1 50 ? 11.847 -30.216 19.822 1.00 22.61 50 PHE C N 1
ATOM 2752 C CA . PHE C 1 50 ? 12.372 -30.749 18.586 1.00 19.75 50 PHE C CA 1
ATOM 2753 C C . PHE C 1 50 ? 11.236 -31.288 17.734 1.00 22.16 50 PHE C C 1
ATOM 2754 O O . PHE C 1 50 ? 11.224 -31.053 16.526 1.00 26.02 50 PHE C O 1
ATOM 2762 N N . LYS C 1 51 ? 10.288 -31.989 18.349 1.00 20.69 51 LYS C N 1
ATOM 2763 C CA . LYS C 1 51 ? 9.152 -32.542 17.589 1.00 23.48 51 LYS C CA 1
ATOM 2764 C C . LYS C 1 51 ? 8.312 -31.417 16.949 1.00 26.79 51 LYS C C 1
ATOM 2765 O O . LYS C 1 51 ? 7.913 -31.497 15.767 1.00 27.25 51 LYS C O 1
ATOM 2771 N N . VAL C 1 52 ? 8.049 -30.366 17.718 1.00 25.10 52 VAL C N 1
ATOM 2772 C CA . VAL C 1 52 ? 7.282 -29.239 17.173 1.00 26.34 52 VAL C CA 1
ATOM 2773 C C . VAL C 1 52 ? 7.972 -28.682 15.932 1.00 24.55 52 VAL C C 1
ATOM 2774 O O . VAL C 1 52 ? 7.329 -28.492 14.891 1.00 27.18 52 VAL C O 1
ATOM 2778 N N . VAL C 1 53 ? 9.287 -28.473 16.027 1.00 19.90 53 VAL C N 1
ATOM 2779 C CA . VAL C 1 53 ? 10.032 -27.883 14.923 1.00 18.17 53 VAL C CA 1
ATOM 2780 C C . VAL C 1 53 ? 10.126 -28.861 13.743 1.00 20.18 53 VAL C C 1
ATOM 2781 O O . VAL C 1 53 ? 9.839 -28.515 12.594 1.00 21.53 53 VAL C O 1
ATOM 2785 N N . SER C 1 54 ? 10.452 -30.111 14.039 1.00 19.37 54 SER C N 1
ATOM 2786 C CA . SER C 1 54 ? 10.618 -31.120 12.996 1.00 22.25 54 SER C CA 1
ATOM 2787 C C . SER C 1 54 ? 9.359 -31.329 12.191 1.00 24.44 54 SER C C 1
ATOM 2788 O O . SER C 1 54 ? 9.410 -31.466 10.969 1.00 25.20 54 SER C O 1
ATOM 2791 N N . ASP C 1 55 ? 8.222 -31.354 12.883 1.00 24.97 55 ASP C N 1
ATOM 2792 C CA . ASP C 1 55 ? 6.949 -31.631 12.231 1.00 31.47 55 ASP C CA 1
ATOM 2793 C C . ASP C 1 55 ? 6.620 -30.556 11.210 1.00 31.49 55 ASP C C 1
ATOM 2794 O O . ASP C 1 55 ? 5.975 -30.828 10.182 1.00 29.99 55 ASP C O 1
ATOM 2799 N N . ILE C 1 56 ? 7.041 -29.327 11.499 1.00 24.96 56 ILE C N 1
ATOM 2800 C CA . ILE C 1 56 ? 6.826 -28.244 10.561 1.00 24.63 56 ILE C CA 1
ATOM 2801 C C . ILE C 1 56 ? 7.872 -28.267 9.424 1.00 20.84 56 ILE C C 1
ATOM 2802 O O . ILE C 1 56 ? 7.538 -28.186 8.231 1.00 21.64 56 ILE C O 1
ATOM 2807 N N . ILE C 1 57 ? 9.145 -28.376 9.795 1.00 21.03 57 ILE C N 1
ATOM 2808 C CA . ILE C 1 57 ? 10.247 -28.293 8.828 1.00 21.37 57 ILE C CA 1
ATOM 2809 C C . ILE C 1 57 ? 10.222 -29.477 7.837 1.00 24.63 57 ILE C C 1
ATOM 2810 O O . ILE C 1 57 ? 10.537 -29.333 6.643 1.00 25.69 57 ILE C O 1
ATOM 2815 N N . SER C 1 58 ? 9.785 -30.640 8.313 1.00 23.39 58 SER C N 1
ATOM 2816 C CA . SER C 1 58 ? 9.778 -31.820 7.448 1.00 26.59 58 SER C CA 1
ATOM 2817 C C . SER C 1 58 ? 8.797 -31.661 6.281 1.00 29.09 58 SER C C 1
ATOM 2818 O O . SER C 1 58 ? 8.896 -32.348 5.261 1.00 28.88 58 SER C O 1
ATOM 2821 N N . ARG C 1 59 ? 7.853 -30.744 6.417 1.00 28.03 59 ARG C N 1
ATOM 2822 C CA . ARG C 1 59 ? 6.878 -30.537 5.344 1.00 31.89 59 ARG C CA 1
ATOM 2823 C C . ARG C 1 59 ? 7.370 -29.561 4.255 1.00 29.55 59 ARG C C 1
ATOM 2824 O O . ARG C 1 59 ? 6.746 -29.445 3.197 1.00 33.23 59 ARG C O 1
ATOM 2832 N N . ILE C 1 60 ? 8.472 -28.865 4.506 1.00 27.14 60 ILE C N 1
ATOM 2833 C CA A ILE C 1 60 ? 8.982 -27.806 3.637 0.42 27.07 60 ILE C CA 1
ATOM 2834 C CA B ILE C 1 60 ? 8.913 -27.881 3.522 0.58 27.05 60 ILE C CA 1
ATOM 2835 C C . ILE C 1 60 ? 10.277 -28.211 2.931 1.00 29.04 60 ILE C C 1
ATOM 2836 O O . ILE C 1 60 ? 10.696 -27.579 1.968 1.00 29.90 60 ILE C O 1
ATOM 2845 N N . THR C 1 61 ? 10.951 -29.224 3.467 1.00 29.18 61 THR C N 1
ATOM 2846 C CA . THR C 1 61 ? 12.263 -29.610 2.935 1.00 30.65 61 THR C CA 1
ATOM 2847 C C . THR C 1 61 ? 12.432 -31.121 3.032 1.00 33.01 61 THR C C 1
ATOM 2848 O O . THR C 1 61 ? 11.789 -31.755 3.864 1.00 36.20 61 THR C O 1
ATOM 2852 N N . ASP C 1 62 ? 13.352 -31.689 2.251 1.00 29.60 62 ASP C N 1
ATOM 2853 C CA . ASP C 1 62 ? 13.666 -33.100 2.414 1.00 28.99 62 ASP C CA 1
ATOM 2854 C C . ASP C 1 62 ? 14.903 -33.363 3.275 1.00 26.57 62 ASP C C 1
ATOM 2855 O O . ASP C 1 62 ? 15.368 -34.495 3.336 1.00 27.18 62 ASP C O 1
ATOM 2860 N N . ALA C 1 63 ? 15.279 -32.389 4.088 1.00 25.04 63 ALA C N 1
ATOM 2861 C CA . ALA C 1 63 ? 16.530 -32.432 4.825 1.00 25.08 63 ALA C CA 1
ATOM 2862 C C . ALA C 1 63 ? 16.480 -33.447 5.940 1.00 23.29 63 ALA C C 1
ATOM 2863 O O . ALA C 1 63 ? 15.431 -33.716 6.500 1.00 25.07 63 ALA C O 1
ATOM 2865 N N . ASN C 1 64 ? 17.637 -33.970 6.298 1.00 22.85 64 ASN C N 1
ATOM 2866 C CA . ASN C 1 64 ? 17.769 -34.636 7.598 1.00 22.03 64 ASN C CA 1
ATOM 2867 C C . ASN C 1 64 ? 17.614 -33.598 8.673 1.00 23.15 64 ASN C C 1
ATOM 2868 O O . ASN C 1 64 ? 18.069 -32.474 8.491 1.00 26.23 64 ASN C O 1
ATOM 2873 N N . ILE C 1 65 ? 16.842 -33.908 9.716 1.00 20.25 65 ILE C N 1
ATOM 2874 C CA . ILE C 1 65 ? 16.630 -32.957 10.806 1.00 20.11 65 ILE C CA 1
ATOM 2875 C C . ILE C 1 65 ? 17.228 -33.567 12.086 1.00 21.64 65 ILE C C 1
ATOM 2876 O O . ILE C 1 65 ? 16.986 -34.741 12.396 1.00 23.95 65 ILE C O 1
ATOM 2881 N N . SER C 1 66 ? 18.045 -32.786 12.785 1.00 18.68 66 SER C N 1
ATOM 2882 C CA . SER C 1 66 ? 18.780 -33.295 13.951 1.00 21.26 66 SER C CA 1
ATOM 2883 C C . SER C 1 66 ? 18.696 -32.337 15.105 1.00 22.72 66 SER C C 1
ATOM 2884 O O . SER C 1 66 ? 18.597 -31.138 14.895 1.00 20.86 66 SER C O 1
ATOM 2887 N N . MET C 1 67 ? 18.788 -32.878 16.318 1.00 21.79 67 MET C N 1
ATOM 2888 C CA . MET C 1 67 ? 18.968 -32.086 17.523 1.00 21.31 67 MET C CA 1
ATOM 2889 C C . MET C 1 67 ? 20.439 -31.706 17.689 1.00 21.32 67 MET C C 1
ATOM 2890 O O . MET C 1 67 ? 21.322 -32.294 17.054 1.00 26.90 67 MET C O 1
ATOM 2895 N N . LEU C 1 68 ? 20.678 -30.670 18.472 1.00 32.44 68 LEU C N 1
ATOM 2896 C CA . LEU C 1 68 ? 22.021 -30.284 18.903 1.00 30.76 68 LEU C CA 1
ATOM 2897 C C . LEU C 1 68 ? 22.263 -30.889 20.300 1.00 35.47 68 LEU C C 1
ATOM 2898 O O . LEU C 1 68 ? 21.551 -30.566 21.250 1.00 37.43 68 LEU C O 1
ATOM 2903 N N . GLU C 1 69 ? 23.227 -31.774 20.442 1.00 40.24 69 GLU C N 1
ATOM 2904 C CA . GLU C 1 69 ? 23.383 -32.400 21.752 1.00 50.85 69 GLU C CA 1
ATOM 2905 C C . GLU C 1 69 ? 24.274 -31.543 22.657 1.00 53.35 69 GLU C C 1
ATOM 2906 O O . GLU C 1 69 ? 24.160 -31.591 23.875 1.00 59.84 69 GLU C O 1
ATOM 2912 N N . ILE C 1 70 ? 25.154 -30.754 22.053 1.00 51.22 70 ILE C N 1
ATOM 2913 C CA . ILE C 1 70 ? 25.970 -29.801 22.810 1.00 50.73 70 ILE C CA 1
ATOM 2914 C C . ILE C 1 70 ? 25.045 -28.825 23.563 1.00 48.79 70 ILE C C 1
ATOM 2915 O O . ILE C 1 70 ? 24.333 -28.050 22.937 1.00 44.00 70 ILE C O 1
ATOM 2920 N N . PRO C 1 71 ? 25.068 -28.844 24.911 1.00 50.09 71 PRO C N 1
ATOM 2921 C CA . PRO C 1 71 ? 24.187 -27.895 25.601 1.00 50.57 71 PRO C CA 1
ATOM 2922 C C . PRO C 1 71 ? 24.515 -26.452 25.272 1.00 48.99 71 PRO C C 1
ATOM 2923 O O . PRO C 1 71 ? 25.650 -26.084 24.944 1.00 46.71 71 PRO C O 1
ATOM 2927 N N . THR C 1 72 ? 23.485 -25.632 25.355 1.00 49.54 72 THR C N 1
ATOM 2928 C CA . THR C 1 72 ? 23.555 -24.288 24.825 1.00 47.05 72 THR C CA 1
ATOM 2929 C C . THR C 1 72 ? 23.385 -23.265 25.943 1.00 47.50 72 THR C C 1
ATOM 2930 O O . THR C 1 72 ? 23.290 -22.062 25.688 1.00 47.22 72 THR C O 1
ATOM 2934 N N . ASN C 1 73 ? 23.365 -23.759 27.177 1.00 45.61 73 ASN C N 1
ATOM 2935 C CA . ASN C 1 73 ? 23.083 -22.930 28.329 1.00 45.59 73 ASN C CA 1
ATOM 2936 C C . ASN C 1 73 ? 24.102 -21.802 28.426 1.00 42.07 73 ASN C C 1
ATOM 2937 O O . ASN C 1 73 ? 23.766 -20.708 28.861 1.00 33.89 73 ASN C O 1
ATOM 2942 N N . SER C 1 74 ? 25.302 -22.038 27.886 1.00 41.26 74 SER C N 1
ATOM 2943 C CA . SER C 1 74 ? 26.407 -21.072 27.971 1.00 43.32 74 SER C CA 1
ATOM 2944 C C . SER C 1 74 ? 26.093 -19.774 27.277 1.00 37.10 74 SER C C 1
ATOM 2945 O O . SER C 1 74 ? 26.649 -18.695 27.636 1.00 32.89 74 SER C O 1
ATOM 2948 N N . ALA C 1 75 ? 25.222 -19.872 26.270 1.00 30.30 75 ALA C N 1
ATOM 2949 C CA . ALA C 1 75 ? 24.909 -18.703 25.493 1.00 26.59 75 ALA C CA 1
ATOM 2950 C C . ALA C 1 75 ? 24.121 -17.692 26.310 1.00 22.99 75 ALA C C 1
ATOM 2951 O O . ALA C 1 75 ? 23.988 -16.553 25.870 1.00 23.32 75 ALA C O 1
ATOM 2953 N N . ASP C 1 76 ? 23.646 -18.074 27.484 1.00 21.92 76 ASP C N 1
ATOM 2954 C CA . ASP C 1 76 ? 22.860 -17.120 28.282 1.00 24.75 76 ASP C CA 1
ATOM 2955 C C . ASP C 1 76 ? 23.740 -16.079 28.957 1.00 25.53 76 ASP C C 1
ATOM 2956 O O . ASP C 1 76 ? 23.222 -15.139 29.542 1.00 28.31 76 ASP C O 1
ATOM 2961 N N . LEU C 1 77 ? 25.058 -16.212 28.838 1.00 22.72 77 LEU C N 1
ATOM 2962 C CA . LEU C 1 77 ? 25.969 -15.170 29.360 1.00 23.40 77 LEU C CA 1
ATOM 2963 C C . LEU C 1 77 ? 26.538 -14.374 28.203 1.00 22.43 77 LEU C C 1
ATOM 2964 O O . LEU C 1 77 ? 27.686 -13.926 28.234 1.00 28.33 77 LEU C O 1
ATOM 2969 N N . THR C 1 78 ? 25.765 -14.256 27.140 1.00 18.71 78 THR C N 1
ATOM 2970 C CA . THR C 1 78 ? 26.203 -13.451 26.002 1.00 17.75 78 THR C CA 1
ATOM 2971 C C . THR C 1 78 ? 25.146 -12.403 25.726 1.00 18.20 78 THR C C 1
ATOM 2972 O O . THR C 1 78 ? 24.012 -12.529 26.181 1.00 22.66 78 THR C O 1
ATOM 2976 N N . ARG C 1 79 ? 25.503 -11.404 24.921 1.00 19.23 79 ARG C N 1
ATOM 2977 C CA . ARG C 1 79 ? 24.534 -10.333 24.646 1.00 18.72 79 ARG C CA 1
ATOM 2978 C C . ARG C 1 79 ? 23.322 -10.744 23.860 1.00 18.80 79 ARG C C 1
ATOM 2979 O O . ARG C 1 79 ? 22.263 -10.128 24.015 1.00 20.90 79 ARG C O 1
ATOM 2987 N N . MET C 1 80 ? 23.487 -11.745 23.007 1.00 19.01 80 MET C N 1
ATOM 2988 C CA . MET C 1 80 ? 22.418 -12.248 22.156 1.00 18.23 80 MET C CA 1
ATOM 2989 C C . MET C 1 80 ? 22.357 -13.782 22.207 1.00 17.06 80 MET C C 1
ATOM 2990 O O . MET C 1 80 ? 22.894 -14.477 21.326 1.00 18.23 80 MET C O 1
ATOM 2995 N N . PRO C 1 81 ? 21.706 -14.305 23.247 1.00 19.34 81 PRO C N 1
ATOM 2996 C CA . PRO C 1 81 ? 21.764 -15.754 23.470 1.00 19.77 81 PRO C CA 1
ATOM 2997 C C . PRO C 1 81 ? 21.238 -16.609 22.321 1.00 18.77 81 PRO C C 1
ATOM 2998 O O . PRO C 1 81 ? 21.933 -17.536 21.916 1.00 18.19 81 PRO C O 1
ATOM 3002 N N . ALA C 1 82 ? 20.060 -16.309 21.787 1.00 20.11 82 ALA C N 1
ATOM 3003 C CA . ALA C 1 82 ? 19.545 -17.099 20.681 1.00 19.37 82 ALA C CA 1
ATOM 3004 C C . ALA C 1 82 ? 20.559 -17.171 19.535 1.00 17.95 82 ALA C C 1
ATOM 3005 O O . ALA C 1 82 ? 20.759 -18.218 18.917 1.00 18.53 82 ALA C O 1
ATOM 3007 N N . LEU C 1 83 ? 21.184 -16.040 19.223 1.00 16.54 83 LEU C N 1
ATOM 3008 C CA . LEU C 1 83 ? 22.124 -15.976 18.118 1.00 16.25 83 LEU C CA 1
ATOM 3009 C C . LEU C 1 83 ? 23.343 -16.846 18.378 1.00 19.23 83 LEU C C 1
ATOM 3010 O O . LEU C 1 83 ? 23.746 -17.637 17.559 1.00 18.84 83 LEU C O 1
ATOM 3015 N N . ASN C 1 84 ? 23.900 -16.708 19.558 1.00 20.13 84 ASN C N 1
ATOM 3016 C CA . ASN C 1 84 ? 25.101 -17.458 19.883 1.00 18.28 84 ASN C CA 1
ATOM 3017 C C . ASN C 1 84 ? 24.815 -18.942 20.057 1.00 20.47 84 ASN C C 1
ATOM 3018 O O . ASN C 1 84 ? 25.676 -19.760 19.757 1.00 20.24 84 ASN C O 1
ATOM 3023 N N . LYS C 1 85 ? 23.598 -19.316 20.458 1.00 20.52 85 LYS C N 1
ATOM 3024 C CA . LYS C 1 85 ? 23.229 -20.734 20.441 1.00 18.98 85 LYS C CA 1
ATOM 3025 C C . LYS C 1 85 ? 23.255 -21.269 19.020 1.00 19.28 85 LYS C C 1
ATOM 3026 O O . LYS C 1 85 ? 23.701 -22.395 18.765 1.00 20.95 85 LYS C O 1
ATOM 3032 N N . GLY C 1 86 ? 22.737 -20.464 18.093 1.00 15.38 86 GLY C N 1
ATOM 3033 C CA . GLY C 1 86 ? 22.708 -20.856 16.692 1.00 19.20 86 GLY C CA 1
ATOM 3034 C C . GLY C 1 86 ? 24.121 -21.051 16.169 1.00 18.41 86 GLY C C 1
ATOM 3035 O O . GLY C 1 86 ? 24.411 -22.022 15.459 1.00 18.45 86 GLY C O 1
ATOM 3036 N N . LEU C 1 87 ? 25.007 -20.147 16.554 1.00 15.37 87 LEU C N 1
ATOM 3037 C CA . LEU C 1 87 ? 26.394 -20.218 16.095 1.00 18.83 87 LEU C CA 1
ATOM 3038 C C . LEU C 1 87 ? 27.107 -21.460 16.654 1.00 18.71 87 LEU C C 1
ATOM 3039 O O . LEU C 1 87 ? 28.004 -21.970 16.001 1.00 17.92 87 LEU C O 1
ATOM 3044 N N . ILE C 1 88 ? 26.692 -22.001 17.807 1.00 17.19 88 ILE C N 1
ATOM 3045 C CA . ILE C 1 88 ? 27.261 -23.271 18.266 1.00 17.24 88 ILE C CA 1
ATOM 3046 C C . ILE C 1 88 ? 27.002 -24.393 17.238 1.00 18.46 88 ILE C C 1
ATOM 3047 O O . ILE C 1 88 ? 27.883 -25.201 16.934 1.00 20.96 88 ILE C O 1
ATOM 3052 N N . ALA C 1 89 ? 25.772 -24.415 16.713 1.00 19.16 89 ALA C N 1
ATOM 3053 C CA . ALA C 1 89 ? 25.389 -25.401 15.710 1.00 20.90 89 ALA C CA 1
ATOM 3054 C C . ALA C 1 89 ? 26.131 -25.131 14.406 1.00 22.46 89 ALA C C 1
ATOM 3055 O O . ALA C 1 89 ? 26.582 -26.053 13.752 1.00 24.52 89 ALA C O 1
ATOM 3057 N N . VAL C 1 90 ? 26.210 -23.868 14.003 1.00 20.63 90 VAL C N 1
ATOM 3058 C CA . VAL C 1 90 ? 26.935 -23.519 12.768 1.00 19.33 90 VAL C CA 1
ATOM 3059 C C . VAL C 1 90 ? 28.364 -23.998 12.789 1.00 21.95 90 VAL C C 1
ATOM 3060 O O . VAL C 1 90 ? 28.864 -24.605 11.815 1.00 24.24 90 VAL C O 1
ATOM 3064 N N . ASP C 1 91 ? 29.025 -23.767 13.917 1.00 19.74 91 ASP C N 1
ATOM 3065 C CA . ASP C 1 91 ? 30.445 -23.977 13.984 1.00 19.64 91 ASP C CA 1
ATOM 3066 C C . ASP C 1 91 ? 30.847 -25.412 14.296 1.00 22.41 91 ASP C C 1
ATOM 3067 O O . ASP C 1 91 ? 31.976 -25.778 14.054 1.00 23.16 91 ASP C O 1
ATOM 3072 N N . SER C 1 92 ? 29.917 -26.231 14.790 1.00 23.23 92 SER C N 1
ATOM 3073 C CA . SER C 1 92 ? 30.284 -27.575 15.217 1.00 27.01 92 SER C CA 1
ATOM 3074 C C . SER C 1 92 ? 29.652 -28.681 14.378 1.00 29.89 92 SER C C 1
ATOM 3075 O O . SER C 1 92 ? 29.849 -29.856 14.668 1.00 30.92 92 SER C O 1
ATOM 3078 N N . SER C 1 93 ? 28.879 -28.313 13.365 1.00 33.18 93 SER C N 1
ATOM 3079 C CA . SER C 1 93 ? 28.252 -29.311 12.508 1.00 39.37 93 SER C CA 1
ATOM 3080 C C . SER C 1 93 ? 28.252 -28.840 11.053 1.00 41.10 93 SER C C 1
ATOM 3081 O O . SER C 1 93 ? 28.608 -27.696 10.757 1.00 39.99 93 SER C O 1
ATOM 3084 N N . ASP C 1 94 ? 27.782 -29.686 10.143 1.00 45.03 94 ASP C N 1
ATOM 3085 C CA . ASP C 1 94 ? 27.699 -29.261 8.754 1.00 45.42 94 ASP C CA 1
ATOM 3086 C C . ASP C 1 94 ? 26.254 -29.027 8.348 1.00 40.87 94 ASP C C 1
ATOM 3087 O O . ASP C 1 94 ? 25.864 -29.267 7.212 1.00 44.28 94 ASP C O 1
ATOM 3092 N N . ALA C 1 95 ? 25.478 -28.487 9.276 1.00 32.93 95 ALA C N 1
ATOM 3093 C CA . ALA C 1 95 ? 24.115 -28.114 8.971 1.00 30.32 95 ALA C CA 1
ATOM 3094 C C . ALA C 1 95 ? 24.064 -27.034 7.896 1.00 33.06 95 ALA C C 1
ATOM 3095 O O . ALA C 1 95 ? 24.891 -26.114 7.903 1.00 35.64 95 ALA C O 1
ATOM 3097 N N . ASP C 1 96 ? 23.089 -27.160 6.988 1.00 29.51 96 ASP C N 1
ATOM 3098 C CA . ASP C 1 96 ? 22.761 -26.136 5.980 1.00 30.82 96 ASP C CA 1
ATOM 3099 C C . ASP C 1 96 ? 21.838 -25.077 6.516 1.00 28.06 96 ASP C C 1
ATOM 3100 O O . ASP C 1 96 ? 21.735 -23.975 5.984 1.00 29.08 96 ASP C O 1
ATOM 3105 N N . LEU C 1 97 ? 21.098 -25.455 7.549 1.00 23.34 97 LEU C N 1
ATOM 3106 C CA . LEU C 1 97 ? 20.057 -24.625 8.094 1.00 20.12 97 LEU C CA 1
ATOM 3107 C C . LEU C 1 97 ? 20.023 -24.889 9.593 1.00 19.10 97 LEU C C 1
ATOM 3108 O O . LEU C 1 97 ? 20.116 -26.054 10.020 1.00 19.72 97 LEU C O 1
ATOM 3113 N N . ILE C 1 98 ? 19.947 -23.819 10.373 1.00 19.31 98 ILE C N 1
ATOM 3114 C CA . ILE C 1 98 ? 19.973 -23.913 11.826 1.00 17.15 98 ILE C CA 1
ATOM 3115 C C . ILE C 1 98 ? 18.731 -23.216 12.346 1.00 20.01 98 ILE C C 1
ATOM 3116 O O . ILE C 1 98 ? 18.449 -22.081 11.965 1.00 20.26 98 ILE C O 1
ATOM 3121 N N . ILE C 1 99 ? 17.968 -23.902 13.180 1.00 19.18 99 ILE C N 1
ATOM 3122 C CA . ILE C 1 99 ? 16.831 -23.258 13.821 1.00 19.81 99 ILE C CA 1
ATOM 3123 C C . ILE C 1 99 ? 17.155 -23.108 15.301 1.00 18.33 99 ILE C C 1
ATOM 3124 O O . ILE C 1 99 ? 17.420 -24.086 15.973 1.00 19.55 99 ILE C O 1
ATOM 3129 N N . THR C 1 100 ? 17.193 -21.874 15.791 1.00 17.77 100 THR C N 1
ATOM 3130 C CA . THR C 1 100 ? 17.587 -21.634 17.172 1.00 18.24 100 THR C CA 1
ATOM 3131 C C . THR C 1 100 ? 16.582 -20.756 17.871 1.00 21.63 100 THR C C 1
ATOM 3132 O O . THR C 1 100 ? 15.997 -19.887 17.258 1.00 21.29 100 THR C O 1
ATOM 3136 N N . ARG C 1 101 ? 16.406 -20.962 19.173 1.00 17.42 101 ARG C N 1
ATOM 3137 C CA . ARG C 1 101 ? 15.488 -20.106 19.873 1.00 22.28 101 ARG C CA 1
ATOM 3138 C C . ARG C 1 101 ? 16.068 -19.888 21.254 1.00 24.49 101 ARG C C 1
ATOM 3139 O O . ARG C 1 101 ? 16.579 -20.821 21.885 1.00 26.32 101 ARG C O 1
ATOM 3147 N N . GLY C 1 102 ? 15.999 -18.666 21.735 1.00 20.69 102 GLY C N 1
ATOM 3148 C CA . GLY C 1 102 ? 16.573 -18.387 23.035 1.00 26.22 102 GLY C CA 1
ATOM 3149 C C . GLY C 1 102 ? 16.330 -16.942 23.364 1.00 23.63 102 GLY C C 1
ATOM 3150 O O . GLY C 1 102 ? 15.526 -16.292 22.704 1.00 21.66 102 GLY C O 1
ATOM 3151 N N . ARG C 1 103 ? 17.006 -16.426 24.387 1.00 23.51 103 ARG C N 1
ATOM 3152 C CA . ARG C 1 103 ? 16.773 -15.037 24.767 1.00 23.59 103 ARG C CA 1
ATOM 3153 C C . ARG C 1 103 ? 17.164 -14.066 23.661 1.00 23.86 103 ARG C C 1
ATOM 3154 O O . ARG C 1 103 ? 18.140 -14.270 22.943 1.00 22.34 103 ARG C O 1
ATOM 3162 N N . LEU C 1 104 ? 16.371 -13.012 23.519 1.00 17.65 104 LEU C N 1
ATOM 3163 C CA . LEU C 1 104 ? 16.663 -11.971 22.550 1.00 18.53 104 LEU C CA 1
ATOM 3164 C C . LEU C 1 104 ? 17.898 -11.173 22.963 1.00 21.85 104 LEU C C 1
ATOM 3165 O O . LEU C 1 104 ? 18.833 -10.967 22.164 1.00 23.35 104 LEU C O 1
ATOM 3170 N N . GLY C 1 105 ? 17.879 -10.703 24.204 1.00 20.63 105 GLY C N 1
ATOM 3171 C CA . GLY C 1 105 ? 18.904 -9.794 24.687 1.00 19.01 105 GLY C CA 1
ATOM 3172 C C . GLY C 1 105 ? 19.187 -10.075 26.153 1.00 18.99 105 GLY C C 1
ATOM 3173 O O . GLY C 1 105 ? 19.507 -11.222 26.523 1.00 24.18 105 GLY C O 1
ATOM 3174 N N . ILE C 1 106 ? 19.054 -9.058 27.002 1.00 20.04 106 ILE C N 1
ATOM 3175 C CA . ILE C 1 106 ? 19.326 -9.236 28.424 1.00 20.87 106 ILE C CA 1
ATOM 3176 C C . ILE C 1 106 ? 18.222 -10.053 29.104 1.00 24.96 106 ILE C C 1
ATOM 3177 O O . ILE C 1 106 ? 17.175 -10.268 28.530 1.00 23.36 106 ILE C O 1
ATOM 3182 N N . PRO C 1 107 ? 18.469 -10.529 30.324 1.00 25.91 107 PRO C N 1
ATOM 3183 C CA . PRO C 1 107 ? 17.380 -11.179 31.071 1.00 27.76 107 PRO C CA 1
ATOM 3184 C C . PRO C 1 107 ? 16.115 -10.318 31.139 1.00 23.61 107 PRO C C 1
ATOM 3185 O O . PRO C 1 107 ? 16.178 -9.143 31.516 1.00 28.20 107 PRO C O 1
ATOM 3189 N N . GLY C 1 108 ? 14.987 -10.911 30.756 1.00 26.02 108 GLY C N 1
ATOM 3190 C CA . GLY C 1 108 ? 13.719 -10.199 30.726 1.00 28.76 108 GLY C CA 1
ATOM 3191 C C . GLY C 1 108 ? 13.275 -9.743 29.342 1.00 25.59 108 GLY C C 1
ATOM 3192 O O . GLY C 1 108 ? 12.124 -9.361 29.154 1.00 29.99 108 GLY C O 1
ATOM 3193 N N . SER C 1 109 ? 14.166 -9.810 28.365 1.00 22.11 109 SER C N 1
ATOM 3194 C CA . SER C 1 109 ? 13.876 -9.322 27.027 1.00 21.17 109 SER C CA 1
ATOM 3195 C C . SER C 1 109 ? 13.072 -10.310 26.189 1.00 20.80 109 SER C C 1
ATOM 3196 O O . SER C 1 109 ? 12.802 -10.053 25.004 1.00 24.38 109 SER C O 1
ATOM 3199 N N . GLY C 1 110 ? 12.728 -11.454 26.781 1.00 22.03 110 GLY C N 1
ATOM 3200 C CA . GLY C 1 110 ? 11.943 -12.441 26.053 1.00 22.64 110 GLY C CA 1
ATOM 3201 C C . GLY C 1 110 ? 12.757 -13.240 25.047 1.00 22.60 110 GLY C C 1
ATOM 3202 O O . GLY C 1 110 ? 13.990 -13.261 25.093 1.00 21.45 110 GLY C O 1
ATOM 3203 N N . SER C 1 111 ? 12.053 -13.916 24.143 1.00 22.94 111 SER C N 1
ATOM 3204 C CA . SER C 1 111 ? 12.665 -14.896 23.267 1.00 18.85 111 SER C CA 1
ATOM 3205 C C . SER C 1 111 ? 12.722 -14.456 21.814 1.00 18.67 111 SER C C 1
ATOM 3206 O O . SER C 1 111 ? 11.827 -13.733 21.329 1.00 20.76 111 SER C O 1
ATOM 3209 N N . LEU C 1 112 ? 13.752 -14.968 21.134 1.00 20.21 112 LEU C N 1
ATOM 3210 C CA . LEU C 1 112 ? 13.986 -14.740 19.704 1.00 20.74 112 LEU C CA 1
ATOM 3211 C C . LEU C 1 112 ? 14.155 -16.101 19.053 1.00 19.68 112 LEU C C 1
ATOM 3212 O O . LEU C 1 112 ? 14.899 -16.913 19.545 1.00 19.19 112 LEU C O 1
ATOM 3217 N N . LEU C 1 113 ? 13.409 -16.364 17.981 1.00 19.63 113 LEU C N 1
ATOM 3218 C CA . LEU C 1 113 ? 13.668 -17.553 17.179 1.00 17.76 113 LEU C CA 1
ATOM 3219 C C . LEU C 1 113 ? 14.384 -17.057 15.905 1.00 17.29 113 LEU C C 1
ATOM 3220 O O . LEU C 1 113 ? 13.956 -16.051 15.321 1.00 18.06 113 LEU C O 1
ATOM 3225 N N . LEU C 1 114 ? 15.458 -17.747 15.478 1.00 16.42 114 LEU C N 1
ATOM 3226 C CA . LEU C 1 114 ? 16.136 -17.393 14.231 1.00 18.84 114 LEU C CA 1
ATOM 3227 C C . LEU C 1 114 ? 16.257 -18.611 13.346 1.00 18.20 114 LEU C C 1
ATOM 3228 O O . LEU C 1 114 ? 16.422 -19.720 13.843 1.00 20.05 114 LEU C O 1
ATOM 3233 N N . ILE C 1 115 ? 16.177 -18.374 12.037 1.00 15.00 115 ILE C N 1
ATOM 3234 C CA . ILE C 1 115 ? 16.601 -19.380 11.064 1.00 17.58 115 ILE C CA 1
ATOM 3235 C C . ILE C 1 115 ? 17.867 -18.850 10.416 1.00 16.89 115 ILE C C 1
ATOM 3236 O O . ILE C 1 115 ? 17.852 -17.777 9.824 1.00 17.52 115 ILE C O 1
ATOM 3241 N N . MET C 1 116 ? 18.956 -19.602 10.596 1.00 16.94 116 MET C N 1
ATOM 3242 C CA . MET C 1 116 ? 20.278 -19.220 10.125 1.00 19.06 116 MET C CA 1
ATOM 3243 C C . MET C 1 116 ? 20.789 -20.205 9.075 1.00 18.64 116 MET C C 1
ATOM 3244 O O . MET C 1 116 ? 20.400 -21.369 9.056 1.00 19.32 116 MET C O 1
ATOM 3249 N N . ASP C 1 117 ? 21.661 -19.743 8.187 1.00 18.51 117 ASP C N 1
ATOM 3250 C CA . ASP C 1 117 ? 22.235 -20.670 7.214 1.00 20.32 117 ASP C CA 1
ATOM 3251 C C . ASP C 1 117 ? 23.611 -21.194 7.638 1.00 19.72 117 ASP C C 1
ATOM 3252 O O . ASP C 1 117 ? 24.056 -20.985 8.774 1.00 20.55 117 ASP C O 1
ATOM 3257 N N . LYS C 1 118 ? 24.272 -21.871 6.705 1.00 21.59 118 LYS C N 1
ATOM 3258 C CA . LYS C 1 118 ? 25.481 -22.634 7.020 1.00 19.95 118 LYS C CA 1
ATOM 3259 C C . LYS C 1 118 ? 26.624 -21.738 7.432 1.00 23.79 118 LYS C C 1
ATOM 3260 O O . LYS C 1 118 ? 27.633 -22.226 7.947 1.00 24.92 118 LYS C O 1
ATOM 3266 N N . LYS C 1 119 ? 26.520 -20.436 7.145 1.00 22.35 119 LYS C N 1
ATOM 3267 C CA . LYS C 1 119 ? 27.567 -19.488 7.542 1.00 18.69 119 LYS C CA 1
ATOM 3268 C C . LYS C 1 119 ? 27.181 -18.686 8.773 1.00 18.43 119 LYS C C 1
ATOM 3269 O O . LYS C 1 119 ? 27.946 -17.842 9.205 1.00 21.45 119 LYS C O 1
ATOM 3275 N N . GLY C 1 120 ? 25.979 -18.916 9.289 1.00 18.24 120 GLY C N 1
ATOM 3276 C CA . GLY C 1 120 ? 25.493 -18.158 10.420 1.00 19.09 120 GLY C CA 1
ATOM 3277 C C . GLY C 1 120 ? 24.765 -16.889 9.965 1.00 21.29 120 GLY C C 1
ATOM 3278 O O . GLY C 1 120 ? 24.464 -16.034 10.799 1.00 23.65 120 GLY C O 1
ATOM 3279 N N . ARG C 1 121 ? 24.512 -16.745 8.656 1.00 18.97 121 ARG C N 1
ATOM 3280 C CA . ARG C 1 121 ? 23.719 -15.587 8.210 1.00 20.20 121 ARG C CA 1
ATOM 3281 C C . ARG C 1 121 ? 22.266 -15.733 8.627 1.00 23.10 121 ARG C C 1
ATOM 3282 O O . ARG C 1 121 ? 21.726 -16.838 8.630 1.00 22.48 121 ARG C O 1
ATOM 3290 N N . ILE C 1 122 ? 21.621 -14.619 8.969 1.00 17.83 122 ILE C N 1
ATOM 3291 C CA . ILE C 1 122 ? 20.238 -14.705 9.438 1.00 16.05 122 ILE C CA 1
ATOM 3292 C C . ILE C 1 122 ? 19.241 -14.532 8.297 1.00 17.58 122 ILE C C 1
ATOM 3293 O O . ILE C 1 122 ? 19.265 -13.525 7.608 1.00 18.33 122 ILE C O 1
ATOM 3298 N N . LEU C 1 123 ? 18.356 -15.526 8.113 1.00 17.48 123 LEU C N 1
ATOM 3299 C CA . LEU C 1 123 ? 17.408 -15.543 6.989 1.00 18.60 123 LEU C CA 1
ATOM 3300 C C . LEU C 1 123 ? 16.061 -15.000 7.416 1.00 18.95 123 LEU C C 1
ATOM 3301 O O . LEU C 1 123 ? 15.380 -14.366 6.633 1.00 19.28 123 LEU C O 1
ATOM 3306 N N . THR C 1 124 ? 15.674 -15.320 8.641 1.00 18.46 124 THR C N 1
ATOM 3307 C CA . THR C 1 124 ? 14.371 -14.862 9.135 1.00 22.18 124 THR C CA 1
ATOM 3308 C C . THR C 1 124 ? 14.297 -15.138 10.621 1.00 18.79 124 THR C C 1
ATOM 3309 O O . THR C 1 124 ? 15.211 -15.752 11.205 1.00 18.62 124 THR C O 1
ATOM 3313 N N . GLY C 1 125 ? 13.239 -14.653 11.266 1.00 17.15 125 GLY C N 1
ATOM 3314 C CA . GLY C 1 125 ? 13.165 -14.823 12.705 1.00 19.83 125 GLY C CA 1
ATOM 3315 C C . GLY C 1 125 ? 11.849 -14.293 13.242 1.00 18.96 125 GLY C C 1
ATOM 3316 O O . GLY C 1 125 ? 11.057 -13.774 12.499 1.00 23.39 125 GLY C O 1
ATOM 3317 N N . SER C 1 126 ? 11.633 -14.460 14.546 1.00 17.79 126 SER C N 1
ATOM 3318 C CA . SER C 1 126 ? 10.439 -13.922 15.196 1.00 20.68 126 SER C CA 1
ATOM 3319 C C . SER C 1 126 ? 10.684 -13.798 16.695 1.00 19.29 126 SER C C 1
ATOM 3320 O O . SER C 1 126 ? 11.609 -14.417 17.242 1.00 22.28 126 SER C O 1
ATOM 3323 N N . VAL C 1 127 ? 9.866 -13.001 17.367 1.00 22.43 127 VAL C N 1
ATOM 3324 C CA . VAL C 1 127 ? 10.076 -12.783 18.804 1.00 26.09 127 VAL C CA 1
ATOM 3325 C C . VAL C 1 127 ? 8.831 -13.158 19.582 1.00 24.80 127 VAL C C 1
ATOM 3326 O O . VAL C 1 127 ? 7.716 -13.095 19.059 1.00 27.28 127 VAL C O 1
ATOM 3330 N N . SER C 1 128 ? 9.008 -13.528 20.852 1.00 24.12 128 SER C N 1
ATOM 3331 C CA . SER C 1 128 ? 7.852 -13.796 21.716 1.00 32.59 128 SER C CA 1
ATOM 3332 C C . SER C 1 128 ? 8.087 -13.178 23.077 1.00 31.63 128 SER C C 1
ATOM 3333 O O . SER C 1 128 ? 9.243 -13.088 23.476 1.00 26.08 128 SER C O 1
ATOM 3336 N N . PRO C 1 129 ? 7.014 -12.815 23.814 1.00 34.86 129 PRO C N 1
ATOM 3337 C CA . PRO C 1 129 ? 7.237 -12.178 25.116 1.00 39.40 129 PRO C CA 1
ATOM 3338 C C . PRO C 1 129 ? 7.787 -13.141 26.157 1.00 42.67 129 PRO C C 1
ATOM 3339 O O . PRO C 1 129 ? 7.577 -14.353 26.062 1.00 45.32 129 PRO C O 1
ATOM 3343 N N . SER C 1 130 ? 8.448 -12.589 27.169 1.00 40.82 130 SER C N 1
ATOM 3344 C CA . SER C 1 130 ? 8.778 -13.329 28.380 1.00 40.56 130 SER C CA 1
ATOM 3345 C C . SER C 1 130 ? 7.522 -14.024 28.943 1.00 46.84 130 SER C C 1
ATOM 3346 O O . SER C 1 130 ? 6.401 -13.539 28.767 1.00 49.25 130 SER C O 1
ATOM 3349 N N . SER C 1 131 ? 7.714 -15.166 29.600 1.00 51.04 131 SER C N 1
ATOM 3350 C CA . SER C 1 131 ? 6.614 -15.885 30.257 1.00 55.04 131 SER C CA 1
ATOM 3351 C C . SER C 1 131 ? 5.984 -15.085 31.384 1.00 55.74 131 SER C C 1
ATOM 3352 O O . SER C 1 131 ? 4.841 -15.322 31.760 1.00 59.53 131 SER C O 1
ATOM 3355 N N . ILE C 1 132 ? 6.737 -14.131 31.917 1.00 54.46 132 ILE C N 1
ATOM 3356 C CA . ILE C 1 132 ? 6.240 -13.240 32.968 1.00 54.61 132 ILE C CA 1
ATOM 3357 C C . ILE C 1 132 ? 5.119 -12.364 32.408 1.00 54.67 132 ILE C C 1
ATOM 3358 O O . ILE C 1 132 ? 4.142 -12.054 33.093 1.00 54.89 132 ILE C O 1
ATOM 3363 N N . ILE C 1 133 ? 5.269 -11.998 31.136 1.00 53.73 133 ILE C N 1
ATOM 3364 C CA . ILE C 1 133 ? 4.335 -11.113 30.453 1.00 54.64 133 ILE C CA 1
ATOM 3365 C C . ILE C 1 133 ? 3.201 -11.923 29.849 1.00 55.77 133 ILE C C 1
ATOM 3366 O O . ILE C 1 133 ? 2.027 -11.564 29.960 1.00 59.21 133 ILE C O 1
ATOM 3371 N N . HIS C 1 134 ? 3.560 -13.038 29.233 1.00 54.76 134 HIS C N 1
ATOM 3372 C CA . HIS C 1 134 ? 2.574 -13.878 28.584 1.00 58.30 134 HIS C CA 1
ATOM 3373 C C . HIS C 1 134 ? 2.805 -15.332 28.968 1.00 58.57 134 HIS C C 1
ATOM 3374 O O . HIS C 1 134 ? 3.839 -15.910 28.634 1.00 57.37 134 HIS C O 1
ATOM 3381 N N . LYS C 1 135 ? 1.833 -15.909 29.667 1.00 61.53 135 LYS C N 1
ATOM 3382 C CA . LYS C 1 135 ? 1.884 -17.295 30.111 1.00 60.76 135 LYS C CA 1
ATOM 3383 C C . LYS C 1 135 ? 1.348 -18.178 28.991 1.00 59.71 135 LYS C C 1
ATOM 3384 O O . LYS C 1 135 ? 0.263 -17.921 28.457 1.00 58.40 135 LYS C O 1
ATOM 3390 N N . ASN C 1 136 ? 2.084 -19.232 28.657 1.00 57.34 136 ASN C N 1
ATOM 3391 C CA . ASN C 1 136 ? 1.784 -19.955 27.436 1.00 54.86 136 ASN C CA 1
ATOM 3392 C C . ASN C 1 136 ? 2.502 -21.302 27.349 1.00 52.39 136 ASN C C 1
ATOM 3393 O O . ASN C 1 136 ? 3.681 -21.373 27.692 1.00 49.57 136 ASN C O 1
ATOM 3398 N N . PRO C 1 137 ? 1.806 -22.369 26.880 1.00 51.65 137 PRO C N 1
ATOM 3399 C CA . PRO C 1 137 ? 2.496 -23.659 26.757 1.00 51.16 137 PRO C CA 1
ATOM 3400 C C . PRO C 1 137 ? 3.704 -23.502 25.829 1.00 50.33 137 PRO C C 1
ATOM 3401 O O . PRO C 1 137 ? 3.605 -22.875 24.774 1.00 51.53 137 PRO C O 1
ATOM 3405 N N . ILE C 1 138 ? 4.844 -24.034 26.252 1.00 48.26 138 ILE C N 1
ATOM 3406 C CA . ILE C 1 138 ? 6.089 -23.784 25.558 1.00 44.87 138 ILE C CA 1
ATOM 3407 C C . ILE C 1 138 ? 6.078 -24.317 24.122 1.00 41.87 138 ILE C C 1
ATOM 3408 O O . ILE C 1 138 ? 6.627 -23.704 23.212 1.00 37.81 138 ILE C O 1
ATOM 3413 N N . ASP C 1 139 ? 5.415 -25.441 23.883 1.00 45.52 139 ASP C N 1
ATOM 3414 C CA . ASP C 1 139 ? 5.486 -25.953 22.526 1.00 47.41 139 ASP C CA 1
ATOM 3415 C C . ASP C 1 139 ? 4.567 -25.174 21.579 1.00 41.57 139 ASP C C 1
ATOM 3416 O O . ASP C 1 139 ? 4.888 -25.042 20.399 1.00 38.29 139 ASP C O 1
ATOM 3421 N N . LYS C 1 140 ? 3.475 -24.598 22.071 1.00 39.59 140 LYS C N 1
ATOM 3422 C CA . LYS C 1 140 ? 2.656 -23.783 21.179 1.00 41.35 140 LYS C CA 1
ATOM 3423 C C . LYS C 1 140 ? 3.352 -22.401 20.946 1.00 34.61 140 LYS C C 1
ATOM 3424 O O . LYS C 1 140 ? 3.209 -21.791 19.878 1.00 34.06 140 LYS C O 1
ATOM 3430 N N . THR C 1 141 ? 4.137 -21.931 21.923 1.00 33.12 141 THR C N 1
ATOM 3431 C CA . THR C 1 141 ? 4.920 -20.703 21.714 1.00 30.70 141 THR C CA 1
ATOM 3432 C C . THR C 1 141 ? 5.914 -20.910 20.584 1.00 27.74 141 THR C C 1
ATOM 3433 O O . THR C 1 141 ? 5.996 -20.106 19.629 1.00 28.39 141 THR C O 1
ATOM 3437 N N . VAL C 1 142 ? 6.633 -22.025 20.665 1.00 26.78 142 VAL C N 1
ATOM 3438 C CA . VAL C 1 142 ? 7.637 -22.334 19.640 1.00 25.61 142 VAL C CA 1
ATOM 3439 C C . VAL C 1 142 ? 6.974 -22.539 18.283 1.00 23.83 142 VAL C C 1
ATOM 3440 O O . VAL C 1 142 ? 7.477 -22.064 17.249 1.00 25.72 142 VAL C O 1
ATOM 3444 N N . GLU C 1 143 ? 5.848 -23.242 18.273 1.00 24.50 143 GLU C N 1
ATOM 3445 C CA . GLU C 1 143 ? 5.120 -23.423 17.012 1.00 26.99 143 GLU C CA 1
ATOM 3446 C C . GLU C 1 143 ? 4.779 -22.069 16.385 1.00 27.46 143 GLU C C 1
ATOM 3447 O O . GLU C 1 143 ? 5.057 -21.835 15.206 1.00 26.71 143 GLU C O 1
ATOM 3453 N N . LEU C 1 144 ? 4.201 -21.163 17.168 1.00 27.55 144 LEU C N 1
ATOM 3454 C CA . LEU C 1 144 ? 3.854 -19.848 16.624 1.00 29.64 144 LEU C CA 1
ATOM 3455 C C . LEU C 1 144 ? 5.074 -19.091 16.134 1.00 29.00 144 LEU C C 1
ATOM 3456 O O . LEU C 1 144 ? 5.036 -18.449 15.077 1.00 29.12 144 LEU C O 1
ATOM 3461 N N . GLU C 1 145 ? 6.154 -19.156 16.905 1.00 25.27 145 GLU C N 1
ATOM 3462 C CA . GLU C 1 145 ? 7.383 -18.487 16.525 1.00 23.40 145 GLU C CA 1
ATOM 3463 C C . GLU C 1 145 ? 7.863 -18.993 15.184 1.00 19.02 145 GLU C C 1
ATOM 3464 O O . GLU C 1 145 ? 8.259 -18.206 14.330 1.00 22.56 145 GLU C O 1
ATOM 3470 N N . LEU C 1 146 ? 7.837 -20.303 14.995 1.00 18.77 146 LEU C N 1
ATOM 3471 C CA . LEU C 1 146 ? 8.421 -20.848 13.776 1.00 19.07 146 LEU C CA 1
ATOM 3472 C C . LEU C 1 146 ? 7.532 -20.547 12.585 1.00 19.53 146 LEU C C 1
ATOM 3473 O O . LEU C 1 146 ? 8.036 -20.159 11.524 1.00 18.14 146 LEU C O 1
ATOM 3478 N N . ILE C 1 147 ? 6.217 -20.728 12.745 1.00 21.30 147 ILE C N 1
ATOM 3479 C CA . ILE C 1 147 ? 5.310 -20.434 11.641 1.00 22.65 147 ILE C CA 1
ATOM 3480 C C . ILE C 1 147 ? 5.402 -18.963 11.214 1.00 24.36 147 ILE C C 1
ATOM 3481 O O . ILE C 1 147 ? 5.411 -18.643 10.009 1.00 23.74 147 ILE C O 1
ATOM 3486 N N . THR C 1 148 ? 5.500 -18.078 12.196 1.00 21.37 148 THR C N 1
ATOM 3487 C CA . THR C 1 148 ? 5.602 -16.651 11.926 1.00 25.27 148 THR C CA 1
ATOM 3488 C C . THR C 1 148 ? 6.888 -16.374 11.149 1.00 22.84 148 THR C C 1
ATOM 3489 O O . THR C 1 148 ? 6.895 -15.623 10.161 1.00 23.36 148 THR C O 1
ATOM 3493 N N . ALA C 1 149 ? 7.973 -17.018 11.569 1.00 21.71 149 ALA C N 1
ATOM 3494 C CA . ALA C 1 149 ? 9.267 -16.786 10.921 1.00 20.09 149 ALA C CA 1
ATOM 3495 C C . ALA C 1 149 ? 9.257 -17.259 9.479 1.00 20.37 149 ALA C C 1
ATOM 3496 O O . ALA C 1 149 ? 9.879 -16.631 8.612 1.00 21.51 149 ALA C O 1
ATOM 3498 N N . LEU C 1 150 ? 8.550 -18.357 9.225 1.00 19.08 150 LEU C N 1
ATOM 3499 C CA . LEU C 1 150 ? 8.430 -18.866 7.859 1.00 21.47 150 LEU C CA 1
ATOM 3500 C C . LEU C 1 150 ? 7.508 -18.016 7.034 1.00 21.61 150 LEU C C 1
ATOM 3501 O O . LEU C 1 150 ? 7.831 -17.720 5.886 1.00 23.24 150 LEU C O 1
ATOM 3506 N N . GLU C 1 151 ? 6.359 -17.634 7.596 1.00 23.44 151 GLU C N 1
ATOM 3507 C CA . GLU C 1 151 ? 5.386 -16.861 6.822 1.00 23.89 151 GLU C CA 1
ATOM 3508 C C . GLU C 1 151 ? 5.941 -15.509 6.399 1.00 24.63 151 GLU C C 1
ATOM 3509 O O . GLU C 1 151 ? 5.622 -15.036 5.330 1.00 25.40 151 GLU C O 1
ATOM 3515 N N . ARG C 1 152 ? 6.820 -14.914 7.202 1.00 23.08 152 ARG C N 1
ATOM 3516 C CA . ARG C 1 152 ? 7.285 -13.568 6.863 1.00 26.11 152 ARG C CA 1
ATOM 3517 C C . ARG C 1 152 ? 8.312 -13.583 5.740 1.00 24.68 152 ARG C C 1
ATOM 3518 O O . ARG C 1 152 ? 8.650 -12.529 5.202 1.00 25.33 152 ARG C O 1
ATOM 3526 N N . ILE C 1 153 ? 8.787 -14.762 5.342 1.00 20.91 153 ILE C N 1
ATOM 3527 C CA . ILE C 1 153 ? 9.555 -14.806 4.099 1.00 22.64 153 ILE C CA 1
ATOM 3528 C C . ILE C 1 153 ? 8.801 -15.586 3.022 1.00 23.21 153 ILE C C 1
ATOM 3529 O O . ILE C 1 153 ? 9.386 -16.033 2.041 1.00 24.84 153 ILE C O 1
ATOM 3534 N N . GLY C 1 154 ? 7.482 -15.729 3.195 1.00 24.81 154 GLY C N 1
ATOM 3535 C CA . GLY C 1 154 ? 6.652 -16.214 2.112 1.00 28.66 154 GLY C CA 1
ATOM 3536 C C . GLY C 1 154 ? 6.437 -17.713 2.037 1.00 30.17 154 GLY C C 1
ATOM 3537 O O . GLY C 1 154 ? 5.945 -18.214 1.031 1.00 34.02 154 GLY C O 1
ATOM 3538 N N . ILE C 1 155 ? 6.805 -18.426 3.089 1.00 27.67 155 ILE C N 1
ATOM 3539 C CA . ILE C 1 155 ? 6.576 -19.861 3.169 1.00 34.64 155 ILE C CA 1
ATOM 3540 C C . ILE C 1 155 ? 5.351 -20.143 4.023 1.00 34.75 155 ILE C C 1
ATOM 3541 O O . ILE C 1 155 ? 5.328 -19.834 5.209 1.00 37.19 155 ILE C O 1
ATOM 3546 N N . VAL C 1 156 ? 4.328 -20.729 3.423 1.00 40.13 156 VAL C N 1
ATOM 3547 C CA . VAL C 1 156 ? 3.128 -20.981 4.207 1.00 44.92 156 VAL C CA 1
ATOM 3548 C C . VAL C 1 156 ? 3.056 -22.428 4.695 1.00 45.74 156 VAL C C 1
ATOM 3549 O O . VAL C 1 156 ? 3.275 -23.364 3.941 1.00 46.78 156 VAL C O 1
ATOM 3553 N N . VAL C 1 157 ? 2.803 -22.597 5.987 1.00 44.95 157 VAL C N 1
ATOM 3554 C CA . VAL C 1 157 ? 2.791 -23.933 6.564 1.00 47.55 157 VAL C CA 1
ATOM 3555 C C . VAL C 1 157 ? 1.363 -24.403 6.812 1.00 49.57 157 VAL C C 1
ATOM 3556 O O . VAL C 1 157 ? 0.890 -25.287 6.116 1.00 56.55 157 VAL C O 1
ATOM 3560 N N . MET D 1 1 ? 39.988 13.983 25.588 1.00 74.34 1 MET D N 1
ATOM 3561 C CA . MET D 1 1 ? 38.769 14.338 24.867 1.00 72.22 1 MET D CA 1
ATOM 3562 C C . MET D 1 1 ? 37.881 13.104 24.892 1.00 67.78 1 MET D C 1
ATOM 3563 O O . MET D 1 1 ? 38.327 12.052 25.353 1.00 70.97 1 MET D O 1
ATOM 3568 N N . ASN D 1 2 ? 36.653 13.188 24.385 1.00 60.26 2 ASN D N 1
ATOM 3569 C CA . ASN D 1 2 ? 35.779 12.037 24.492 1.00 51.23 2 ASN D CA 1
ATOM 3570 C C . ASN D 1 2 ? 36.098 11.049 23.424 1.00 43.05 2 ASN D C 1
ATOM 3571 O O . ASN D 1 2 ? 36.473 11.417 22.317 1.00 40.66 2 ASN D O 1
ATOM 3576 N N . ILE D 1 3 ? 35.920 9.787 23.766 1.00 39.25 3 ILE D N 1
ATOM 3577 C CA . ILE D 1 3 ? 35.987 8.754 22.779 1.00 39.14 3 ILE D CA 1
ATOM 3578 C C . ILE D 1 3 ? 34.723 8.952 21.942 1.00 37.50 3 ILE D C 1
ATOM 3579 O O . ILE D 1 3 ? 34.744 8.708 20.735 1.00 37.11 3 ILE D O 1
ATOM 3584 N N . GLU D 1 4 ? 33.624 9.397 22.573 1.00 35.58 4 GLU D N 1
ATOM 3585 C CA . GLU D 1 4 ? 32.411 9.697 21.791 1.00 34.44 4 GLU D CA 1
ATOM 3586 C C . GLU D 1 4 ? 32.706 10.661 20.673 1.00 35.78 4 GLU D C 1
ATOM 3587 O O . GLU D 1 4 ? 32.231 10.477 19.558 1.00 35.20 4 GLU D O 1
ATOM 3593 N N . ASN D 1 5 ? 33.468 11.701 20.997 1.00 37.97 5 ASN D N 1
ATOM 3594 C CA . ASN D 1 5 ? 33.798 12.751 20.046 1.00 40.90 5 ASN D CA 1
ATOM 3595 C C . ASN D 1 5 ? 34.705 12.255 18.932 1.00 38.25 5 ASN D C 1
ATOM 3596 O O . ASN D 1 5 ? 34.462 12.548 17.753 1.00 38.78 5 ASN D O 1
ATOM 3601 N N . THR D 1 6 ? 35.762 11.527 19.300 1.00 36.45 6 THR D N 1
ATOM 3602 C CA . THR D 1 6 ? 36.685 11.013 18.291 1.00 35.09 6 THR D CA 1
ATOM 3603 C C . THR D 1 6 ? 35.977 10.011 17.413 1.00 32.56 6 THR D C 1
ATOM 3604 O O . THR D 1 6 ? 36.201 9.969 16.199 1.00 32.33 6 THR D O 1
ATOM 3608 N N . ILE D 1 7 ? 35.105 9.210 18.018 1.00 31.00 7 ILE D N 1
ATOM 3609 C CA . ILE D 1 7 ? 34.363 8.230 17.246 1.00 29.20 7 ILE D CA 1
ATOM 3610 C C . ILE D 1 7 ? 33.430 8.946 16.290 1.00 30.48 7 ILE D C 1
ATOM 3611 O O . ILE D 1 7 ? 33.402 8.639 15.094 1.00 31.07 7 ILE D O 1
ATOM 3616 N N . LYS D 1 8 ? 32.699 9.932 16.793 1.00 32.93 8 LYS D N 1
ATOM 3617 C CA . LYS D 1 8 ? 31.761 10.634 15.922 1.00 34.90 8 LYS D CA 1
ATOM 3618 C C . LYS D 1 8 ? 32.502 11.265 14.729 1.00 35.84 8 LYS D C 1
ATOM 3619 O O . LYS D 1 8 ? 32.100 11.111 13.577 1.00 35.66 8 LYS D O 1
ATOM 3625 N N . SER D 1 9 ? 33.621 11.914 15.009 1.00 37.02 9 SER D N 1
ATOM 3626 C CA . SER D 1 9 ? 34.378 12.590 13.974 1.00 38.64 9 SER D CA 1
ATOM 3627 C C . SER D 1 9 ? 34.964 11.614 12.960 1.00 36.13 9 SER D C 1
ATOM 3628 O O . SER D 1 9 ? 34.912 11.861 11.756 1.00 36.95 9 SER D O 1
ATOM 3631 N N . ALA D 1 10 ? 35.517 10.506 13.448 1.00 33.43 10 ALA D N 1
ATOM 3632 C CA . ALA D 1 10 ? 36.092 9.504 12.553 1.00 31.39 10 ALA D CA 1
ATOM 3633 C C . ALA D 1 10 ? 35.020 8.854 11.664 1.00 30.05 10 ALA D C 1
ATOM 3634 O O . ALA D 1 10 ? 35.258 8.629 10.469 1.00 30.85 10 ALA D O 1
ATOM 3636 N N . TYR D 1 11 ? 33.846 8.573 12.230 1.00 29.51 11 TYR D N 1
ATOM 3637 C CA . TYR D 1 11 ? 32.768 7.957 11.455 1.00 28.74 11 TYR D CA 1
ATOM 3638 C C . TYR D 1 11 ? 32.339 8.877 10.306 1.00 32.75 11 TYR D C 1
ATOM 3639 O O . TYR D 1 11 ? 32.104 8.434 9.179 1.00 32.46 11 TYR D O 1
ATOM 3648 N N . GLU D 1 12 ? 32.231 10.165 10.609 1.00 33.69 12 GLU D N 1
ATOM 3649 C CA . GLU D 1 12 ? 31.856 11.150 9.602 1.00 36.46 12 GLU D CA 1
ATOM 3650 C C . GLU D 1 12 ? 32.904 11.248 8.490 1.00 42.59 12 GLU D C 1
ATOM 3651 O O . GLU D 1 12 ? 32.559 11.401 7.327 1.00 44.12 12 GLU D O 1
ATOM 3657 N N . GLU D 1 13 ? 34.182 11.143 8.832 1.00 43.58 13 GLU D N 1
ATOM 3658 C CA . GLU D 1 13 ? 35.189 11.211 7.781 1.00 45.62 13 GLU D CA 1
ATOM 3659 C C . GLU D 1 13 ? 35.208 9.897 6.990 1.00 47.08 13 GLU D C 1
ATOM 3660 O O . GLU D 1 13 ? 35.439 9.919 5.783 1.00 47.32 13 GLU D O 1
ATOM 3666 N N . SER D 1 14 ? 34.913 8.764 7.635 1.00 43.55 14 SER D N 1
ATOM 3667 C CA . SER D 1 14 ? 34.896 7.499 6.894 1.00 42.08 14 SER D CA 1
ATOM 3668 C C . SER D 1 14 ? 33.808 7.494 5.809 1.00 49.25 14 SER D C 1
ATOM 3669 O O . SER D 1 14 ? 34.007 6.952 4.723 1.00 50.39 14 SER D O 1
ATOM 3672 N N . LEU D 1 15 ? 32.685 8.147 6.084 1.00 51.35 15 LEU D N 1
ATOM 3673 C CA . LEU D 1 15 ? 31.599 8.248 5.117 1.00 51.31 15 LEU D CA 1
ATOM 3674 C C . LEU D 1 15 ? 32.004 9.085 3.912 1.00 55.70 15 LEU D C 1
ATOM 3675 O O . LEU D 1 15 ? 31.528 8.873 2.795 1.00 63.40 15 LEU D O 1
ATOM 3680 N N . ASN D 1 16 ? 32.884 10.045 4.159 1.00 77.19 16 ASN D N 1
ATOM 3681 C CA . ASN D 1 16 ? 33.429 10.892 3.114 1.00 78.36 16 ASN D CA 1
ATOM 3682 C C . ASN D 1 16 ? 34.593 10.255 2.353 1.00 78.56 16 ASN D C 1
ATOM 3683 O O . ASN D 1 16 ? 35.144 10.865 1.433 1.00 83.30 16 ASN D O 1
ATOM 3688 N N . ASN D 1 17 ? 34.971 9.045 2.759 1.00 72.85 17 ASN D N 1
ATOM 3689 C CA . ASN D 1 17 ? 36.222 8.428 2.336 1.00 75.71 17 ASN D CA 1
ATOM 3690 C C . ASN D 1 17 ? 37.434 9.321 2.581 1.00 78.05 17 ASN D C 1
ATOM 3691 O O . ASN D 1 17 ? 38.414 9.295 1.823 1.00 83.62 17 ASN D O 1
ATOM 3696 N N . ALA D 1 18 ? 37.328 10.149 3.614 1.00 72.62 18 ALA D N 1
ATOM 3697 C CA . ALA D 1 18 ? 38.397 11.055 3.979 1.00 74.51 18 ALA D CA 1
ATOM 3698 C C . ALA D 1 18 ? 39.136 10.442 5.134 1.00 71.06 18 ALA D C 1
ATOM 3699 O O . ALA D 1 18 ? 39.913 11.113 5.807 1.00 72.31 18 ALA D O 1
ATOM 3701 N N . ARG D 1 19 ? 38.881 9.163 5.383 1.00 69.48 19 ARG D N 1
ATOM 3702 C CA . ARG D 1 19 ? 39.561 8.483 6.479 1.00 65.89 19 ARG D CA 1
ATOM 3703 C C . ARG D 1 19 ? 40.887 7.926 6.020 1.00 70.83 19 ARG D C 1
ATOM 3704 O O . ARG D 1 19 ? 40.947 7.011 5.193 1.00 74.85 19 ARG D O 1
ATOM 3712 N N . PHE D 1 20 ? 41.951 8.552 6.494 1.00 70.82 20 PHE D N 1
ATOM 3713 C CA . PHE D 1 20 ? 43.279 8.159 6.099 1.00 74.10 20 PHE D CA 1
ATOM 3714 C C . PHE D 1 20 ? 44.002 7.697 7.358 1.00 72.06 20 PHE D C 1
ATOM 3715 O O . PHE D 1 20 ? 43.644 6.676 7.950 1.00 69.56 20 PHE D O 1
ATOM 3723 N N . GLY D 1 21 ? 44.988 8.453 7.804 1.00 72.02 21 GLY D N 1
ATOM 3724 C CA . GLY D 1 21 ? 45.668 8.057 9.013 1.00 67.13 21 GLY D CA 1
ATOM 3725 C C . GLY D 1 21 ? 44.823 8.271 10.254 1.00 61.18 21 GLY D C 1
ATOM 3726 O O . GLY D 1 21 ? 43.759 8.905 10.226 1.00 57.93 21 GLY D O 1
ATOM 3727 N N . ASP D 1 22 ? 45.296 7.723 11.362 1.00 57.13 22 ASP D N 1
ATOM 3728 C CA . ASP D 1 22 ? 44.706 8.064 12.631 1.00 49.31 22 ASP D CA 1
ATOM 3729 C C . ASP D 1 22 ? 45.146 9.456 12.994 1.00 46.30 22 ASP D C 1
ATOM 3730 O O . ASP D 1 22 ? 46.018 10.042 12.353 1.00 47.27 22 ASP D O 1
ATOM 3735 N N . LYS D 1 23 ? 44.538 9.975 14.042 1.00 40.64 23 LYS D N 1
ATOM 3736 C CA . LYS D 1 23 ? 44.822 11.318 14.492 1.00 42.21 23 LYS D CA 1
ATOM 3737 C C . LYS D 1 23 ? 45.352 11.209 15.909 1.00 38.36 23 LYS D C 1
ATOM 3738 O O . LYS D 1 23 ? 44.994 10.284 16.644 1.00 35.07 23 LYS D O 1
ATOM 3744 N N . ILE D 1 24 ? 46.212 12.146 16.279 1.00 40.26 24 ILE D N 1
ATOM 3745 C CA . ILE D 1 24 ? 46.805 12.148 17.598 1.00 38.59 24 ILE D CA 1
ATOM 3746 C C . ILE D 1 24 ? 45.724 12.270 18.666 1.00 35.50 24 ILE D C 1
ATOM 3747 O O . ILE D 1 24 ? 45.833 11.661 19.730 1.00 33.21 24 ILE D O 1
ATOM 3752 N N . GLU D 1 25 ? 44.653 12.997 18.349 1.00 35.89 25 GLU D N 1
ATOM 3753 C CA . GLU D 1 25 ? 43.523 13.146 19.255 1.00 36.19 25 GLU D CA 1
ATOM 3754 C C . GLU D 1 25 ? 42.932 11.808 19.641 1.00 33.87 25 GLU D C 1
ATOM 3755 O O . GLU D 1 25 ? 42.395 11.658 20.739 1.00 33.17 25 GLU D O 1
ATOM 3761 N N . GLU D 1 26 ? 42.990 10.846 18.723 1.00 30.00 26 GLU D N 1
ATOM 3762 C CA . GLU D 1 26 ? 42.371 9.552 18.958 1.00 27.32 26 GLU D CA 1
ATOM 3763 C C . GLU D 1 26 ? 43.162 8.752 19.984 1.00 25.91 26 GLU D C 1
ATOM 3764 O O . GLU D 1 26 ? 42.590 8.117 20.858 1.00 26.77 26 GLU D O 1
ATOM 3770 N N . ILE D 1 27 ? 44.482 8.825 19.874 1.00 27.56 27 ILE D N 1
ATOM 3771 C CA . ILE D 1 27 ? 45.329 8.173 20.845 1.00 30.37 27 ILE D CA 1
ATOM 3772 C C . ILE D 1 27 ? 45.158 8.841 22.203 1.00 30.11 27 ILE D C 1
ATOM 3773 O O . ILE D 1 27 ? 45.020 8.167 23.227 1.00 28.94 27 ILE D O 1
ATOM 3778 N N . ASP D 1 28 ? 45.138 10.169 22.192 1.00 32.11 28 ASP D N 1
ATOM 3779 C CA . ASP D 1 28 ? 44.995 10.951 23.418 1.00 34.45 28 ASP D CA 1
ATOM 3780 C C . ASP D 1 28 ? 43.733 10.569 24.183 1.00 33.42 28 ASP D C 1
ATOM 3781 O O . ASP D 1 28 ? 43.764 10.422 25.411 1.00 29.31 28 ASP D O 1
ATOM 3786 N N . ALA D 1 29 ? 42.637 10.381 23.451 1.00 30.28 29 ALA D N 1
ATOM 3787 C CA . ALA D 1 29 ? 41.361 9.992 24.043 1.00 30.18 29 ALA D CA 1
ATOM 3788 C C . ALA D 1 29 ? 41.438 8.594 24.657 1.00 28.61 29 ALA D C 1
ATOM 3789 O O . ALA D 1 29 ? 40.850 8.328 25.711 1.00 28.15 29 ALA D O 1
ATOM 3791 N N . ILE D 1 30 ? 42.110 7.679 23.968 1.00 22.52 30 ILE D N 1
ATOM 3792 C CA . ILE D 1 30 ? 42.328 6.345 24.518 1.00 24.77 30 ILE D CA 1
ATOM 3793 C C . ILE D 1 30 ? 43.183 6.394 25.780 1.00 28.24 30 ILE D C 1
ATOM 3794 O O . ILE D 1 30 ? 42.841 5.754 26.767 1.00 28.29 30 ILE D O 1
ATOM 3799 N N . GLN D 1 31 ? 44.284 7.146 25.749 1.00 28.24 31 GLN D N 1
ATOM 3800 C CA . GLN D 1 31 ? 45.140 7.256 26.921 1.00 32.28 31 GLN D CA 1
ATOM 3801 C C . GLN D 1 31 ? 44.382 7.859 28.096 1.00 31.73 31 GLN D C 1
ATOM 3802 O O . GLN D 1 31 ? 44.516 7.379 29.220 1.00 30.40 31 GLN D O 1
ATOM 3808 N N . SER D 1 32 ? 43.566 8.882 27.828 1.00 33.63 32 SER D N 1
ATOM 3809 C CA . SER D 1 32 ? 42.789 9.545 28.875 1.00 33.39 32 SER D CA 1
ATOM 3810 C C . SER D 1 32 ? 41.803 8.604 29.525 1.00 32.16 32 SER D C 1
ATOM 3811 O O . SER D 1 32 ? 41.696 8.560 30.743 1.00 37.59 32 SER D O 1
ATOM 3814 N N . THR D 1 33 ? 41.129 7.815 28.700 1.00 29.22 33 THR D N 1
ATOM 3815 C CA . THR D 1 33 ? 40.153 6.848 29.169 1.00 24.89 33 THR D CA 1
ATOM 3816 C C . THR D 1 33 ? 40.793 5.834 30.095 1.00 25.76 33 THR D C 1
ATOM 3817 O O . THR D 1 33 ? 40.219 5.465 31.121 1.00 28.72 33 THR D O 1
ATOM 3821 N N . ILE D 1 34 ? 41.979 5.363 29.733 1.00 24.00 34 ILE D N 1
ATOM 3822 C CA . ILE D 1 34 ? 42.636 4.385 30.574 1.00 26.70 34 ILE D CA 1
ATOM 3823 C C . ILE D 1 34 ? 43.120 5.005 31.883 1.00 30.04 34 ILE D C 1
ATOM 3824 O O . ILE D 1 34 ? 42.840 4.498 32.983 1.00 29.14 34 ILE D O 1
ATOM 3829 N N . LYS D 1 35 ? 43.816 6.127 31.777 1.00 28.99 35 LYS D N 1
ATOM 3830 C CA . LYS D 1 35 ? 44.425 6.685 32.961 1.00 30.90 35 LYS D CA 1
ATOM 3831 C C . LYS D 1 35 ? 43.370 7.222 33.927 1.00 32.75 35 LYS D C 1
ATOM 3832 O O . LYS D 1 35 ? 43.563 7.166 35.131 1.00 35.69 35 LYS D O 1
ATOM 3838 N N . SER D 1 36 ? 42.236 7.676 33.402 1.00 30.95 36 SER D N 1
ATOM 3839 C CA . SER D 1 36 ? 41.213 8.319 34.227 1.00 30.79 36 SER D CA 1
ATOM 3840 C C . SER D 1 36 ? 40.148 7.366 34.758 1.00 28.06 36 SER D C 1
ATOM 3841 O O . SER D 1 36 ? 39.202 7.798 35.418 1.00 30.68 36 SER D O 1
ATOM 3844 N N . ALA D 1 37 ? 40.305 6.080 34.466 1.00 28.74 37 ALA D N 1
ATOM 3845 C CA . ALA D 1 37 ? 39.375 5.043 34.962 1.00 28.53 37 ALA D CA 1
ATOM 3846 C C . ALA D 1 37 ? 39.228 5.117 36.478 1.00 28.92 37 ALA D C 1
ATOM 3847 O O . ALA D 1 37 ? 40.216 5.380 37.173 1.00 31.17 37 ALA D O 1
ATOM 3849 N N . LYS D 1 38 ? 37.998 4.943 36.973 1.00 25.85 38 LYS D N 1
ATOM 3850 C CA . LYS D 1 38 ? 37.717 4.936 38.411 1.00 26.73 38 LYS D CA 1
ATOM 3851 C C . LYS D 1 38 ? 37.637 3.504 38.904 1.00 24.18 38 LYS D C 1
ATOM 3852 O O . LYS D 1 38 ? 37.922 3.224 40.069 1.00 26.28 38 LYS D O 1
ATOM 3858 N N . ASN D 1 39 ? 37.221 2.600 38.009 1.00 20.32 39 ASN D N 1
ATOM 3859 C CA . ASN D 1 39 ? 37.042 1.184 38.357 1.00 24.73 39 ASN D CA 1
ATOM 3860 C C . ASN D 1 39 ? 37.439 0.331 37.197 1.00 24.17 39 ASN D C 1
ATOM 3861 O O . ASN D 1 39 ? 36.934 0.512 36.094 1.00 27.48 39 ASN D O 1
ATOM 3866 N N . VAL D 1 40 ? 38.389 -0.558 37.438 1.00 21.40 40 VAL D N 1
ATOM 3867 C CA . VAL D 1 40 ? 38.869 -1.489 36.428 1.00 18.16 40 VAL D CA 1
ATOM 3868 C C . VAL D 1 40 ? 38.476 -2.892 36.887 1.00 18.68 40 VAL D C 1
ATOM 3869 O O . VAL D 1 40 ? 38.736 -3.262 38.044 1.00 22.08 40 VAL D O 1
ATOM 3873 N N . THR D 1 41 ? 37.878 -3.674 35.988 1.00 22.35 41 THR D N 1
ATOM 3874 C CA . THR D 1 41 ? 37.633 -5.093 36.256 1.00 23.47 41 THR D CA 1
ATOM 3875 C C . THR D 1 41 ? 38.549 -5.908 35.375 1.00 22.43 41 THR D C 1
ATOM 3876 O O . THR D 1 41 ? 38.699 -5.627 34.189 1.00 22.91 41 THR D O 1
ATOM 3880 N N . VAL D 1 42 ? 39.217 -6.878 35.983 1.00 22.02 42 VAL D N 1
ATOM 3881 C CA . VAL D 1 42 ? 40.048 -7.831 35.274 1.00 22.30 42 VAL D CA 1
ATOM 3882 C C . VAL D 1 42 ? 39.211 -9.075 35.199 1.00 23.53 42 VAL D C 1
ATOM 3883 O O . VAL D 1 42 ? 38.822 -9.595 36.229 1.00 24.03 42 VAL D O 1
ATOM 3887 N N . ALA D 1 43 ? 38.946 -9.570 33.990 1.00 23.41 43 ALA D N 1
ATOM 3888 C CA . ALA D 1 43 ? 37.961 -10.632 33.816 1.00 27.42 43 ALA D CA 1
ATOM 3889 C C . ALA D 1 43 ? 38.553 -11.981 34.177 1.00 29.73 43 ALA D C 1
ATOM 3890 O O . ALA D 1 43 ? 38.675 -12.858 33.330 1.00 30.97 43 ALA D O 1
ATOM 3892 N N . THR D 1 44 ? 38.922 -12.134 35.446 1.00 30.61 44 THR D N 1
ATOM 3893 C CA . THR D 1 44 ? 39.480 -13.377 35.950 1.00 32.11 44 THR D CA 1
ATOM 3894 C C . THR D 1 44 ? 39.196 -13.500 37.446 1.00 33.63 44 THR D C 1
ATOM 3895 O O . THR D 1 44 ? 39.001 -12.484 38.136 1.00 30.49 44 THR D O 1
ATOM 3899 N N . SER D 1 45 ? 39.186 -14.732 37.946 1.00 37.81 45 SER D N 1
ATOM 3900 C CA . SER D 1 45 ? 39.183 -14.936 39.387 1.00 41.18 45 SER D CA 1
ATOM 3901 C C . SER D 1 45 ? 40.487 -15.621 39.765 1.00 43.41 45 SER D C 1
ATOM 3902 O O . SER D 1 45 ? 40.629 -16.124 40.886 1.00 48.54 45 SER D O 1
ATOM 3905 N N . ASN D 1 46 ? 41.418 -15.677 38.814 1.00 38.22 46 ASN D N 1
ATOM 3906 C CA . ASN D 1 46 ? 42.727 -16.286 39.071 1.00 42.15 46 ASN D CA 1
ATOM 3907 C C . ASN D 1 46 ? 43.642 -15.260 39.718 1.00 41.09 46 ASN D C 1
ATOM 3908 O O . ASN D 1 46 ? 44.027 -14.277 39.068 1.00 38.56 46 ASN D O 1
ATOM 3913 N N . GLU D 1 47 ? 44.017 -15.502 40.971 1.00 42.61 47 GLU D N 1
ATOM 3914 C CA . GLU D 1 47 ? 44.711 -14.470 41.746 1.00 44.96 47 GLU D CA 1
ATOM 3915 C C . GLU D 1 47 ? 46.124 -14.155 41.240 1.00 42.01 47 GLU D C 1
ATOM 3916 O O . GLU D 1 47 ? 46.550 -12.998 41.271 1.00 42.42 47 GLU D O 1
ATOM 3922 N N . LYS D 1 48 ? 46.837 -15.164 40.750 1.00 43.52 48 LYS D N 1
ATOM 3923 C CA . LYS D 1 48 ? 48.174 -14.937 40.208 1.00 44.91 48 LYS D CA 1
ATOM 3924 C C . LYS D 1 48 ? 48.085 -14.104 38.904 1.00 41.75 48 LYS D C 1
ATOM 3925 O O . LYS D 1 48 ? 48.830 -13.137 38.701 1.00 41.50 48 LYS D O 1
ATOM 3931 N N . LYS D 1 49 ? 47.146 -14.445 38.041 1.00 38.75 49 LYS D N 1
ATOM 3932 C CA . LYS D 1 49 ? 46.910 -13.637 36.853 1.00 39.11 49 LYS D CA 1
ATOM 3933 C C . LYS D 1 49 ? 46.431 -12.224 37.226 1.00 35.61 49 LYS D C 1
ATOM 3934 O O . LYS D 1 49 ? 46.818 -11.229 36.598 1.00 30.98 49 LYS D O 1
ATOM 3940 N N . PHE D 1 50 ? 45.579 -12.132 38.240 1.00 30.94 50 PHE D N 1
ATOM 3941 C CA . PHE D 1 50 ? 45.077 -10.839 38.686 1.00 29.30 50 PHE D CA 1
ATOM 3942 C C . PHE D 1 50 ? 46.210 -9.936 39.205 1.00 32.05 50 PHE D C 1
ATOM 3943 O O . PHE D 1 50 ? 46.179 -8.725 38.991 1.00 31.14 50 PHE D O 1
ATOM 3951 N N . LYS D 1 51 ? 47.154 -10.518 39.946 1.00 33.36 51 LYS D N 1
ATOM 3952 C CA . LYS D 1 51 ? 48.289 -9.759 40.478 1.00 36.22 51 LYS D CA 1
ATOM 3953 C C . LYS D 1 51 ? 49.155 -9.208 39.354 1.00 37.17 51 LYS D C 1
ATOM 3954 O O . LYS D 1 51 ? 49.540 -8.038 39.392 1.00 36.51 51 LYS D O 1
ATOM 3960 N N . VAL D 1 52 ? 49.442 -10.038 38.346 1.00 35.72 52 VAL D N 1
ATOM 3961 C CA . VAL D 1 52 ? 50.242 -9.595 37.211 1.00 33.98 52 VAL D CA 1
ATOM 3962 C C . VAL D 1 52 ? 49.592 -8.388 36.554 1.00 29.63 52 VAL D C 1
ATOM 3963 O O . VAL D 1 52 ? 50.245 -7.387 36.289 1.00 29.10 52 VAL D O 1
ATOM 3967 N N . VAL D 1 53 ? 48.289 -8.478 36.319 1.00 26.16 53 VAL D N 1
ATOM 3968 C CA . VAL D 1 53 ? 47.582 -7.360 35.681 1.00 21.08 53 VAL D CA 1
ATOM 3969 C C . VAL D 1 53 ? 47.501 -6.144 36.641 1.00 25.68 53 VAL D C 1
ATOM 3970 O O . VAL D 1 53 ? 47.736 -5.003 36.222 1.00 24.55 53 VAL D O 1
ATOM 3974 N N . SER D 1 54 ? 47.191 -6.396 37.918 1.00 27.03 54 SER D N 1
ATOM 3975 C CA . SER D 1 54 ? 47.046 -5.291 38.891 1.00 29.19 54 SER D CA 1
ATOM 3976 C C . SER D 1 54 ? 48.329 -4.519 39.068 1.00 27.65 54 SER D C 1
ATOM 3977 O O . SER D 1 54 ? 48.319 -3.295 39.168 1.00 28.02 54 SER D O 1
ATOM 3980 N N . ASP D 1 55 ? 49.438 -5.244 39.129 1.00 27.34 55 ASP D N 1
ATOM 3981 C CA . ASP D 1 55 ? 50.721 -4.613 39.391 1.00 33.69 55 ASP D CA 1
ATOM 3982 C C . ASP D 1 55 ? 51.057 -3.627 38.281 1.00 34.07 55 ASP D C 1
ATOM 3983 O O . ASP D 1 55 ? 51.705 -2.616 38.517 1.00 35.62 55 ASP D O 1
ATOM 3988 N N . ILE D 1 56 ? 50.633 -3.934 37.064 1.00 29.13 56 ILE D N 1
ATOM 3989 C CA . ILE D 1 56 ? 50.866 -3.027 35.946 1.00 25.70 56 ILE D CA 1
ATOM 3990 C C . ILE D 1 56 ? 49.865 -1.869 35.931 1.00 24.83 56 ILE D C 1
ATOM 3991 O O . ILE D 1 56 ? 50.244 -0.712 35.817 1.00 27.16 56 ILE D O 1
ATOM 3996 N N . ILE D 1 57 ? 48.576 -2.194 36.019 1.00 22.13 57 ILE D N 1
ATOM 3997 C CA . ILE D 1 57 ? 47.540 -1.177 35.888 1.00 26.61 57 ILE D CA 1
ATOM 3998 C C . ILE D 1 57 ? 47.611 -0.144 37.016 1.00 28.37 57 ILE D C 1
ATOM 3999 O O . ILE D 1 57 ? 47.386 1.056 36.783 1.00 27.18 57 ILE D O 1
ATOM 4004 N N . SER D 1 58 ? 48.006 -0.578 38.213 1.00 26.16 58 SER D N 1
ATOM 4005 C CA . SER D 1 58 ? 48.031 0.339 39.354 1.00 28.59 58 SER D CA 1
ATOM 4006 C C . SER D 1 58 ? 49.070 1.449 39.194 1.00 30.61 58 SER D C 1
ATOM 4007 O O . SER D 1 58 ? 49.036 2.465 39.917 1.00 32.10 58 SER D O 1
ATOM 4010 N N . ARG D 1 59 ? 50.023 1.234 38.286 1.00 31.36 59 ARG D N 1
ATOM 4011 C CA . ARG D 1 59 ? 51.077 2.216 38.027 1.00 35.26 59 ARG D CA 1
ATOM 4012 C C . ARG D 1 59 ? 50.625 3.281 37.024 1.00 31.25 59 ARG D C 1
ATOM 4013 O O . ARG D 1 59 ? 51.297 4.299 36.873 1.00 35.17 59 ARG D O 1
ATOM 4021 N N . ILE D 1 60 ? 49.502 3.061 36.337 1.00 26.82 60 ILE D N 1
ATOM 4022 C CA . ILE D 1 60 ? 49.095 4.050 35.328 1.00 33.04 60 ILE D CA 1
ATOM 4023 C C . ILE D 1 60 ? 47.752 4.717 35.624 1.00 30.01 60 ILE D C 1
ATOM 4024 O O . ILE D 1 60 ? 47.426 5.728 35.005 1.00 30.58 60 ILE D O 1
ATOM 4029 N N . THR D 1 61 ? 47.031 4.204 36.615 1.00 30.83 61 THR D N 1
ATOM 4030 C CA . THR D 1 61 ? 45.754 4.802 37.059 1.00 31.95 61 THR D CA 1
ATOM 4031 C C . THR D 1 61 ? 45.589 4.681 38.577 1.00 33.05 61 THR D C 1
ATOM 4032 O O . THR D 1 61 ? 46.122 3.742 39.176 1.00 32.02 61 THR D O 1
ATOM 4036 N N . ASP D 1 62 ? 44.764 5.539 39.177 1.00 31.23 62 ASP D N 1
ATOM 4037 C CA . ASP D 1 62 ? 44.433 5.371 40.594 1.00 30.97 62 ASP D CA 1
ATOM 4038 C C . ASP D 1 62 ? 43.116 4.610 40.807 1.00 26.31 62 ASP D C 1
ATOM 4039 O O . ASP D 1 62 ? 42.598 4.538 41.915 1.00 27.44 62 ASP D O 1
ATOM 4044 N N . ALA D 1 63 ? 42.658 3.917 39.782 1.00 25.95 63 ALA D N 1
ATOM 4045 C CA . ALA D 1 63 ? 41.360 3.250 39.814 1.00 24.28 63 ALA D CA 1
ATOM 4046 C C . ALA D 1 63 ? 41.340 2.105 40.801 1.00 24.90 63 ALA D C 1
ATOM 4047 O O . ALA D 1 63 ? 42.359 1.478 41.0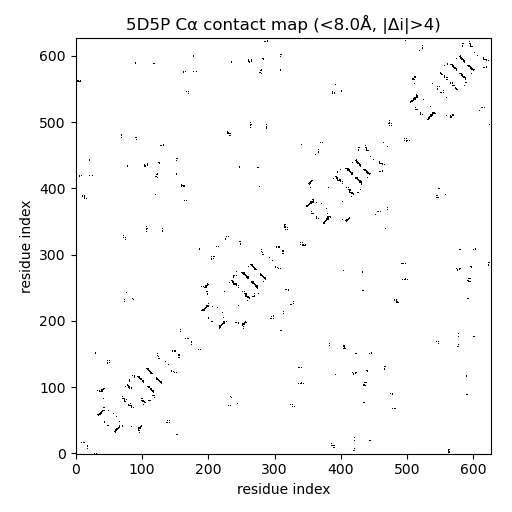40 1.00 24.97 63 ALA D O 1
ATOM 4049 N N . ASN D 1 64 ? 40.152 1.779 41.302 1.00 22.83 64 ASN D N 1
ATOM 4050 C CA . ASN D 1 64 ? 39.976 0.518 41.997 1.00 23.67 64 ASN D CA 1
ATOM 4051 C C . ASN D 1 64 ? 40.120 -0.600 41.021 1.00 24.16 64 ASN D C 1
ATOM 4052 O O . ASN D 1 64 ? 39.729 -0.449 39.864 1.00 23.29 64 ASN D O 1
ATOM 4057 N N . ILE D 1 65 ? 40.803 -1.660 41.444 1.00 23.07 65 ILE D N 1
ATOM 4058 C CA . ILE D 1 65 ? 40.964 -2.810 40.539 1.00 21.54 65 ILE D CA 1
ATOM 4059 C C . ILE D 1 65 ? 40.258 -4.030 41.148 1.00 22.00 65 ILE D C 1
ATOM 4060 O O . ILE D 1 65 ? 40.456 -4.340 42.327 1.00 24.86 65 ILE D O 1
ATOM 4065 N N . SER D 1 66 ? 39.400 -4.698 40.383 1.00 23.24 66 SER D N 1
ATOM 4066 C CA . SER D 1 66 ? 38.590 -5.789 40.925 1.00 22.54 66 SER D CA 1
ATOM 4067 C C . SER D 1 66 ? 38.642 -7.003 40.017 1.00 22.51 66 SER D C 1
ATOM 4068 O O . SER D 1 66 ? 38.726 -6.857 38.798 1.00 24.21 66 SER D O 1
ATOM 4071 N N . MET D 1 67 ? 38.536 -8.183 40.622 1.00 25.37 67 MET D N 1
ATOM 4072 C CA . MET D 1 67 ? 38.364 -9.431 39.883 1.00 26.03 67 MET D CA 1
ATOM 4073 C C . MET D 1 67 ? 36.917 -9.604 39.438 1.00 29.59 67 MET D C 1
ATOM 4074 O O . MET D 1 67 ? 36.010 -8.968 39.963 1.00 31.55 67 MET D O 1
ATOM 4079 N N . LEU D 1 68 ? 36.711 -10.412 38.412 1.00 35.03 68 LEU D N 1
ATOM 4080 C CA . LEU D 1 68 ? 35.373 -10.840 38.031 1.00 37.19 68 LEU D CA 1
ATOM 4081 C C . LEU D 1 68 ? 35.070 -12.194 38.708 1.00 39.26 68 LEU D C 1
ATOM 4082 O O . LEU D 1 68 ? 35.778 -13.182 38.464 1.00 37.49 68 LEU D O 1
ATOM 4087 N N . GLU D 1 69 ? 34.053 -12.258 39.554 1.00 38.48 69 GLU D N 1
ATOM 4088 C CA . GLU D 1 69 ? 33.781 -13.513 40.254 1.00 45.05 69 GLU D CA 1
ATOM 4089 C C . GLU D 1 69 ? 32.937 -14.467 39.406 1.00 48.97 69 GLU D C 1
ATOM 4090 O O . GLU D 1 69 ? 32.992 -15.684 39.569 1.00 55.66 69 GLU D O 1
ATOM 4096 N N . ILE D 1 70 ? 32.146 -13.895 38.510 1.00 43.88 70 ILE D N 1
ATOM 4097 C CA . ILE D 1 70 ? 31.342 -14.667 37.573 1.00 41.40 70 ILE D CA 1
ATOM 4098 C C . ILE D 1 70 ? 32.252 -15.541 36.693 1.00 39.75 70 ILE D C 1
ATOM 4099 O O . ILE D 1 70 ? 33.115 -15.031 35.987 1.00 36.95 70 ILE D O 1
ATOM 4104 N N . PRO D 1 71 ? 32.082 -16.867 36.739 1.00 43.28 71 PRO D N 1
ATOM 4105 C CA . PRO D 1 71 ? 32.933 -17.662 35.837 1.00 41.88 71 PRO D CA 1
ATOM 4106 C C . PRO D 1 71 ? 32.720 -17.344 34.355 1.00 39.10 71 PRO D C 1
ATOM 4107 O O . PRO D 1 71 ? 31.648 -16.894 33.920 1.00 34.61 71 PRO D O 1
ATOM 4111 N N . THR D 1 72 ? 33.780 -17.534 33.583 1.00 36.41 72 THR D N 1
ATOM 4112 C CA . THR D 1 72 ? 33.780 -17.060 32.215 1.00 36.72 72 THR D CA 1
ATOM 4113 C C . THR D 1 72 ? 33.960 -18.182 31.200 1.00 34.67 72 THR D C 1
ATOM 4114 O O . THR D 1 72 ? 34.007 -17.914 30.019 1.00 33.32 72 THR D O 1
ATOM 4118 N N . ASN D 1 73 ? 34.049 -19.429 31.656 1.00 35.25 73 ASN D N 1
ATOM 4119 C CA . ASN D 1 73 ? 34.366 -20.512 30.734 1.00 38.05 73 ASN D CA 1
ATOM 4120 C C . ASN D 1 73 ? 33.265 -20.669 29.698 1.00 36.70 73 ASN D C 1
ATOM 4121 O O . ASN D 1 73 ? 33.492 -21.263 28.657 1.00 29.31 73 ASN D O 1
ATOM 4126 N N . SER D 1 74 ? 32.067 -20.154 29.985 1.00 35.96 74 SER D N 1
ATOM 4127 C CA . SER D 1 74 ? 30.983 -20.219 28.998 1.00 38.69 74 SER D CA 1
ATOM 4128 C C . SER D 1 74 ? 31.374 -19.483 27.721 1.00 33.08 74 SER D C 1
ATOM 4129 O O . SER D 1 74 ? 30.853 -19.794 26.619 1.00 29.36 74 SER D O 1
ATOM 4132 N N . ALA D 1 75 ? 32.265 -18.490 27.831 1.00 24.42 75 ALA D N 1
ATOM 4133 C CA . ALA D 1 75 ? 32.601 -17.742 26.623 1.00 21.99 75 ALA D CA 1
ATOM 4134 C C . ALA D 1 75 ? 33.403 -18.577 25.639 1.00 20.99 75 ALA D C 1
ATOM 4135 O O . ALA D 1 75 ? 33.601 -18.173 24.509 1.00 19.71 75 ALA D O 1
ATOM 4137 N N . ASP D 1 76 ? 33.878 -19.725 26.080 1.00 20.82 76 ASP D N 1
ATOM 4138 C CA . ASP D 1 76 ? 34.659 -20.592 25.206 1.00 25.27 76 ASP D CA 1
ATOM 4139 C C . ASP D 1 76 ? 33.785 -21.318 24.174 1.00 25.56 76 ASP D C 1
ATOM 4140 O O . ASP D 1 76 ? 34.307 -22.103 23.381 1.00 25.44 76 ASP D O 1
ATOM 4145 N N . LEU D 1 77 ? 32.463 -21.114 24.231 1.00 21.70 77 LEU D N 1
ATOM 4146 C CA . LEU D 1 77 ? 31.581 -21.669 23.205 1.00 23.76 77 LEU D CA 1
ATOM 4147 C C . LEU D 1 77 ? 31.045 -20.580 22.288 1.00 22.31 77 LEU D C 1
ATOM 4148 O O . LEU D 1 77 ? 29.968 -20.723 21.676 1.00 27.55 77 LEU D O 1
ATOM 4153 N N . THR D 1 78 ? 31.807 -19.515 22.170 1.00 20.22 78 THR D N 1
ATOM 4154 C CA . THR D 1 78 ? 31.458 -18.391 21.308 1.00 20.43 78 THR D CA 1
ATOM 4155 C C . THR D 1 78 ? 32.588 -18.217 20.319 1.00 21.42 78 THR D C 1
ATOM 4156 O O . THR D 1 78 ? 33.662 -18.792 20.501 1.00 23.14 78 THR D O 1
ATOM 4160 N N . ARG D 1 79 ? 32.336 -17.446 19.277 1.00 19.63 79 ARG D N 1
ATOM 4161 C CA . ARG D 1 79 ? 33.304 -17.251 18.211 1.00 18.83 79 ARG D CA 1
ATOM 4162 C C . ARG D 1 79 ? 34.518 -16.465 18.647 1.00 20.74 79 ARG D C 1
ATOM 4163 O O . ARG D 1 79 ? 35.594 -16.623 18.065 1.00 23.25 79 ARG D O 1
ATOM 4171 N N . MET D 1 80 ? 34.335 -15.579 19.619 1.00 17.18 80 MET D N 1
ATOM 4172 C CA . MET D 1 80 ? 35.441 -14.765 20.093 1.00 16.92 80 MET D CA 1
ATOM 4173 C C . MET D 1 80 ? 35.467 -14.757 21.622 1.00 18.84 80 MET D C 1
ATOM 4174 O O . MET D 1 80 ? 34.959 -13.821 22.241 1.00 19.40 80 MET D O 1
ATOM 4179 N N . PRO D 1 81 ? 36.047 -15.797 22.226 1.00 18.68 81 PRO D N 1
ATOM 4180 C CA . PRO D 1 81 ? 35.923 -15.961 23.676 1.00 16.64 81 PRO D CA 1
ATOM 4181 C C . PRO D 1 81 ? 36.440 -14.766 24.475 1.00 19.23 81 PRO D C 1
ATOM 4182 O O . PRO D 1 81 ? 35.703 -14.300 25.352 1.00 21.69 81 PRO D O 1
ATOM 4186 N N . ALA D 1 82 ? 37.632 -14.250 24.171 1.00 17.26 82 ALA D N 1
ATOM 4187 C CA . ALA D 1 82 ? 38.144 -13.114 24.952 1.00 19.32 82 ALA D CA 1
ATOM 4188 C C . ALA D 1 82 ? 37.159 -11.941 24.968 1.00 18.61 82 ALA D C 1
ATOM 4189 O O . ALA D 1 82 ? 36.943 -11.297 25.999 1.00 18.79 82 ALA D O 1
ATOM 4191 N N . LEU D 1 83 ? 36.609 -11.630 23.806 1.00 19.20 83 LEU D N 1
ATOM 4192 C CA . LEU D 1 83 ? 35.697 -10.515 23.686 1.00 18.44 83 LEU D CA 1
ATOM 4193 C C . LEU D 1 83 ? 34.458 -10.743 24.539 1.00 19.59 83 LEU D C 1
ATOM 4194 O O . LEU D 1 83 ? 34.042 -9.871 25.309 1.00 19.47 83 LEU D O 1
ATOM 4199 N N . ASN D 1 84 ? 33.881 -11.935 24.423 1.00 20.34 84 ASN D N 1
ATOM 4200 C CA . ASN D 1 84 ? 32.652 -12.206 25.152 1.00 18.52 84 ASN D CA 1
ATOM 4201 C C . ASN D 1 84 ? 32.884 -12.337 26.648 1.00 21.17 84 ASN D C 1
ATOM 4202 O O . ASN D 1 84 ? 31.982 -12.011 27.439 1.00 22.68 84 ASN D O 1
ATOM 4207 N N . LYS D 1 85 ? 34.078 -12.775 27.075 1.00 19.13 85 LYS D N 1
ATOM 4208 C CA . LYS D 1 85 ? 34.408 -12.720 28.504 1.00 18.98 85 LYS D CA 1
ATOM 4209 C C . LYS D 1 85 ? 34.412 -11.274 28.978 1.00 18.18 85 LYS D C 1
ATOM 4210 O O . LYS D 1 85 ? 33.940 -10.958 30.067 1.00 21.73 85 LYS D O 1
ATOM 4216 N N . GLY D 1 86 ? 34.981 -10.400 28.154 1.00 18.20 86 GLY D N 1
ATOM 4217 C CA . GLY D 1 86 ? 35.028 -8.988 28.481 1.00 18.23 86 GLY D CA 1
ATOM 4218 C C . GLY D 1 86 ? 33.619 -8.435 28.599 1.00 19.90 86 GLY D C 1
ATOM 4219 O O . GLY D 1 86 ? 33.338 -7.670 29.497 1.00 19.01 86 GLY D O 1
ATOM 4220 N N . LEU D 1 87 ? 32.725 -8.857 27.712 1.00 17.06 87 LEU D N 1
ATOM 4221 C CA . LEU D 1 87 ? 31.359 -8.330 27.762 1.00 19.85 87 LEU D CA 1
ATOM 4222 C C . LEU D 1 87 ? 30.573 -8.798 28.979 1.00 23.26 87 LEU D C 1
ATOM 4223 O O . LEU D 1 87 ? 29.669 -8.096 29.426 1.00 21.62 87 LEU D O 1
ATOM 4228 N N . ILE D 1 88 ? 30.926 -9.956 29.547 1.00 20.92 88 ILE D N 1
ATOM 4229 C CA . ILE D 1 88 ? 30.312 -10.361 30.812 1.00 22.14 88 ILE D CA 1
ATOM 4230 C C . ILE D 1 88 ? 30.592 -9.301 31.876 1.00 19.67 88 ILE D C 1
ATOM 4231 O O . ILE D 1 88 ? 29.706 -8.927 32.654 1.00 23.42 88 ILE D O 1
ATOM 4236 N N . ALA D 1 89 ? 31.824 -8.809 31.887 1.00 22.12 89 ALA D N 1
ATOM 4237 C CA . ALA D 1 89 ? 32.217 -7.782 32.868 1.00 24.58 89 ALA D CA 1
ATOM 4238 C C . ALA D 1 89 ? 31.555 -6.439 32.557 1.00 20.71 89 ALA D C 1
ATOM 4239 O O . ALA D 1 89 ? 31.016 -5.785 33.449 1.00 25.04 89 ALA D O 1
ATOM 4241 N N . VAL D 1 90 ? 31.561 -6.057 31.287 1.00 20.53 90 VAL D N 1
ATOM 4242 C CA . VAL D 1 90 ? 30.849 -4.848 30.873 1.00 21.32 90 VAL D CA 1
ATOM 4243 C C . VAL D 1 90 ? 29.383 -4.833 31.310 1.00 23.29 90 VAL D C 1
ATOM 4244 O O . VAL D 1 90 ? 28.866 -3.831 31.839 1.00 25.50 90 VAL D O 1
ATOM 4248 N N . ASP D 1 91 ? 28.699 -5.954 31.117 1.00 22.46 91 ASP D N 1
ATOM 4249 C CA . ASP D 1 91 ? 27.255 -5.950 31.293 1.00 22.65 91 ASP D CA 1
ATOM 4250 C C . ASP D 1 91 ? 26.806 -6.199 32.711 1.00 25.30 91 ASP D C 1
ATOM 4251 O O . ASP D 1 91 ? 25.665 -5.888 33.050 1.00 28.45 91 ASP D O 1
ATOM 4256 N N . SER D 1 92 ? 27.704 -6.711 33.563 1.00 25.55 92 SER D N 1
ATOM 4257 C CA . SER D 1 92 ? 27.296 -7.092 34.907 1.00 29.51 92 SER D CA 1
ATOM 4258 C C . SER D 1 92 ? 27.925 -6.214 35.968 1.00 30.32 92 SER D C 1
ATOM 4259 O O . SER D 1 92 ? 27.672 -6.409 37.144 1.00 31.85 92 SER D O 1
ATOM 4262 N N . SER D 1 93 ? 28.738 -5.244 35.550 1.00 30.70 93 SER D N 1
ATOM 4263 C CA . SER D 1 93 ? 29.392 -4.338 36.513 1.00 34.34 93 SER D CA 1
ATOM 4264 C C . SER D 1 93 ? 29.419 -2.886 36.022 1.00 37.06 93 SER D C 1
ATOM 4265 O O . SER D 1 93 ? 29.063 -2.602 34.873 1.00 37.05 93 SER D O 1
ATOM 4268 N N . ASP D 1 94 ? 29.900 -1.970 36.868 1.00 39.03 94 ASP D N 1
ATOM 4269 C CA . ASP D 1 94 ? 30.047 -0.582 36.452 1.00 35.69 94 ASP D CA 1
ATOM 4270 C C . ASP D 1 94 ? 31.523 -0.205 36.244 1.00 34.56 94 ASP D C 1
ATOM 4271 O O . ASP D 1 94 ? 31.927 0.952 36.412 1.00 37.52 94 ASP D O 1
ATOM 4276 N N . ALA D 1 95 ? 32.306 -1.161 35.785 1.00 30.61 95 ALA D N 1
ATOM 4277 C CA . ALA D 1 95 ? 33.699 -0.870 35.472 1.00 27.23 95 ALA D CA 1
ATOM 4278 C C . ALA D 1 95 ? 33.788 0.180 34.376 1.00 32.32 95 ALA D C 1
ATOM 4279 O O . ALA D 1 95 ? 32.959 0.184 33.466 1.00 34.93 95 ALA D O 1
ATOM 4281 N N . ASP D 1 96 ? 34.784 1.060 34.477 1.00 27.54 96 ASP D N 1
ATOM 4282 C CA . ASP D 1 96 ? 35.122 2.020 33.439 1.00 32.45 96 ASP D CA 1
ATOM 4283 C C . ASP D 1 96 ? 36.010 1.377 32.409 1.00 33.49 96 ASP D C 1
ATOM 4284 O O . ASP D 1 96 ? 36.092 1.824 31.269 1.00 33.68 96 ASP D O 1
ATOM 4289 N N . LEU D 1 97 ? 36.709 0.327 32.834 1.00 30.54 97 LEU D N 1
ATOM 4290 C CA . LEU D 1 97 ? 37.749 -0.276 32.021 1.00 26.05 97 LEU D CA 1
ATOM 4291 C C . LEU D 1 97 ? 37.727 -1.774 32.290 1.00 22.18 97 LEU D C 1
ATOM 4292 O O . LEU D 1 97 ? 37.630 -2.180 33.462 1.00 21.03 97 LEU D O 1
ATOM 4297 N N . ILE D 1 98 ? 37.761 -2.579 31.224 1.00 19.88 98 ILE D N 1
ATOM 4298 C CA . ILE D 1 98 ? 37.737 -4.027 31.387 1.00 20.22 98 ILE D CA 1
ATOM 4299 C C . ILE D 1 98 ? 38.989 -4.573 30.716 1.00 22.04 98 ILE D C 1
ATOM 4300 O O . ILE D 1 98 ? 39.284 -4.232 29.575 1.00 22.42 98 ILE D O 1
ATOM 4305 N N . ILE D 1 99 ? 39.745 -5.395 31.447 1.00 21.38 99 ILE D N 1
ATOM 4306 C CA . ILE D 1 99 ? 40.878 -6.117 30.876 1.00 20.34 99 ILE D CA 1
ATOM 4307 C C . ILE D 1 99 ? 40.512 -7.601 30.838 1.00 20.31 99 ILE D C 1
ATOM 4308 O O . ILE D 1 99 ? 40.206 -8.201 31.873 1.00 21.28 99 ILE D O 1
ATOM 4313 N N . THR D 1 100 ? 40.521 -8.157 29.631 1.00 19.88 100 THR D N 1
ATOM 4314 C CA . THR D 1 100 ? 40.088 -9.528 29.411 1.00 18.98 100 THR D CA 1
ATOM 4315 C C . THR D 1 100 ? 41.113 -10.277 28.594 1.00 19.60 100 THR D C 1
ATOM 4316 O O . THR D 1 100 ? 41.761 -9.686 27.724 1.00 20.75 100 THR D O 1
ATOM 4320 N N . ARG D 1 101 ? 41.228 -11.587 28.829 1.00 18.02 101 ARG D N 1
ATOM 4321 C CA . ARG D 1 101 ? 42.166 -12.366 28.047 1.00 20.83 101 ARG D CA 1
ATOM 4322 C C . ARG D 1 101 ? 41.524 -13.742 27.857 1.00 21.27 101 ARG D C 1
ATOM 4323 O O . ARG D 1 101 ? 40.954 -14.285 28.798 1.00 25.12 101 ARG D O 1
ATOM 4331 N N . GLY D 1 102 ? 41.618 -14.305 26.661 1.00 18.10 102 GLY D N 1
ATOM 4332 C CA . GLY D 1 102 ? 41.018 -15.605 26.409 1.00 19.78 102 GLY D CA 1
ATOM 4333 C C . GLY D 1 102 ? 41.317 -15.960 24.974 1.00 20.21 102 GLY D C 1
ATOM 4334 O O . GLY D 1 102 ? 42.107 -15.283 24.336 1.00 22.55 102 GLY D O 1
ATOM 4335 N N . ARG D 1 103 ? 40.662 -16.987 24.457 1.00 19.39 103 ARG D N 1
ATOM 4336 C CA . ARG D 1 103 ? 40.931 -17.394 23.088 1.00 20.40 103 ARG D CA 1
ATOM 4337 C C . ARG D 1 103 ? 40.565 -16.303 22.078 1.00 19.04 103 ARG D C 1
ATOM 4338 O O . ARG D 1 103 ? 39.571 -15.563 22.227 1.00 18.40 103 ARG D O 1
ATOM 4346 N N . LEU D 1 104 ? 41.391 -16.204 21.036 1.00 19.25 104 LEU D N 1
ATOM 4347 C CA . LEU D 1 104 ? 41.158 -15.277 19.943 1.00 19.34 104 LEU D CA 1
ATOM 4348 C C . LEU D 1 104 ? 39.917 -15.704 19.127 1.00 20.29 104 LEU D C 1
ATOM 4349 O O . LEU D 1 104 ? 38.995 -14.907 18.906 1.00 18.70 104 LEU D O 1
ATOM 4354 N N . GLY D 1 105 ? 39.916 -16.953 18.706 1.00 16.82 105 GLY D N 1
ATOM 4355 C CA . GLY D 1 105 ? 38.864 -17.450 17.839 1.00 20.38 105 GLY D CA 1
ATOM 4356 C C . GLY D 1 105 ? 38.593 -18.896 18.182 1.00 19.70 105 GLY D C 1
ATOM 4357 O O . GLY D 1 105 ? 38.267 -19.217 19.339 1.00 18.57 105 GLY D O 1
ATOM 4358 N N . ILE D 1 106 ? 38.727 -19.783 17.200 1.00 17.82 106 ILE D N 1
ATOM 4359 C CA . ILE D 1 106 ? 38.452 -21.208 17.440 1.00 20.28 106 ILE D CA 1
ATOM 4360 C C . ILE D 1 106 ? 39.529 -21.888 18.282 1.00 20.91 106 ILE D C 1
ATOM 4361 O O . ILE D 1 106 ? 40.614 -21.334 18.455 1.00 22.72 106 ILE D O 1
ATOM 4366 N N . PRO D 1 107 ? 39.229 -23.082 18.804 1.00 22.30 107 PRO D N 1
ATOM 4367 C CA . PRO D 1 107 ? 40.296 -23.828 19.509 1.00 22.25 107 PRO D CA 1
ATOM 4368 C C . PRO D 1 107 ? 41.573 -23.963 18.662 1.00 27.57 107 PRO D C 1
ATOM 4369 O O . PRO D 1 107 ? 41.511 -24.391 17.513 1.00 28.80 107 PRO D O 1
ATOM 4373 N N . GLY D 1 108 ? 42.709 -23.598 19.242 1.00 26.59 108 GLY D N 1
ATOM 4374 C CA . GLY D 1 108 ? 43.989 -23.643 18.562 1.00 28.24 108 GLY D CA 1
ATOM 4375 C C . GLY D 1 108 ? 44.436 -22.260 18.087 1.00 24.27 108 GLY D C 1
ATOM 4376 O O . GLY D 1 108 ? 45.580 -22.107 17.716 1.00 29.13 108 GLY D O 1
ATOM 4377 N N . SER D 1 109 ? 43.555 -21.252 18.105 1.00 21.37 109 SER D N 1
ATOM 4378 C CA . SER D 1 109 ? 43.904 -19.920 17.588 1.00 20.30 109 SER D CA 1
ATOM 4379 C C . SER D 1 109 ? 44.698 -19.061 18.565 1.00 19.84 109 SER D C 1
ATOM 4380 O O . SER D 1 109 ? 44.977 -17.894 18.279 1.00 24.66 109 SER D O 1
ATOM 4383 N N . GLY D 1 110 ? 45.039 -19.623 19.722 1.00 22.83 110 GLY D N 1
ATOM 4384 C CA . GLY D 1 110 ? 45.829 -18.833 20.660 1.00 22.85 110 GLY D CA 1
ATOM 4385 C C . GLY D 1 110 ? 45.025 -17.792 21.407 1.00 23.38 110 GLY D C 1
ATOM 4386 O O . GLY D 1 110 ? 43.792 -17.785 21.406 1.00 23.40 110 GLY D O 1
ATOM 4387 N N . SER D 1 111 ? 45.736 -16.867 22.036 1.00 20.66 111 SER D N 1
ATOM 4388 C CA . SER D 1 111 ? 45.104 -15.920 22.952 1.00 18.82 111 SER D CA 1
ATOM 4389 C C . SER D 1 111 ? 45.085 -14.487 22.467 1.00 21.06 111 SER D C 1
ATOM 4390 O O . SER D 1 111 ? 45.983 -14.024 21.718 1.00 20.56 111 SER D O 1
ATOM 4393 N N . LEU D 1 112 ? 44.047 -13.791 22.925 1.00 19.85 112 LEU D N 1
ATOM 4394 C CA . LEU D 1 112 ? 43.859 -12.370 22.677 1.00 20.33 112 LEU D CA 1
ATOM 4395 C C . LEU D 1 112 ? 43.604 -11.690 24.016 1.00 20.51 112 LEU D C 1
ATOM 4396 O O . LEU D 1 112 ? 42.777 -12.176 24.795 1.00 18.42 112 LEU D O 1
ATOM 4401 N N . LEU D 1 113 ? 44.342 -10.608 24.290 1.00 19.91 113 LEU D N 1
ATOM 4402 C CA . LEU D 1 113 ? 44.055 -9.746 25.435 1.00 20.16 113 LEU D CA 1
ATOM 4403 C C . LEU D 1 113 ? 43.413 -8.487 24.871 1.00 21.06 113 LEU D C 1
ATOM 4404 O O . LEU D 1 113 ? 43.903 -7.959 23.876 1.00 19.59 113 LEU D O 1
ATOM 4409 N N . LEU D 1 114 ? 42.331 -8.001 25.495 1.00 20.81 114 LEU D N 1
ATOM 4410 C CA . LEU D 1 114 ? 41.681 -6.751 25.092 1.00 16.41 114 LEU D CA 1
ATOM 4411 C C . LEU D 1 114 ? 41.559 -5.836 26.271 1.00 18.73 114 LEU D C 1
ATOM 4412 O O . LEU D 1 114 ? 41.394 -6.311 27.370 1.00 18.38 114 LEU D O 1
ATOM 4417 N N . ILE D 1 115 ? 41.688 -4.537 26.032 1.00 17.74 115 ILE D N 1
ATOM 4418 C CA . ILE D 1 115 ? 41.255 -3.524 26.993 1.00 17.58 115 ILE D CA 1
ATOM 4419 C C . ILE D 1 115 ? 40.019 -2.864 26.399 1.00 19.45 115 ILE D C 1
ATOM 4420 O O . ILE D 1 115 ? 40.054 -2.303 25.291 1.00 18.64 115 ILE D O 1
ATOM 4425 N N . MET D 1 116 ? 38.909 -3.021 27.114 1.00 20.83 116 MET D N 1
ATOM 4426 C CA . MET D 1 116 ? 37.626 -2.522 26.663 1.00 18.20 116 MET D CA 1
ATOM 4427 C C . MET D 1 116 ? 37.142 -1.444 27.618 1.00 20.28 116 MET D C 1
ATOM 4428 O O . MET D 1 116 ? 37.590 -1.376 28.783 1.00 22.97 116 MET D O 1
ATOM 4433 N N . ASP D 1 117 ? 36.296 -0.544 27.115 1.00 19.48 117 ASP D N 1
ATOM 4434 C CA . ASP D 1 117 ? 35.758 0.484 27.990 1.00 21.31 117 ASP D CA 1
ATOM 4435 C C . ASP D 1 117 ? 34.329 0.148 28.479 1.00 18.31 117 ASP D C 1
ATOM 4436 O O . ASP D 1 117 ? 33.847 -0.978 28.294 1.00 22.63 117 ASP D O 1
ATOM 4441 N N . LYS D 1 118 ? 33.675 1.111 29.122 1.00 22.71 118 LYS D N 1
ATOM 4442 C CA . LYS D 1 118 ? 32.408 0.846 29.818 1.00 25.75 118 LYS D CA 1
ATOM 4443 C C . LYS D 1 118 ? 31.275 0.441 28.900 1.00 26.98 118 LYS D C 1
ATOM 4444 O O . LYS D 1 118 ? 30.282 -0.135 29.344 1.00 27.55 118 LYS D O 1
ATOM 4450 N N . LYS D 1 119 ? 31.410 0.722 27.607 1.00 24.36 119 LYS D N 1
ATOM 4451 C CA . LYS D 1 119 ? 30.374 0.302 26.655 1.00 23.49 119 LYS D CA 1
ATOM 4452 C C . LYS D 1 119 ? 30.748 -0.960 25.916 1.00 23.58 119 LYS D C 1
ATOM 4453 O O . LYS D 1 119 ? 29.973 -1.451 25.108 1.00 23.62 119 LYS D O 1
ATOM 4459 N N . GLY D 1 120 ? 31.926 -1.490 26.200 1.00 21.66 120 GLY D N 1
ATOM 4460 C CA . GLY D 1 120 ? 32.375 -2.663 25.490 1.00 22.74 120 GLY D CA 1
ATOM 4461 C C . GLY D 1 120 ? 33.158 -2.296 24.243 1.00 23.95 120 GLY D C 1
ATOM 4462 O O . GLY D 1 120 ? 33.427 -3.165 23.417 1.00 23.53 120 GLY D O 1
ATOM 4463 N N . ARG D 1 121 ? 33.494 -1.020 24.073 1.00 18.57 121 ARG D N 1
ATOM 4464 C CA . ARG D 1 121 ? 34.334 -0.645 22.918 1.00 21.70 121 ARG D CA 1
ATOM 4465 C C . ARG D 1 121 ? 35.767 -1.102 23.130 1.00 22.41 121 ARG D C 1
ATOM 4466 O O . ARG D 1 121 ? 36.265 -1.107 24.256 1.00 23.56 121 ARG D O 1
ATOM 4474 N N . ILE D 1 122 ? 36.426 -1.521 22.050 1.00 20.04 122 ILE D N 1
ATOM 4475 C CA . ILE D 1 122 ? 37.787 -2.029 22.177 1.00 15.99 122 ILE D CA 1
ATOM 4476 C C . ILE D 1 122 ? 38.812 -0.914 21.965 1.00 17.47 122 ILE D C 1
ATOM 4477 O O . ILE D 1 122 ? 38.811 -0.226 20.921 1.00 19.01 122 ILE D O 1
ATOM 4482 N N . LEU D 1 123 ? 39.676 -0.706 22.970 1.00 18.88 123 LEU D N 1
ATOM 4483 C CA . LEU D 1 123 ? 40.629 0.401 22.945 1.00 18.00 123 LEU D CA 1
ATOM 4484 C C . LEU D 1 123 ? 41.968 -0.062 22.403 1.00 20.18 123 LEU D C 1
ATOM 4485 O O . LEU D 1 123 ? 42.650 0.685 21.693 1.00 20.38 123 LEU D O 1
ATOM 4490 N N . THR D 1 124 ? 42.353 -1.281 22.774 1.00 16.81 124 THR D N 1
ATOM 4491 C CA . THR D 1 124 ? 43.654 -1.815 22.359 1.00 19.70 124 THR D CA 1
ATOM 4492 C C . THR D 1 124 ? 43.683 -3.290 22.712 1.00 21.04 124 THR D C 1
ATOM 4493 O O . THR D 1 124 ? 42.754 -3.789 23.357 1.00 20.89 124 THR D O 1
ATOM 4497 N N . GLY D 1 125 ? 44.726 -3.994 22.284 1.00 17.57 125 GLY D N 1
ATOM 4498 C CA . GLY D 1 125 ? 44.761 -5.425 22.507 1.00 20.85 125 GLY D CA 1
ATOM 4499 C C . GLY D 1 125 ? 46.085 -6.000 22.040 1.00 22.51 125 GLY D C 1
ATOM 4500 O O . GLY D 1 125 ? 46.904 -5.275 21.475 1.00 20.69 125 GLY D O 1
ATOM 4501 N N . SER D 1 126 ? 46.285 -7.293 22.269 1.00 19.43 126 SER D N 1
ATOM 4502 C CA . SER D 1 126 ? 47.476 -7.964 21.776 1.00 17.79 126 SER D CA 1
ATOM 4503 C C . SER D 1 126 ? 47.199 -9.456 21.661 1.00 20.20 126 SER D C 1
ATOM 4504 O O . SER D 1 126 ? 46.229 -9.961 22.248 1.00 21.13 126 SER D O 1
ATOM 4507 N N . VAL D 1 127 ? 48.027 -10.167 20.911 1.00 20.96 127 VAL D N 1
ATOM 4508 C CA . VAL D 1 127 ? 47.774 -11.586 20.727 1.00 20.96 127 VAL D CA 1
ATOM 4509 C C . VAL D 1 127 ? 49.009 -12.363 21.099 1.00 22.01 127 VAL D C 1
ATOM 4510 O O . VAL D 1 127 ? 50.129 -11.846 21.043 1.00 25.55 127 VAL D O 1
ATOM 4514 N N . SER D 1 128 ? 48.822 -13.623 21.458 1.00 22.81 128 SER D N 1
ATOM 4515 C CA A SER D 1 128 ? 49.956 -14.483 21.758 0.47 28.69 128 SER D CA 1
ATOM 4516 C CA B SER D 1 128 ? 49.945 -14.485 21.789 0.53 29.61 128 SER D CA 1
ATOM 4517 C C . SER D 1 128 ? 49.675 -15.889 21.267 1.00 30.21 128 SER D C 1
ATOM 4518 O O . SER D 1 128 ? 48.516 -16.280 21.154 1.00 27.53 128 SER D O 1
ATOM 4523 N N . PRO D 1 129 ? 50.736 -16.664 20.988 1.00 30.93 129 PRO D N 1
ATOM 4524 C CA . PRO D 1 129 ? 50.517 -17.999 20.408 1.00 33.11 129 PRO D CA 1
ATOM 4525 C C . PRO D 1 129 ? 49.880 -19.014 21.347 1.00 37.87 129 PRO D C 1
ATOM 4526 O O . PRO D 1 129 ? 49.977 -18.881 22.569 1.00 39.07 129 PRO D O 1
ATOM 4530 N N . SER D 1 130 ? 49.249 -20.039 20.775 1.00 35.50 130 SER D N 1
ATOM 4531 C CA . SER D 1 130 ? 48.905 -21.216 21.556 1.00 36.77 130 SER D CA 1
ATOM 4532 C C . SER D 1 130 ? 50.171 -21.720 22.262 1.00 42.90 130 SER D C 1
ATOM 4533 O O . SER D 1 130 ? 51.272 -21.657 21.695 1.00 41.48 130 SER D O 1
ATOM 4536 N N . SER D 1 131 ? 50.025 -22.254 23.473 1.00 46.08 131 SER D N 1
ATOM 4537 C CA . SER D 1 131 ? 51.157 -22.871 24.173 1.00 48.27 131 SER D CA 1
ATOM 4538 C C . SER D 1 131 ? 51.702 -24.115 23.440 1.00 49.35 131 SER D C 1
ATOM 4539 O O . SER D 1 131 ? 52.824 -24.554 23.697 1.00 54.32 131 SER D O 1
ATOM 4542 N N . ILE D 1 132 ? 50.908 -24.697 22.543 1.00 46.25 132 ILE D N 1
ATOM 4543 C CA . ILE D 1 132 ? 51.370 -25.830 21.727 1.00 45.24 132 ILE D CA 1
ATOM 4544 C C . ILE D 1 132 ? 52.512 -25.366 20.808 1.00 43.15 132 ILE D C 1
ATOM 4545 O O . ILE D 1 132 ? 53.416 -26.129 20.481 1.00 46.48 132 ILE D O 1
ATOM 4550 N N . ILE D 1 133 ? 52.434 -24.102 20.385 1.00 41.16 133 ILE D N 1
ATOM 4551 C CA . ILE D 1 133 ? 53.404 -23.499 19.465 1.00 42.52 133 ILE D CA 1
ATOM 4552 C C . ILE D 1 133 ? 54.610 -22.896 20.206 1.00 45.88 133 ILE D C 1
ATOM 4553 O O . ILE D 1 133 ? 55.770 -23.071 19.807 1.00 51.12 133 ILE D O 1
ATOM 4558 N N . HIS D 1 134 ? 54.317 -22.211 21.305 1.00 44.72 134 HIS D N 1
ATOM 4559 C CA . HIS D 1 134 ? 55.322 -21.497 22.070 1.00 48.87 134 HIS D CA 1
ATOM 4560 C C . HIS D 1 134 ? 55.226 -21.769 23.570 1.00 51.64 134 HIS D C 1
ATOM 4561 O O . HIS D 1 134 ? 54.243 -21.381 24.216 1.00 51.83 134 HIS D O 1
ATOM 4568 N N . LYS D 1 135 ? 56.263 -22.392 24.128 1.00 55.57 135 LYS D N 1
ATOM 4569 C CA . LYS D 1 135 ? 56.291 -22.675 25.562 1.00 56.96 135 LYS D CA 1
ATOM 4570 C C . LYS D 1 135 ? 56.823 -21.484 26.357 1.00 55.04 135 LYS D C 1
ATOM 4571 O O . LYS D 1 135 ? 57.894 -20.943 26.058 1.00 55.30 135 LYS D O 1
ATOM 4577 N N . ASN D 1 136 ? 56.057 -21.096 27.378 1.00 52.68 136 ASN D N 1
ATOM 4578 C CA . ASN D 1 136 ? 56.316 -19.882 28.145 1.00 52.03 136 ASN D CA 1
ATOM 4579 C C . ASN D 1 136 ? 55.445 -19.894 29.415 1.00 49.56 136 ASN D C 1
ATOM 4580 O O . ASN D 1 136 ? 54.293 -20.302 29.355 1.00 44.46 136 ASN D O 1
ATOM 4585 N N . PRO D 1 137 ? 55.996 -19.480 30.574 1.00 50.77 137 PRO D N 1
ATOM 4586 C CA . PRO D 1 137 ? 55.171 -19.395 31.794 1.00 49.53 137 PRO D CA 1
ATOM 4587 C C . PRO D 1 137 ? 54.006 -18.420 31.627 1.00 47.85 137 PRO D C 1
ATOM 4588 O O . PRO D 1 137 ? 54.184 -17.338 31.063 1.00 47.60 137 PRO D O 1
ATOM 4592 N N . ILE D 1 138 ? 52.829 -18.799 32.109 1.00 46.69 138 ILE D N 1
ATOM 4593 C CA . ILE D 1 138 ? 51.618 -18.037 31.830 1.00 44.36 138 ILE D CA 1
ATOM 4594 C C . ILE D 1 138 ? 51.718 -16.587 32.321 1.00 45.22 138 ILE D C 1
ATOM 4595 O O . ILE D 1 138 ? 51.180 -15.678 31.685 1.00 43.09 138 ILE D O 1
ATOM 4600 N N . ASP D 1 139 ? 52.438 -16.350 33.413 1.00 45.58 139 ASP D N 1
ATOM 4601 C CA . ASP D 1 139 ? 52.494 -14.991 33.932 1.00 48.8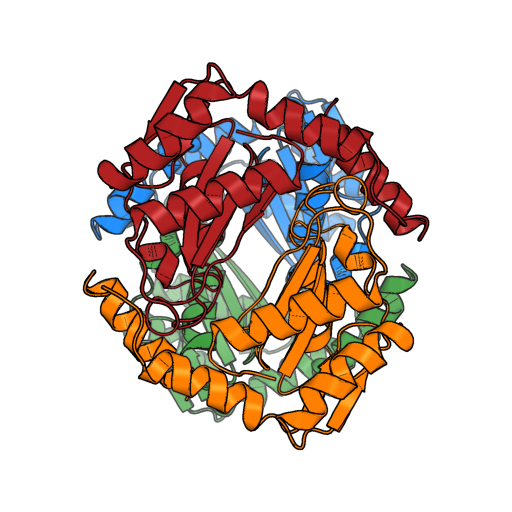9 139 ASP D CA 1
ATOM 4602 C C . ASP D 1 139 ? 53.361 -14.092 33.075 1.00 48.24 139 ASP D C 1
ATOM 4603 O O . ASP D 1 139 ? 53.062 -12.908 32.924 1.00 44.34 139 ASP D O 1
ATOM 4608 N N . LYS D 1 140 ? 54.404 -14.648 32.471 1.00 46.90 140 LYS D N 1
ATOM 4609 C CA . LYS D 1 140 ? 55.225 -13.820 31.610 1.00 45.79 140 LYS D CA 1
ATOM 4610 C C . LYS D 1 140 ? 54.446 -13.555 30.337 1.00 40.62 140 LYS D C 1
ATOM 4611 O O . LYS D 1 140 ? 54.519 -12.458 29.788 1.00 41.63 140 LYS D O 1
ATOM 4617 N N . THR D 1 141 ? 53.618 -14.520 29.933 1.00 35.46 141 THR D N 1
ATOM 4618 C CA . THR D 1 141 ? 52.777 -14.351 28.752 1.00 34.61 141 THR D CA 1
ATOM 4619 C C . THR D 1 141 ? 51.762 -13.225 28.924 1.00 36.51 141 THR D C 1
ATOM 4620 O O . THR D 1 141 ? 51.652 -12.370 28.052 1.00 35.32 141 THR D O 1
ATOM 4624 N N . VAL D 1 142 ? 51.028 -13.226 30.033 1.00 35.00 142 VAL D N 1
ATOM 4625 C CA . VAL D 1 142 ? 50.039 -12.168 30.291 1.00 32.49 142 VAL D CA 1
ATOM 4626 C C . VAL D 1 142 ? 50.698 -10.798 30.467 1.00 31.45 142 VAL D C 1
ATOM 4627 O O . VAL D 1 142 ? 50.207 -9.793 29.952 1.00 31.04 142 VAL D O 1
ATOM 4631 N N . GLU D 1 143 ? 51.803 -10.761 31.204 1.00 36.75 143 GLU D N 1
ATOM 4632 C CA . GLU D 1 143 ? 52.548 -9.521 31.351 1.00 37.11 143 GLU D CA 1
ATOM 4633 C C . GLU D 1 143 ? 52.938 -8.963 29.988 1.00 35.33 143 GLU D C 1
ATOM 4634 O O . GLU D 1 143 ? 52.687 -7.793 29.687 1.00 27.66 143 GLU D O 1
ATOM 4640 N N . LEU D 1 144 ? 53.512 -9.806 29.138 1.00 37.70 144 LEU D N 1
ATOM 4641 C CA . LEU D 1 144 ? 53.904 -9.329 27.811 1.00 38.64 144 LEU D CA 1
ATOM 4642 C C . LEU D 1 144 ? 52.691 -8.847 27.010 1.00 30.46 144 LEU D C 1
ATOM 4643 O O . LEU D 1 144 ? 52.792 -7.824 26.337 1.00 28.64 144 LEU D O 1
ATOM 4648 N N . GLU D 1 145 ? 51.562 -9.568 27.077 1.00 26.56 145 GLU D N 1
ATOM 4649 C CA . GLU D 1 145 ? 50.359 -9.178 26.364 1.00 25.77 145 GLU D CA 1
ATOM 4650 C C . GLU D 1 145 ? 49.902 -7.806 26.808 1.00 26.22 145 GLU D C 1
ATOM 4651 O O . GLU D 1 145 ? 49.492 -6.982 25.989 1.00 22.34 145 GLU D O 1
ATOM 4657 N N . LEU D 1 146 ? 49.909 -7.589 28.122 1.00 23.16 146 LEU D N 1
ATOM 4658 C CA . LEU D 1 146 ? 49.346 -6.348 28.648 1.00 24.92 146 LEU D CA 1
ATOM 4659 C C . LEU D 1 146 ? 50.296 -5.187 28.342 1.00 25.18 146 LEU D C 1
ATOM 4660 O O . LEU D 1 146 ? 49.864 -4.132 27.902 1.00 25.22 146 LEU D O 1
ATOM 4665 N N . ILE D 1 147 ? 51.588 -5.397 28.523 1.00 23.45 147 ILE D N 1
ATOM 4666 C CA . ILE D 1 147 ? 52.558 -4.328 28.245 1.00 27.84 147 ILE D CA 1
ATOM 4667 C C . ILE D 1 147 ? 52.486 -3.950 26.761 1.00 29.96 147 ILE D C 1
ATOM 4668 O O . ILE D 1 147 ? 52.507 -2.763 26.390 1.00 28.60 147 ILE D O 1
ATOM 4673 N N . THR D 1 148 ? 52.350 -4.970 25.917 1.00 26.63 148 THR D N 1
ATOM 4674 C CA . THR D 1 148 ? 52.259 -4.757 24.479 1.00 24.43 148 THR D CA 1
ATOM 4675 C C . THR D 1 148 ? 51.004 -3.961 24.122 1.00 23.84 148 THR D C 1
ATOM 4676 O O . THR D 1 148 ? 51.070 -2.999 23.351 1.00 23.22 148 THR D O 1
ATOM 4680 N N . ALA D 1 149 ? 49.879 -4.333 24.722 1.00 23.06 149 ALA D N 1
ATOM 4681 C CA . ALA D 1 149 ? 48.624 -3.654 24.435 1.00 22.71 149 ALA D CA 1
ATOM 4682 C C . ALA D 1 149 ? 48.676 -2.193 24.860 1.00 24.53 149 ALA D C 1
ATOM 4683 O O . ALA D 1 149 ? 48.106 -1.341 24.184 1.00 20.65 149 ALA D O 1
ATOM 4685 N N . LEU D 1 150 ? 49.360 -1.899 25.975 1.00 22.34 150 LEU D N 1
ATOM 4686 C CA . LEU D 1 150 ? 49.486 -0.518 26.425 1.00 21.53 150 LEU D CA 1
ATOM 4687 C C . LEU D 1 150 ? 50.474 0.272 25.568 1.00 22.82 150 LEU D C 1
ATOM 4688 O O . LEU D 1 150 ? 50.212 1.419 25.193 1.00 25.51 150 LEU D O 1
ATOM 4693 N N . GLU D 1 151 ? 51.611 -0.333 25.252 1.00 23.33 151 GLU D N 1
ATOM 4694 C CA . GLU D 1 151 ? 52.606 0.406 24.494 1.00 29.68 151 GLU D CA 1
ATOM 4695 C C . GLU D 1 151 ? 52.100 0.805 23.108 1.00 25.81 151 GLU D C 1
ATOM 4696 O O . GLU D 1 151 ? 52.479 1.881 22.594 1.00 28.63 151 GLU D O 1
ATOM 4702 N N . ARG D 1 152 ? 51.243 -0.017 22.517 1.00 26.40 152 ARG D N 1
ATOM 4703 C CA . ARG D 1 152 ? 50.825 0.275 21.154 1.00 29.34 152 ARG D CA 1
ATOM 4704 C C . ARG D 1 152 ? 49.796 1.414 21.104 1.00 28.04 152 ARG D C 1
ATOM 4705 O O . ARG D 1 152 ? 49.440 1.855 20.016 1.00 26.97 152 ARG D O 1
ATOM 4713 N N . ILE D 1 153 ? 49.302 1.876 22.254 1.00 24.91 153 ILE D N 1
ATOM 4714 C CA . ILE D 1 153 ? 48.545 3.131 22.227 1.00 26.15 153 ILE D CA 1
ATOM 4715 C C . ILE D 1 153 ? 49.305 4.219 23.000 1.00 27.66 153 ILE D C 1
ATOM 4716 O O . ILE D 1 153 ? 48.732 5.226 23.397 1.00 29.54 153 ILE D O 1
ATOM 4721 N N . GLY D 1 154 ? 50.609 4.016 23.202 1.00 24.98 154 GLY D N 1
ATOM 4722 C CA . GLY D 1 154 ? 51.458 5.089 23.674 1.00 27.16 154 GLY D CA 1
ATOM 4723 C C . GLY D 1 154 ? 51.642 5.158 25.175 1.00 29.06 154 GLY D C 1
ATOM 4724 O O . GLY D 1 154 ? 52.154 6.140 25.687 1.00 32.26 154 GLY D O 1
ATOM 4725 N N . ILE D 1 155 ? 51.236 4.118 25.891 1.00 28.32 155 ILE D N 1
ATOM 4726 C CA . ILE D 1 155 ? 51.506 4.088 27.329 1.00 32.76 155 ILE D CA 1
ATOM 4727 C C . ILE D 1 155 ? 52.669 3.140 27.631 1.00 31.77 155 ILE D C 1
ATOM 4728 O O . ILE D 1 155 ? 52.552 1.921 27.437 1.00 30.62 155 ILE D O 1
ATOM 4733 N N . VAL D 1 156 ? 53.777 3.680 28.126 1.00 37.08 156 VAL D N 1
ATOM 4734 C CA . VAL D 1 156 ? 54.935 2.842 28.418 1.00 41.99 156 VAL D CA 1
ATOM 4735 C C . VAL D 1 156 ? 54.988 2.559 29.907 1.00 46.18 156 VAL D C 1
ATOM 4736 O O . VAL D 1 156 ? 54.910 3.475 30.717 1.00 53.74 156 VAL D O 1
ATOM 4740 N N . VAL D 1 157 ? 55.092 1.283 30.263 1.00 45.82 157 VAL D N 1
ATOM 4741 C CA . VAL D 1 157 ? 55.068 0.901 31.669 1.00 49.48 157 VAL D CA 1
ATOM 4742 C C . VAL D 1 157 ? 56.465 0.519 32.144 1.00 55.70 157 VAL D C 1
ATOM 4743 O O . VAL D 1 157 ? 57.449 0.721 31.432 1.00 58.79 157 VAL D O 1
#

Secondary structure (DSSP, 8-state):
-HHHHHHHHHHHHHTT---S--HHHHHHHHHHHHT-SEEEEE---HHHHHHHHHHHTTT---EEEE-SS--GGGGGSS-HHHHHHHHHHHHS--SEEEEEEESSSTTS-EEEEEEETT--EEEEEEE--TTT----HHHHHHHHHHHHHHTTT----/-HHHHHHHHHHHHHTT---S--HHHHHHHHHHHHT-SEEEES---HHHHHHHHHHHTTT---EEEE--S--GGGGGSS-HHHHHHHHHHHHS--SEEEEEEESSSTTS-EEEEEEETT--EEEEEEE--TTT----HHHHHHHHHHHHHHTTT---/--HHHHHHHHHHHHHTT---S--HHHHHHHHHHHHT-SEEEES---HHHHHHHHHHHTTT---EEEE--S--GGGGGSSSHHHHHHHHHHHHS--SEEEEEEESSSTTS-EEEEEEETTS-EEEEEEE--TTTS---HHHHHHHHHHHHHHTTT---/--HHHHHHHHHHHHHTT---S--HHHHHHHHHHHHT-SEEEES---HHHHHHHHHHHTTT---EEEE--S--GGGGGSSSHHHHHHHHHHHHS--SEEEEEEESSSTTS-EEEEEEETTS-EEEEEEE--TTT----HHHHHHHHHHHHHHTTT---

Radius of gyration: 22.86 Å; Cα contacts (8 Å, |Δi|>4): 1481; chains: 4; bounding box: 60×50×50 Å

Solvent-accessible surface area: 23474 Å² total; per-residue (Å²): 106,8,39,83,18,1,96,58,1,8,66,65,1,55,88,108,35,40,178,41,36,90,106,102,4,5,75,8,0,33,61,32,0,98,62,2,111,62,2,13,6,3,21,82,58,118,106,56,36,128,25,5,20,70,16,0,60,156,29,15,126,26,103,32,56,55,12,138,4,62,17,34,3,2,20,4,7,35,24,0,0,23,19,32,0,20,2,0,2,2,5,31,94,7,44,0,0,2,1,45,9,25,4,0,10,1,0,0,5,20,5,1,0,0,0,2,89,8,2,5,3,0,0,0,2,29,10,49,4,65,46,56,98,150,62,85,59,47,133,19,1,74,115,3,0,40,47,0,0,70,9,0,32,6,94,13,188,121,4,25,93,18,0,92,55,1,7,72,33,1,61,110,101,36,41,189,37,34,79,90,104,5,1,74,8,0,33,66,34,0,100,77,6,152,58,2,11,4,6,15,63,81,128,135,44,36,134,27,2,22,68,14,0,61,172,29,10,153,16,98,27,48,53,11,121,8,69,20,42,12,3,18,4,7,35,30,0,0,22,20,21,0,21,3,0,2,3,9,30,116,7,38,0,0,2,1,26,12,23,4,0,10,0,0,0,4,20,5,1,0,0,0,3,102,12,3,5,4,0,0,0,5,26,12,47,4,42,63,61,97,159,55,84,86,44,130,17,0,76,113,1,0,48,50,0,0,72,9,0,32,6,117,43,196,69,5,31,72,10,1,97,53,1,7,80,37,1,52,112,92,36,35,186,39,42,82,96,97,5,4,78,2,0,38,58,36,0,99,73,7,154,49,1,10,4,3,14,60,74,128,124,30,38,130,28,2,18,61,5,0,64,151,22,11,152,13,98,40,54,53,11,120,7,67,19,54,11,2,21,4,7,36,14,0,0,19,20,29,0,22,2,0,0,3,7,30,111,3,38,0,0,3,1,34,10,23,0,0,11,0,0,0,4,20,3,0,1,0,0,3,105,11,3,7,4,0,0,0,3,29,7,48,4,78,67,51,89,151,40,85,80,38,113,16,1,76,109,2,0,45,52,0,0,83,9,0,36,6,124,58,144,73,8,18,67,8,2,63,63,2,7,65,26,1,58,110,96,42,35,162,41,32,87,93,79,5,2,65,0,0,33,47,36,0,99,75,7,151,47,1,10,2,2,12,69,80,131,119,32,37,128,25,2,18,69,14,0,65,174,27,10,153,12,95,41,53,58,10,121,4,68,22,44,6,2,22,4,7,38,14,0,0,18,19,30,0,22,2,0,1,4,5,28,96,4,39,0,0,3,1,34,8,23,0,0,10,0,0,0,4,18,3,1,1,0,0,2,83,6,3,8,5,0,0,0,2,27,9,48,4,79,70,60,94,195,52,75,79,41,118,18,0,70,110,1,0,46,54,0,0,73,10,0,31,8,118,44

CATH classification: 1.10.287.470 (+1 more: 3.40.50.10150)

InterPro domains:
  IPR010254 B12-dependent dehydratases, beta subunit [G3DSA:3.40.50.10150] (37-159)
  IPR012019 FeGP cofactor biosynthesis protein HcgB, guanylyltransferase [PF11576] (3-155)
  IPR012019 FeGP cofactor biosynthesis protein HcgB, guanylyltransferase [PIRSF005018] (3-155)

Foldseek 3Di:
DQVVVVVVQVVCVVVVNNDDDDLVNLVVLLCLLLAWAEEEELDPDVLLQVLVCVQSVVRYNYDYYYDPDHQCVLLVDQASQLVSQVVPLVVHQGQKYWTKDAGGHPQRFMKIFIAGSNSHTSWIATDGDCVVPPDPVSVVSNCGNQVRCVVSPHHDD/DQVVLVVVQVVCVVVVNCDDDDLVNLVVLLCLLLAWAAEEELDPDVLLQCLVCVVSVVRHVHHYYYDPPDQCVLLPDQASQLVSQVVDLPVHQGQKYWTKDAGGHPQRFMKIFIAGNNSHTSWIFTDGDCVVPPDDVSVVSNVGVQVRQVVSPHHD/DAPVVLVVVQVVCVVVVNRDDDDPVLLVNLLCLLAAWAEEEELAPDVLLQCLVCVVSVVRHVHHYYYDPPDQVVLLPDQASQLVSQVVPLVPHQGQKYWTKDAGGHPQRFMKIFIAGNNSHTSWIFTDGDCVVPPDDVNVVSNVGVQVRQVVSPHHD/DACVVQVVVQVVCVVVVNRDDRDLVNLVNLLCLLAAWQEEEELAPDVLLQCLVCVVSVVRHVHHYYYDPPDQVVLLPDQASQLVSQVVDLVPHQTQKYWTKDAGGHPQRFMKIFIAGNNSHTSWIFTDGDCVVPPDPVSVVSNVGVQVRQVVSPHHD

B-factor: mean 34.14, std 13.89, range [14.68, 98.73]

Nearest PDB structures (foldseek):
  5d5p-assembly2_B  TM=1.006E+00  e=5.363E-32  Methanococcus maripaludis S2
  5d5q-assembly2_D  TM=9.835E-01  e=1.558E-20  Methanocaldococcus jannaschii
  3brc-assembly1_A  TM=9.574E-01  e=1.637E-18  Methanothermobacter thermautotrophicus str. Delta H
  5b19-assembly1_A  TM=4.698E-01  e=1.736E+00  Picrophilus oshimae DSM 9789
  2ztm-assembly1_C  TM=4.406E-01  e=6.623E+00  Pseudomonas fragi

Sequence (627 aa):
NIENTIKSSAYEESLNNARFGDKIEEIDAIQSTIKSSAKNVTVATSNEKKFKVVSDIISRITDANISMLEIPTNSADLTRMPALNKGLIAVDSSDADLIITRGRLGIPGSGSLLLIMDKKGRILTGSVSPSSIIHKNPIDKTVELELITALERIGIVVKNIENTIKSAYEESLNNARFGDKIEEIDAIQSTIKSAKNVTVATSNEKKFKVVSDIISRITDANISMLEIPTNSADLTRMPALNKGLIAVDSSDADLIITRGRLGIPGSGSLLLIMDKKGRILTGSSVSPSSIIHKNPIDKTVELELITALERIGIVVMNIENTIKSAYEESLNNARFGDKIEEIDAIQSTIKSAKNVTVATSNEKKFKVVSDIISRIITDANISMLEIPTNSADLTRMPALNKGLIAVDSSDADLIITRGRLGIPGSGSLLLIMDKKGRILTGSVSPSSIIHKNPIDKTVELELITALERIGIVVMNIENTIKSAYEESLNNARFGDKIEEIDAIQSTIKSAKNVTVATSNEKKFKVVSDIISRITDANISMLEIPTNSADLTRMPALNKGLIAVDSSDADLIITRGRLGIPGSGSLLLIMDKKGRILTGSVSSPSSIIHKNPIDKTVELELITALERIGIVV